Protein AF-A0A9W7T283-F1 (afdb_monomer_lite)

Sequence (489 aa):
MYLCPSLVILLTAASEFMNLYVITVALFNNHPFLTTTETTTTEMPTTTETTPRMCFAEIVSISTAVSSDPCTDYNTIDDYWRDIRQNPYQDYGHDDRLVEWNGWYRLYLNGESAQMSEWCVSYMGCGGYTGLYLNGSHPGLEDGVVTRDVVGSHIWYYDQCGSYRSNPVQVKACPGDYYVYELITPDVSLEGPSYCAVSFSSTSDDPCYNYESLDRPWRATNESGLWICDEFFSWSGWYRLYYYGMNIQMPETCVNGYSCNADSGLWLNGPHPQIEDGVVTREVCGGYYWGGGCCDFKSKPIRVKACPGNYFVYELVNPQYWCLGYCTDVSTISQTDFITTPAFITGSSIILIDPCSIYNILDDYWRSTLNYMYLYGYITGHDDTRVKWDGWYRLFINGSSAQMPDWCVSYISCGGFSSLWLGGSHPGVEDGVVTREVYGSHYDQCSHYTSNPIQVKACPGHYYVYKLTSPNVAIPLPSYCAGTFILLQ

Secondary structure (DSSP, 8-state):
--PPP------PPPPSS----------------------------------PPPPPPP-----------TTTS-EEEE-GGGBTTS-TTTS----GGGS---S-EEEEETTEEEEE-SSPPPTTTTSSSEEEEESSPPPPGGG-EEEE-EEE--TT-TT-TT-EE---EEEEEETTTEEEEE--PPPTTSSSEEE-EEE----SS-TTTS-EEEE-GGGBTT-BSS---GGGS---S-EEEEETTEE----SSPPPTTBTTSSEEEEESSPPPPGGG-EEEEEEEE--TT---S-SEEEEEEEEEEETTTEEEEE----SSTTEEE-B-GGG--TT------------------TTTS-EEE--GGGBTT-B--TTSTTTT--GGGS---S-EEEEETTEE-B--SS---SSBTTSSEEEEESSPPPPGGG-EEEE-EEEEETTEEEEEE---EEEEEETTTEEEEE--PPPTTSSSEEE-BB------

Structure (mmCIF, N/CA/C/O backbone):
data_AF-A0A9W7T283-F1
#
_entry.id   AF-A0A9W7T283-F1
#
loop_
_atom_site.group_PDB
_atom_site.id
_atom_site.type_symbol
_atom_site.label_atom_id
_atom_site.label_alt_id
_atom_site.label_comp_id
_atom_site.label_asym_id
_atom_site.label_entity_id
_atom_site.label_seq_id
_atom_site.pdbx_PDB_ins_code
_atom_site.Cartn_x
_atom_site.Cartn_y
_atom_site.Cartn_z
_atom_site.occupancy
_atom_site.B_iso_or_equiv
_atom_site.auth_seq_id
_atom_site.auth_comp_id
_atom_site.auth_asym_id
_atom_site.auth_atom_id
_atom_site.pdbx_PDB_model_num
ATOM 1 N N . MET A 1 1 ? 15.965 4.622 -83.522 1.00 33.62 1 MET A N 1
ATOM 2 C CA . MET A 1 1 ? 15.864 3.525 -82.537 1.00 33.62 1 MET A CA 1
ATOM 3 C C . MET A 1 1 ? 15.058 4.086 -81.373 1.00 33.62 1 MET A C 1
ATOM 5 O O . MET A 1 1 ? 15.630 4.675 -80.474 1.00 33.62 1 MET A O 1
ATOM 9 N N . TYR A 1 2 ? 13.727 4.085 -81.485 1.00 25.22 2 TYR A N 1
ATOM 10 C CA . TYR A 1 2 ? 12.860 4.660 -80.453 1.00 25.22 2 TYR A CA 1
ATOM 11 C C . TYR A 1 2 ? 12.607 3.589 -79.390 1.00 25.22 2 TYR A C 1
ATOM 13 O O . TYR A 1 2 ? 12.020 2.552 -79.688 1.00 25.22 2 TYR A O 1
ATOM 21 N N . LEU A 1 3 ? 13.121 3.823 -78.182 1.00 33.59 3 LEU A N 1
ATOM 22 C CA . LEU A 1 3 ? 12.802 3.058 -76.979 1.00 33.59 3 LEU A CA 1
ATOM 23 C C . LEU A 1 3 ? 11.374 3.420 -76.542 1.00 33.59 3 LEU A C 1
ATOM 25 O O . LEU A 1 3 ? 11.059 4.600 -76.393 1.00 33.59 3 LEU A O 1
ATOM 29 N N . CYS A 1 4 ? 10.510 2.422 -76.348 1.00 27.95 4 CYS A N 1
ATOM 30 C CA . CYS A 1 4 ? 9.250 2.611 -75.628 1.00 27.95 4 CYS A CA 1
ATOM 31 C C . CYS A 1 4 ? 9.558 3.083 -74.197 1.00 27.95 4 CYS A C 1
ATOM 33 O O . CYS A 1 4 ? 10.366 2.432 -73.533 1.00 27.95 4 CYS A O 1
ATOM 35 N N . PRO A 1 5 ? 8.922 4.145 -73.675 1.00 36.09 5 PRO A N 1
ATOM 36 C CA . PRO A 1 5 ? 8.915 4.367 -72.239 1.00 36.09 5 PRO A CA 1
ATOM 37 C C . PRO A 1 5 ? 8.035 3.286 -71.600 1.00 36.09 5 PRO A C 1
ATOM 39 O O . PRO A 1 5 ? 6.874 3.117 -71.975 1.00 36.09 5 PRO A O 1
ATOM 42 N N . SER A 1 6 ? 8.591 2.520 -70.665 1.00 33.50 6 SER A N 1
ATOM 43 C CA . SER A 1 6 ? 7.817 1.595 -69.839 1.00 33.50 6 SER A CA 1
ATOM 44 C C . SER A 1 6 ? 6.841 2.401 -68.982 1.00 33.50 6 SER A C 1
ATOM 46 O O . SER A 1 6 ? 7.255 3.137 -68.089 1.00 33.50 6 SER A O 1
ATOM 48 N N . LEU A 1 7 ? 5.544 2.290 -69.267 1.00 33.78 7 LEU A N 1
ATOM 49 C CA . LEU A 1 7 ? 4.491 2.856 -68.431 1.00 33.78 7 LEU A CA 1
ATOM 50 C C . LEU A 1 7 ? 4.292 1.930 -67.223 1.00 33.78 7 LEU A C 1
ATOM 52 O O . LEU A 1 7 ? 3.720 0.851 -67.362 1.00 33.78 7 LEU A O 1
ATOM 56 N N . VAL A 1 8 ? 4.772 2.333 -66.047 1.00 36.66 8 VAL A N 1
ATOM 57 C CA . VAL A 1 8 ? 4.457 1.651 -64.783 1.00 36.66 8 VAL A CA 1
ATOM 58 C C . VAL A 1 8 ? 3.223 2.324 -64.189 1.00 36.66 8 VAL A C 1
ATOM 60 O O . VAL A 1 8 ? 3.279 3.482 -63.783 1.00 36.66 8 VAL A O 1
ATOM 63 N N . ILE A 1 9 ? 2.096 1.613 -64.168 1.00 33.28 9 ILE A N 1
ATOM 64 C CA . ILE A 1 9 ? 0.872 2.055 -63.491 1.00 33.28 9 ILE A CA 1
ATOM 65 C C . ILE A 1 9 ? 0.913 1.492 -62.067 1.00 33.28 9 ILE A C 1
ATOM 67 O O . ILE A 1 9 ? 0.797 0.284 -61.881 1.00 33.28 9 ILE A O 1
ATOM 71 N N . LEU A 1 10 ? 1.079 2.357 -61.064 1.00 33.75 10 LEU A N 1
ATOM 72 C CA . LEU A 1 10 ? 0.881 2.002 -59.656 1.00 33.75 10 LEU A CA 1
ATOM 73 C C . LEU A 1 10 ? -0.597 2.198 -59.296 1.00 33.75 10 LEU A C 1
ATOM 75 O O . LEU A 1 10 ? -1.101 3.318 -59.306 1.00 33.75 10 LEU A O 1
ATOM 79 N N . LEU A 1 11 ? -1.288 1.102 -58.981 1.00 32.12 11 LEU A N 1
ATOM 80 C CA . LEU A 1 11 ? -2.606 1.114 -58.347 1.00 32.12 11 LEU A CA 1
ATOM 81 C C . LEU A 1 11 ? -2.406 0.835 -56.856 1.00 32.12 11 LEU A C 1
ATOM 83 O O . LEU A 1 11 ? -2.076 -0.285 -56.477 1.00 32.12 11 LEU A O 1
ATOM 87 N N . THR A 1 12 ? -2.597 1.840 -56.008 1.00 35.81 12 THR A N 1
ATOM 88 C CA . THR A 1 12 ? -2.661 1.635 -54.556 1.00 35.81 12 THR A CA 1
ATOM 89 C C . THR A 1 12 ? -4.106 1.361 -54.159 1.00 35.81 12 THR A C 1
ATOM 91 O O . THR A 1 12 ? -4.968 2.222 -54.340 1.00 35.81 12 THR A O 1
ATOM 94 N N . ALA A 1 13 ? -4.375 0.170 -53.627 1.00 33.00 13 ALA A N 1
ATOM 95 C CA . ALA A 1 13 ? -5.630 -0.126 -52.948 1.00 33.00 13 ALA A CA 1
ATOM 96 C C . ALA A 1 13 ? -5.559 0.434 -51.520 1.00 33.00 13 ALA A C 1
ATOM 98 O O . ALA A 1 13 ? -4.674 0.055 -50.757 1.00 33.00 13 ALA A O 1
ATOM 99 N N . ALA A 1 14 ? -6.471 1.344 -51.175 1.00 32.75 14 ALA A N 1
ATOM 100 C CA . ALA A 1 14 ? -6.751 1.702 -49.789 1.00 32.75 14 ALA A CA 1
ATOM 101 C C . ALA A 1 14 ? -7.934 0.858 -49.289 1.00 32.75 14 ALA A C 1
ATOM 103 O O . ALA A 1 14 ? -8.787 0.452 -50.079 1.00 32.75 14 ALA A O 1
ATOM 104 N N . SER A 1 15 ? -7.910 0.557 -47.995 1.00 38.34 15 SER A N 1
ATOM 105 C CA . SER A 1 15 ? -8.733 -0.412 -47.268 1.00 38.34 15 SER A CA 1
ATOM 106 C C . SER A 1 15 ? -10.249 -0.294 -47.459 1.00 38.34 15 SER A C 1
ATOM 108 O O . SER A 1 15 ? -10.777 0.734 -47.873 1.00 38.34 15 SER A O 1
ATOM 110 N N . GLU A 1 16 ? -10.936 -1.377 -47.084 1.00 44.31 16 GLU A N 1
ATOM 111 C CA . GLU A 1 16 ? -12.391 -1.506 -47.001 1.00 44.31 16 GLU A CA 1
ATOM 112 C C . GLU A 1 16 ? -13.047 -0.259 -46.376 1.00 44.31 16 GLU A C 1
ATOM 114 O O . GLU A 1 16 ? -12.572 0.261 -45.371 1.00 44.31 16 GLU A O 1
ATOM 119 N N . PHE A 1 17 ? -14.159 0.173 -46.984 1.00 40.06 17 PHE A N 1
ATOM 120 C CA . PHE A 1 17 ? -14.979 1.370 -46.726 1.00 40.06 17 PHE A CA 1
ATOM 121 C C . PHE A 1 17 ? -14.642 2.631 -47.563 1.00 40.06 17 PHE A C 1
ATOM 123 O O . PHE A 1 17 ? -13.854 3.488 -47.192 1.00 40.06 17 PHE A O 1
ATOM 130 N N . MET A 1 18 ? -15.422 2.768 -48.649 1.00 30.66 18 MET A N 1
ATOM 131 C CA . MET A 1 18 ? -15.563 3.860 -49.636 1.00 30.66 18 MET A CA 1
ATOM 132 C C . MET A 1 18 ? -14.693 3.804 -50.909 1.00 30.66 18 MET A C 1
ATOM 134 O O . MET A 1 18 ? -13.515 4.132 -50.931 1.00 30.66 18 MET A O 1
ATOM 138 N N . ASN A 1 19 ? -15.362 3.478 -52.025 1.00 35.62 19 ASN A N 1
ATOM 139 C CA . ASN A 1 19 ? -14.852 3.558 -53.396 1.00 35.62 19 ASN A CA 1
ATOM 140 C C . ASN A 1 19 ? -14.546 5.013 -53.807 1.00 35.62 19 ASN A C 1
ATOM 142 O O . ASN A 1 19 ? -15.441 5.723 -54.271 1.00 35.62 19 ASN A O 1
ATOM 146 N N . LEU A 1 20 ? -13.281 5.429 -53.723 1.00 30.89 20 LEU A N 1
ATOM 147 C CA . LEU A 1 20 ? -12.751 6.581 -54.458 1.00 30.89 20 LEU A CA 1
ATOM 148 C C . LEU A 1 20 ? -11.320 6.271 -54.930 1.00 30.89 20 LEU A C 1
ATOM 150 O O . LEU A 1 20 ? -10.452 5.967 -54.118 1.00 30.89 20 LEU A O 1
ATOM 154 N N . TYR A 1 21 ? -11.061 6.347 -56.238 1.00 35.53 21 TYR A N 1
ATOM 155 C CA . TYR A 1 21 ? -9.722 6.148 -56.808 1.00 35.53 21 TYR A CA 1
ATOM 156 C C . TYR A 1 21 ? -9.037 7.502 -57.028 1.00 35.53 21 TYR A C 1
ATOM 158 O O . TYR A 1 21 ? -9.578 8.358 -57.728 1.00 35.53 21 TYR A O 1
ATOM 166 N N . VAL A 1 22 ? -7.830 7.682 -56.487 1.00 31.31 22 VAL A N 1
ATOM 167 C CA . VAL A 1 22 ? -6.943 8.809 -56.822 1.00 31.31 22 VAL A CA 1
ATOM 168 C C . VAL A 1 22 ? -5.823 8.279 -57.716 1.00 31.31 22 VAL A C 1
ATOM 170 O O . VAL A 1 22 ? -5.097 7.369 -57.328 1.00 31.31 22 VAL A O 1
ATOM 173 N N . ILE A 1 23 ? -5.700 8.823 -58.929 1.00 34.03 23 ILE A N 1
ATOM 174 C CA . ILE A 1 23 ? -4.635 8.469 -59.876 1.00 34.03 23 ILE A CA 1
ATOM 175 C C . ILE A 1 23 ? -3.525 9.513 -59.749 1.00 34.03 23 ILE A C 1
ATOM 177 O O . ILE A 1 23 ? -3.713 10.660 -60.155 1.00 34.03 23 ILE A O 1
ATOM 181 N N . THR A 1 24 ? -2.360 9.114 -59.242 1.00 32.25 24 THR A N 1
ATOM 182 C CA . THR A 1 24 ? -1.152 9.952 -59.249 1.00 32.25 24 THR A CA 1
ATOM 183 C C . THR A 1 24 ? -0.160 9.378 -60.257 1.00 32.25 24 THR A C 1
ATOM 185 O O . THR A 1 24 ? 0.310 8.255 -60.100 1.00 32.25 24 THR A O 1
ATOM 188 N N . VAL A 1 25 ? 0.159 10.135 -61.309 1.00 32.19 25 VAL A N 1
ATOM 189 C CA . VAL A 1 25 ? 1.156 9.741 -62.317 1.00 32.19 25 VAL A CA 1
ATOM 190 C C . VAL A 1 25 ? 2.504 10.354 -61.937 1.00 32.19 25 VAL A C 1
ATOM 192 O O . VAL A 1 25 ? 2.663 11.570 -62.011 1.00 32.19 25 VAL A O 1
ATOM 195 N N . ALA A 1 26 ? 3.477 9.527 -61.549 1.00 33.16 26 ALA A N 1
ATOM 196 C CA . ALA A 1 26 ? 4.868 9.946 -61.368 1.00 33.16 26 ALA A CA 1
ATOM 197 C C . ALA A 1 26 ? 5.733 9.378 -62.505 1.00 33.16 26 ALA A C 1
ATOM 199 O O . ALA A 1 26 ? 5.777 8.168 -62.716 1.00 33.16 26 ALA A O 1
ATOM 200 N N . LEU A 1 27 ? 6.420 10.253 -63.244 1.00 30.19 27 LEU A N 1
ATOM 201 C CA . LEU A 1 27 ? 7.407 9.874 -64.259 1.00 30.19 27 LEU A CA 1
ATOM 202 C C . LEU A 1 27 ? 8.803 9.892 -63.621 1.00 30.19 27 LEU A C 1
ATOM 204 O O . LEU A 1 27 ? 9.284 10.958 -63.241 1.00 30.19 27 LEU A O 1
ATOM 208 N N . PHE A 1 28 ? 9.467 8.739 -63.523 1.00 32.16 28 PHE A N 1
ATOM 209 C CA . PHE A 1 28 ? 10.876 8.658 -63.123 1.00 32.16 28 PHE A CA 1
ATOM 210 C C . PHE A 1 28 ? 11.770 8.559 -64.365 1.00 32.16 28 PHE A C 1
ATOM 212 O O . PHE A 1 28 ? 11.709 7.573 -65.096 1.00 32.16 28 PHE A O 1
ATOM 219 N N . ASN A 1 29 ? 12.630 9.557 -64.585 1.00 30.00 29 ASN A N 1
ATOM 220 C CA . ASN A 1 29 ? 13.759 9.451 -65.512 1.00 30.00 29 ASN A CA 1
ATOM 221 C C . ASN A 1 29 ? 15.031 9.141 -64.711 1.00 30.00 29 ASN A C 1
ATOM 223 O O . ASN A 1 29 ? 15.509 9.981 -63.953 1.00 30.00 29 ASN A O 1
ATOM 227 N N . ASN A 1 30 ? 15.591 7.946 -64.900 1.00 32.72 30 ASN A N 1
ATOM 228 C CA . ASN A 1 30 ? 16.910 7.573 -64.388 1.00 32.72 30 ASN A CA 1
ATOM 229 C C . ASN A 1 30 ? 18.005 8.081 -65.339 1.00 32.72 30 ASN A C 1
ATOM 231 O O . ASN A 1 30 ? 18.113 7.561 -66.444 1.00 32.72 30 ASN A O 1
ATOM 235 N N . HIS A 1 31 ? 18.819 9.056 -64.913 1.00 31.38 31 HIS A N 1
ATOM 236 C CA . HIS A 1 31 ? 20.285 9.093 -65.101 1.00 31.38 31 HIS A CA 1
ATOM 237 C C . HIS A 1 31 ? 20.918 10.322 -64.399 1.00 31.38 31 HIS A C 1
ATOM 239 O O . HIS A 1 31 ? 20.247 11.343 -64.244 1.00 31.38 31 HIS A O 1
ATOM 245 N N . PRO A 1 32 ? 22.193 10.244 -63.954 1.00 32.88 32 PRO A N 1
ATOM 246 C CA . PRO A 1 32 ? 22.833 11.261 -63.118 1.00 32.88 32 PRO A CA 1
ATOM 247 C C . PRO A 1 32 ? 23.433 12.390 -63.969 1.00 32.88 32 PRO A C 1
ATOM 249 O O . PRO A 1 32 ? 24.091 12.118 -64.972 1.00 32.88 32 PRO A O 1
ATOM 252 N N . PHE A 1 33 ? 23.264 13.650 -63.554 1.00 26.31 33 PHE A N 1
ATOM 253 C CA . PHE A 1 33 ? 23.919 14.795 -64.194 1.00 26.31 33 PHE A CA 1
ATOM 254 C C . PHE A 1 33 ? 24.875 15.517 -63.241 1.00 26.31 33 PHE A C 1
ATOM 256 O O . PHE A 1 33 ? 24.473 16.109 -62.241 1.00 26.31 33 PHE A O 1
ATOM 263 N N . LEU A 1 34 ? 26.153 15.472 -63.625 1.00 25.72 34 LEU A N 1
ATOM 264 C CA . LEU A 1 34 ? 27.178 16.463 -63.323 1.00 25.72 34 LEU A CA 1
ATOM 265 C C . LEU A 1 34 ? 26.732 17.821 -63.896 1.00 25.72 34 LEU A C 1
ATOM 267 O O . LEU A 1 34 ? 26.318 17.910 -65.052 1.00 25.72 34 LEU A O 1
ATOM 271 N N . THR A 1 35 ? 26.857 18.886 -63.113 1.00 24.42 35 THR A N 1
ATOM 272 C CA . THR A 1 35 ? 26.624 20.270 -63.542 1.00 24.42 35 THR A CA 1
ATOM 273 C C . THR A 1 35 ? 27.693 20.742 -64.528 1.00 24.42 35 THR A C 1
ATOM 275 O O . THR A 1 35 ? 28.849 20.890 -64.143 1.00 24.42 35 THR A O 1
ATOM 278 N N . THR A 1 36 ? 27.303 21.071 -65.760 1.00 24.70 36 THR A N 1
ATOM 279 C CA . THR A 1 36 ? 27.959 22.111 -66.575 1.00 24.70 36 THR A CA 1
ATOM 280 C C . THR A 1 36 ? 26.903 22.869 -67.380 1.00 24.70 36 THR A C 1
ATOM 282 O O . THR A 1 36 ? 25.950 22.296 -67.900 1.00 24.70 36 THR A O 1
ATOM 285 N N . THR A 1 37 ? 27.050 24.187 -67.385 1.00 24.98 37 THR A N 1
ATOM 286 C CA . THR A 1 37 ? 26.226 25.190 -68.063 1.00 24.98 37 THR A CA 1
ATOM 287 C C . THR A 1 37 ? 26.528 25.239 -69.556 1.00 24.98 37 THR A C 1
ATOM 289 O O . THR A 1 37 ? 27.695 25.400 -69.892 1.00 24.98 37 THR A O 1
ATOM 292 N N . GLU A 1 38 ? 25.508 25.237 -70.420 1.00 27.05 38 GLU A N 1
ATOM 293 C CA . GLU A 1 38 ? 25.542 25.965 -71.699 1.00 27.05 38 GLU A CA 1
ATOM 294 C C . GLU A 1 38 ? 24.139 26.157 -72.311 1.00 27.05 38 GLU A C 1
ATOM 296 O O . GLU A 1 38 ? 23.198 25.404 -72.064 1.00 27.05 38 GLU A O 1
ATOM 301 N N . THR A 1 39 ? 24.010 27.257 -73.045 1.00 24.16 39 THR A N 1
ATOM 302 C CA . THR A 1 39 ? 22.798 27.945 -73.517 1.00 24.16 39 THR A CA 1
ATOM 303 C C . THR A 1 39 ? 22.400 27.582 -74.956 1.00 24.16 39 THR A C 1
ATOM 305 O O . THR A 1 39 ? 23.275 27.407 -75.795 1.00 24.16 39 THR A O 1
ATOM 308 N N . THR A 1 40 ? 21.088 27.697 -75.257 1.00 24.69 40 THR A N 1
ATOM 309 C CA . THR A 1 40 ? 20.442 27.973 -76.580 1.00 24.69 40 THR A CA 1
ATOM 310 C C . THR A 1 40 ? 20.550 26.879 -77.669 1.00 24.69 40 THR A C 1
ATOM 312 O O . THR A 1 40 ? 21.599 26.299 -77.860 1.00 24.69 40 THR A O 1
ATOM 315 N N . THR A 1 41 ? 19.548 26.501 -78.474 1.00 24.80 41 THR A N 1
ATOM 316 C CA . THR A 1 41 ? 18.498 27.238 -79.213 1.00 24.80 41 THR A CA 1
ATOM 317 C C . THR A 1 41 ? 17.469 26.238 -79.793 1.00 24.80 41 THR A C 1
ATOM 319 O O . THR A 1 41 ? 17.730 25.046 -79.900 1.00 24.80 41 THR A O 1
ATOM 322 N N . THR A 1 42 ? 16.297 26.759 -80.154 1.00 27.39 42 THR A N 1
ATOM 323 C CA . THR A 1 42 ? 15.108 26.146 -80.782 1.00 27.39 42 THR A CA 1
ATOM 324 C C . THR A 1 42 ? 15.309 25.557 -82.184 1.00 27.39 42 THR A C 1
ATOM 326 O O . THR A 1 42 ? 15.933 26.224 -82.997 1.00 27.39 42 THR A O 1
ATOM 329 N N . GLU A 1 43 ? 14.621 24.447 -82.508 1.00 27.41 43 GLU A N 1
ATOM 330 C CA . GLU A 1 43 ? 13.983 24.188 -83.821 1.00 27.41 43 GLU A CA 1
ATOM 331 C C . GLU A 1 43 ? 13.012 22.973 -83.767 1.00 27.41 43 GLU A C 1
ATOM 333 O O . GLU A 1 43 ? 13.341 21.923 -83.222 1.00 27.41 43 GLU A O 1
ATOM 338 N N . MET A 1 44 ? 11.797 23.125 -84.319 1.00 27.73 44 MET A N 1
ATOM 339 C CA . MET A 1 44 ? 10.861 22.040 -84.696 1.00 27.73 44 MET A CA 1
ATOM 340 C C . MET A 1 44 ? 11.058 21.735 -86.191 1.00 27.73 44 MET A C 1
ATOM 342 O O . MET A 1 44 ? 11.335 22.685 -86.927 1.00 27.73 44 MET A O 1
ATOM 346 N N . PRO A 1 45 ? 10.833 20.495 -86.691 1.00 36.72 45 PRO A N 1
ATOM 347 C CA . PRO A 1 45 ? 9.536 20.250 -87.350 1.00 36.72 45 PRO A CA 1
ATOM 348 C C . PRO A 1 45 ? 9.018 18.786 -87.442 1.00 36.72 45 PRO A C 1
ATOM 350 O O . PRO A 1 45 ? 9.755 17.806 -87.448 1.00 36.72 45 PRO A O 1
ATOM 353 N N . THR A 1 46 ? 7.707 18.718 -87.716 1.00 25.22 46 THR A N 1
ATOM 354 C CA . THR A 1 46 ? 6.974 17.802 -88.627 1.00 25.22 46 THR A CA 1
ATOM 355 C C . THR A 1 46 ? 6.589 16.362 -88.248 1.00 25.22 46 THR A C 1
ATOM 357 O O . THR A 1 46 ? 7.373 15.512 -87.849 1.00 25.22 46 THR A O 1
ATOM 360 N N . THR A 1 47 ? 5.300 16.132 -88.505 1.00 32.31 47 THR A N 1
ATOM 361 C CA . THR A 1 47 ? 4.427 14.962 -88.383 1.00 32.31 47 THR A CA 1
ATOM 362 C C . THR A 1 47 ? 4.716 13.842 -89.385 1.00 32.31 47 THR A C 1
ATOM 364 O O . THR A 1 47 ? 4.859 14.128 -90.570 1.00 32.31 47 THR A O 1
ATOM 367 N N . THR A 1 48 ? 4.629 12.577 -88.958 1.00 27.97 48 THR A N 1
ATOM 368 C CA . THR A 1 48 ? 4.160 11.450 -89.797 1.00 27.97 48 THR A CA 1
ATOM 369 C C . THR A 1 48 ? 3.541 10.343 -88.930 1.00 27.97 48 THR A C 1
ATOM 371 O O . THR A 1 48 ? 4.113 9.928 -87.926 1.00 27.97 48 THR A O 1
ATOM 374 N N . GLU A 1 49 ? 2.342 9.895 -89.315 1.00 31.09 49 GLU A N 1
ATOM 375 C CA . GLU A 1 49 ? 1.608 8.756 -88.749 1.00 31.09 49 GLU A CA 1
ATOM 376 C C . GLU A 1 49 ? 2.305 7.423 -89.061 1.00 31.09 49 GLU A C 1
ATOM 378 O O . GLU A 1 49 ? 2.716 7.204 -90.197 1.00 31.09 49 GLU A O 1
ATOM 383 N N . THR A 1 50 ? 2.360 6.488 -88.104 1.00 30.23 50 THR A N 1
ATOM 384 C CA . THR A 1 50 ? 2.407 5.039 -88.392 1.00 30.23 50 THR A CA 1
ATOM 385 C C . THR A 1 50 ? 1.852 4.199 -87.222 1.00 30.23 50 THR A C 1
ATOM 387 O O . THR A 1 50 ? 2.207 4.386 -86.064 1.00 30.23 50 THR A O 1
ATOM 390 N N . THR A 1 51 ? 0.944 3.289 -87.590 1.00 28.61 51 THR A N 1
ATOM 391 C CA . THR A 1 51 ? 0.253 2.162 -86.908 1.00 28.61 51 THR A CA 1
ATOM 392 C C . THR A 1 51 ? 0.802 1.596 -85.575 1.00 28.61 51 THR A C 1
ATOM 394 O O . THR A 1 51 ? 2.014 1.413 -85.454 1.00 28.61 51 THR A O 1
ATOM 397 N N . PRO A 1 52 ? -0.061 1.155 -84.624 1.00 30.31 52 PRO A N 1
ATOM 398 C CA . PRO A 1 52 ? 0.381 0.634 -83.328 1.00 30.31 52 PRO A CA 1
ATOM 399 C C . PRO A 1 52 ? 0.851 -0.832 -83.409 1.00 30.31 52 PRO A C 1
ATOM 401 O O . PRO A 1 52 ? 0.158 -1.698 -83.943 1.00 30.31 52 PRO A O 1
ATOM 404 N N . ARG A 1 53 ? 2.018 -1.129 -82.822 1.00 29.22 53 ARG A N 1
ATOM 405 C CA . ARG A 1 53 ? 2.448 -2.493 -82.465 1.00 29.22 53 ARG A CA 1
ATOM 406 C C . ARG A 1 53 ? 1.943 -2.822 -81.057 1.00 29.22 53 ARG A C 1
ATOM 408 O O . ARG A 1 53 ? 2.156 -2.041 -80.137 1.00 29.22 53 ARG A O 1
ATOM 415 N N . MET A 1 54 ? 1.308 -3.984 -80.895 1.00 28.80 54 MET A N 1
ATOM 416 C CA . MET A 1 54 ? 0.981 -4.561 -79.585 1.00 28.80 54 MET A CA 1
ATOM 417 C C . MET A 1 54 ? 2.266 -4.888 -78.811 1.00 28.80 54 MET A C 1
ATOM 419 O O . MET A 1 54 ? 3.100 -5.649 -79.303 1.00 28.80 54 MET A O 1
ATOM 423 N N . CYS A 1 55 ? 2.388 -4.352 -77.597 1.00 30.75 55 CYS A N 1
ATOM 424 C CA . CYS A 1 55 ? 3.372 -4.773 -76.602 1.00 30.75 55 CYS A CA 1
ATOM 425 C C . CYS A 1 55 ? 2.655 -5.621 -75.542 1.00 30.75 55 CYS A C 1
ATOM 427 O O . CYS A 1 55 ? 1.654 -5.181 -74.980 1.00 30.75 55 CYS A O 1
ATOM 429 N N . PHE A 1 56 ? 3.150 -6.832 -75.283 1.00 34.50 56 PHE A N 1
ATOM 430 C CA . PHE A 1 56 ? 2.697 -7.660 -74.164 1.00 34.50 56 PHE A CA 1
ATOM 431 C C . PHE A 1 56 ? 3.341 -7.145 -72.870 1.00 34.50 56 PHE A C 1
ATOM 433 O O . PHE A 1 56 ? 4.554 -6.951 -72.830 1.00 34.50 56 PHE A O 1
ATOM 440 N N . ALA A 1 57 ? 2.538 -6.913 -71.830 1.00 33.44 57 ALA A N 1
ATOM 441 C CA . ALA A 1 57 ? 3.026 -6.633 -70.483 1.00 33.44 57 ALA A CA 1
ATOM 442 C C . ALA A 1 57 ? 3.173 -7.960 -69.720 1.00 33.44 57 ALA A C 1
ATOM 444 O O . ALA A 1 57 ? 2.193 -8.688 -69.563 1.00 33.44 57 ALA A O 1
ATOM 445 N N . GLU A 1 58 ? 4.382 -8.284 -69.259 1.00 33.28 58 GLU A N 1
ATOM 446 C CA . GLU A 1 58 ? 4.586 -9.350 -68.275 1.00 33.28 58 GLU A CA 1
ATOM 447 C C . GLU A 1 58 ? 4.130 -8.853 -66.901 1.00 33.28 58 GLU A C 1
ATOM 449 O O . GLU A 1 58 ? 4.622 -7.847 -66.387 1.00 33.28 58 GLU A O 1
ATOM 454 N N . ILE A 1 59 ? 3.169 -9.558 -66.304 1.00 35.22 59 ILE A N 1
ATOM 455 C CA . ILE A 1 59 ? 2.742 -9.322 -64.926 1.00 35.22 59 ILE A CA 1
ATOM 456 C C . ILE A 1 59 ? 3.740 -10.047 -64.023 1.00 35.22 59 ILE A C 1
ATOM 458 O O . ILE A 1 59 ? 3.661 -11.261 -63.846 1.00 35.22 59 ILE A O 1
ATOM 462 N N . VAL A 1 60 ? 4.686 -9.305 -63.449 1.00 33.75 60 VAL A N 1
ATOM 463 C CA . VAL A 1 60 ? 5.498 -9.798 -62.333 1.00 33.75 60 VAL A CA 1
ATOM 464 C C . VAL A 1 60 ? 4.660 -9.652 -61.066 1.00 33.75 60 VAL A C 1
ATOM 466 O O . VAL A 1 60 ? 4.418 -8.543 -60.591 1.00 33.75 60 VAL A O 1
ATOM 469 N N . SER A 1 61 ? 4.181 -10.772 -60.528 1.00 35.44 61 SER A N 1
ATOM 470 C CA . SER A 1 61 ? 3.521 -10.816 -59.225 1.00 35.44 61 SER A CA 1
ATOM 471 C C . SER A 1 61 ? 4.552 -10.549 -58.128 1.00 35.44 61 SER A C 1
ATOM 473 O O . SER A 1 61 ? 5.290 -11.449 -57.723 1.00 35.44 61 SER A O 1
ATOM 475 N N . ILE A 1 62 ? 4.620 -9.309 -57.651 1.00 41.22 62 ILE A N 1
ATOM 476 C CA . ILE A 1 62 ? 5.367 -8.978 -56.439 1.00 41.22 62 ILE A CA 1
ATOM 477 C C . ILE A 1 62 ? 4.518 -9.454 -55.259 1.00 41.22 62 ILE A C 1
ATOM 479 O O . ILE A 1 62 ? 3.496 -8.858 -54.929 1.00 41.22 62 ILE A O 1
ATOM 483 N N . SER A 1 63 ? 4.934 -10.562 -54.650 1.00 41.53 63 SER A N 1
ATOM 484 C CA . SER A 1 63 ? 4.468 -10.988 -53.332 1.00 41.53 63 SER A CA 1
ATOM 485 C C . SER A 1 63 ? 4.905 -9.935 -52.313 1.00 41.53 63 SER A C 1
ATOM 487 O O . SER A 1 63 ? 6.056 -9.936 -51.876 1.00 41.53 63 SER A O 1
ATOM 489 N N . THR A 1 64 ? 4.009 -9.030 -51.928 1.00 43.97 64 THR A N 1
ATOM 490 C CA . THR A 1 64 ? 4.175 -8.261 -50.693 1.00 43.97 64 THR A CA 1
ATOM 491 C C . THR A 1 64 ? 4.057 -9.247 -49.536 1.00 43.97 64 THR A C 1
ATOM 493 O O . THR A 1 64 ? 2.957 -9.711 -49.236 1.00 43.97 64 THR A O 1
ATOM 496 N N . ALA A 1 65 ? 5.183 -9.615 -48.923 1.00 46.66 65 ALA A N 1
ATOM 497 C CA . ALA A 1 65 ? 5.159 -10.286 -47.633 1.00 46.66 65 ALA A CA 1
ATOM 498 C C . ALA A 1 65 ? 4.415 -9.361 -46.663 1.00 46.66 65 ALA A C 1
ATOM 500 O O . ALA A 1 65 ? 4.862 -8.246 -46.395 1.00 46.66 65 ALA A O 1
ATOM 501 N N . VAL A 1 66 ? 3.238 -9.785 -46.209 1.00 52.16 66 VAL A N 1
ATOM 502 C CA . VAL A 1 66 ? 2.560 -9.139 -45.090 1.00 52.16 66 VAL A CA 1
ATOM 503 C C . VAL A 1 66 ? 3.473 -9.384 -43.895 1.00 52.16 66 VAL A C 1
ATOM 505 O O . VAL A 1 66 ? 3.601 -10.525 -43.463 1.00 52.16 66 VAL A O 1
ATOM 508 N N . SER A 1 67 ? 4.181 -8.350 -43.429 1.00 63.84 67 SER A N 1
ATOM 509 C CA . SER A 1 67 ? 4.864 -8.402 -42.135 1.00 63.84 67 SER A CA 1
ATOM 510 C C . SER A 1 67 ? 3.801 -8.775 -41.109 1.00 63.84 67 SER A C 1
ATOM 512 O O . SER A 1 67 ? 2.851 -8.012 -40.926 1.00 63.84 67 SER A O 1
ATOM 514 N N . SER A 1 68 ? 3.898 -9.967 -40.522 1.00 82.75 68 SER A N 1
ATOM 515 C CA . SER A 1 68 ? 2.977 -10.395 -39.477 1.00 82.75 68 SER A CA 1
ATOM 516 C C . SER A 1 68 ? 3.059 -9.407 -38.313 1.00 82.75 68 SER A C 1
ATOM 518 O O . SER A 1 68 ? 4.133 -8.892 -37.996 1.00 82.75 68 SER A O 1
ATOM 520 N N . ASP A 1 69 ? 1.909 -9.048 -37.734 1.00 90.50 69 ASP A N 1
ATOM 521 C CA . ASP A 1 69 ? 1.898 -8.159 -36.576 1.00 90.50 69 ASP A CA 1
ATOM 522 C C . ASP A 1 69 ? 2.506 -8.925 -35.391 1.00 90.50 69 ASP A C 1
ATOM 524 O O . ASP A 1 69 ? 1.941 -9.958 -35.008 1.00 90.50 69 ASP A O 1
ATOM 528 N N . PRO A 1 70 ? 3.603 -8.440 -34.781 1.00 94.44 70 PRO A N 1
ATOM 529 C CA . PRO A 1 70 ? 4.244 -9.124 -33.663 1.00 94.44 70 PRO A CA 1
ATOM 530 C C . PRO A 1 70 ? 3.360 -9.217 -32.416 1.00 94.44 70 PRO A C 1
ATOM 532 O O . PRO A 1 70 ? 3.676 -9.985 -31.521 1.00 94.44 70 PRO A O 1
ATOM 535 N N . CYS A 1 71 ? 2.232 -8.500 -32.348 1.00 94.56 71 CYS A N 1
ATOM 536 C CA . CYS A 1 71 ? 1.207 -8.703 -31.319 1.00 94.56 71 CYS A CA 1
ATOM 537 C C . CYS A 1 71 ? 0.339 -9.953 -31.556 1.00 94.56 71 CYS A C 1
ATOM 539 O O . CYS A 1 71 ? -0.473 -10.320 -30.711 1.00 94.56 71 CYS A O 1
ATOM 541 N N . THR A 1 72 ? 0.470 -10.609 -32.708 1.00 92.12 72 THR A N 1
ATOM 542 C CA . THR A 1 72 ? -0.289 -11.820 -33.068 1.00 92.12 72 THR A CA 1
ATOM 543 C C . THR A 1 72 ? 0.597 -12.992 -33.473 1.00 92.12 72 THR A C 1
ATOM 545 O O . THR A 1 72 ? 0.158 -14.135 -33.376 1.00 92.12 72 THR A O 1
ATOM 548 N N . ASP A 1 73 ? 1.830 -12.716 -33.894 1.00 93.88 73 ASP A N 1
ATOM 549 C CA . ASP A 1 73 ? 2.813 -13.704 -34.328 1.00 93.88 73 ASP A CA 1
ATOM 550 C C . ASP A 1 73 ? 4.092 -13.553 -33.497 1.00 93.88 73 ASP A C 1
ATOM 552 O O . ASP A 1 73 ? 4.939 -12.700 -33.767 1.00 93.88 73 ASP A O 1
ATOM 556 N N . TYR A 1 74 ? 4.182 -14.339 -32.424 1.00 95.38 74 TYR A N 1
ATOM 557 C CA . TYR A 1 74 ? 5.288 -14.325 -31.472 1.00 95.38 74 TYR A CA 1
ATOM 558 C C . TYR A 1 74 ? 5.518 -15.711 -30.862 1.00 95.38 74 TYR A C 1
ATOM 560 O O . TYR A 1 74 ? 4.614 -16.544 -30.775 1.00 95.38 74 TYR A O 1
ATOM 568 N N . ASN A 1 75 ? 6.733 -15.928 -30.373 1.00 96.06 75 ASN A N 1
ATOM 569 C CA . ASN A 1 75 ? 7.108 -17.057 -29.534 1.00 96.06 75 ASN A CA 1
ATOM 570 C C . ASN A 1 75 ? 6.824 -16.750 -28.056 1.00 96.06 75 ASN A C 1
ATOM 572 O O . ASN A 1 75 ? 6.846 -15.598 -27.628 1.00 96.06 75 ASN A O 1
ATOM 576 N N . THR A 1 76 ? 6.598 -17.785 -27.253 1.00 95.81 76 THR A N 1
ATOM 577 C CA . THR A 1 76 ? 6.366 -17.647 -25.808 1.00 95.81 76 THR A CA 1
ATOM 578 C C . THR A 1 76 ? 7.608 -18.057 -25.026 1.00 95.81 76 THR A C 1
ATOM 580 O O . THR A 1 76 ? 8.182 -19.109 -25.302 1.00 95.81 76 THR A O 1
ATOM 583 N N . ILE A 1 77 ? 7.979 -17.260 -24.024 1.00 95.62 77 ILE A N 1
ATOM 584 C CA . ILE A 1 77 ? 8.972 -17.610 -23.000 1.00 95.62 77 ILE A CA 1
ATOM 585 C C . ILE A 1 77 ? 8.272 -17.591 -21.647 1.00 95.62 77 ILE A C 1
ATOM 587 O O . ILE A 1 77 ? 7.658 -16.586 -21.305 1.00 95.62 77 ILE A O 1
ATOM 591 N N . ASP A 1 78 ? 8.371 -18.685 -20.895 1.00 94.31 78 ASP A N 1
ATOM 592 C CA . ASP A 1 78 ? 7.790 -18.834 -19.553 1.00 94.31 78 ASP A CA 1
ATOM 593 C C . ASP A 1 78 ? 8.819 -19.443 -18.591 1.00 94.31 78 ASP A C 1
ATOM 595 O O . ASP A 1 78 ? 8.658 -20.530 -18.035 1.00 94.31 78 ASP A O 1
ATOM 599 N N . ASP A 1 79 ? 9.952 -18.756 -18.478 1.00 92.69 79 ASP A N 1
ATOM 600 C CA . ASP A 1 79 ? 11.106 -19.189 -17.697 1.00 92.69 79 ASP A CA 1
ATOM 601 C C . ASP A 1 79 ? 11.057 -18.552 -16.303 1.00 92.69 79 ASP A C 1
ATOM 603 O O . ASP A 1 79 ? 11.430 -17.391 -16.132 1.00 92.69 79 ASP A O 1
ATOM 607 N N . TYR A 1 80 ? 10.635 -19.308 -15.285 1.00 89.62 80 TYR A N 1
ATOM 608 C CA . TYR A 1 80 ? 10.456 -18.786 -13.918 1.00 89.62 80 TYR A CA 1
ATOM 609 C C . TYR A 1 80 ? 11.718 -18.135 -13.323 1.00 89.62 80 TYR A C 1
ATOM 611 O O . TYR A 1 80 ? 11.615 -17.239 -12.487 1.00 89.62 80 TYR A O 1
ATOM 619 N N . TRP A 1 81 ? 12.908 -18.576 -13.745 1.00 89.81 81 TRP A N 1
ATOM 620 C CA . TRP A 1 81 ? 14.197 -18.084 -13.255 1.00 89.81 81 TRP A CA 1
ATOM 621 C C . TRP A 1 81 ? 14.507 -16.654 -13.715 1.00 89.81 81 TRP A C 1
ATOM 623 O O . TRP A 1 81 ? 15.377 -16.006 -13.138 1.00 89.81 81 TRP A O 1
ATOM 633 N N . ARG A 1 82 ? 13.775 -16.128 -14.708 1.00 91.81 82 ARG A N 1
ATOM 634 C CA . ARG A 1 82 ? 13.890 -14.734 -15.163 1.00 91.81 82 ARG A CA 1
ATOM 635 C C . ARG A 1 82 ? 13.213 -13.740 -14.216 1.00 91.81 82 ARG A C 1
ATOM 637 O O . ARG A 1 82 ? 13.388 -12.538 -14.400 1.00 91.81 82 ARG A O 1
ATOM 644 N N . ASP A 1 83 ? 12.433 -14.205 -13.239 1.00 88.31 83 ASP A N 1
ATOM 645 C CA . ASP A 1 83 ? 11.693 -13.344 -12.313 1.00 88.31 83 ASP A CA 1
ATOM 646 C C . ASP A 1 83 ? 12.623 -12.652 -11.308 1.00 88.31 83 ASP A C 1
ATOM 648 O O . ASP A 1 83 ? 13.207 -13.294 -10.434 1.00 88.31 83 ASP A O 1
ATOM 652 N N . ILE A 1 84 ? 12.680 -11.321 -11.372 1.00 83.62 84 ILE A N 1
ATOM 653 C CA . ILE A 1 84 ? 13.496 -10.486 -10.472 1.00 83.62 84 ILE A CA 1
ATOM 654 C C . ILE A 1 84 ? 13.092 -10.561 -8.993 1.00 83.62 84 ILE A C 1
ATOM 656 O O . ILE A 1 84 ? 13.786 -10.025 -8.130 1.00 83.62 84 ILE A O 1
ATOM 660 N N . ARG A 1 85 ? 11.938 -11.159 -8.681 1.00 77.25 85 ARG A N 1
ATOM 661 C CA . ARG A 1 85 ? 11.437 -11.317 -7.307 1.00 77.25 85 ARG A CA 1
ATOM 662 C C . ARG A 1 85 ? 11.886 -12.629 -6.665 1.00 77.25 85 ARG A C 1
ATOM 664 O O . ARG A 1 85 ? 11.618 -12.832 -5.479 1.00 77.25 85 ARG A O 1
ATOM 671 N N . GLN A 1 86 ? 12.524 -13.517 -7.425 1.00 72.38 86 GLN A N 1
ATOM 672 C CA . GLN A 1 86 ? 13.052 -14.781 -6.918 1.00 72.38 86 GLN A CA 1
ATOM 673 C C . GLN A 1 86 ? 14.306 -14.554 -6.071 1.00 72.38 86 GLN A C 1
ATOM 675 O O . GLN A 1 86 ? 14.968 -13.518 -6.138 1.00 72.38 86 GLN A O 1
ATOM 680 N N . ASN A 1 87 ? 14.642 -15.542 -5.243 1.00 68.88 87 ASN A N 1
ATOM 681 C CA . ASN A 1 87 ? 15.882 -15.498 -4.482 1.00 68.88 87 ASN A CA 1
ATOM 682 C C . ASN A 1 87 ? 17.077 -15.746 -5.430 1.00 68.88 87 ASN A C 1
ATOM 684 O O . ASN A 1 87 ? 17.159 -16.836 -6.002 1.00 68.88 87 ASN A O 1
ATOM 688 N N . PRO A 1 88 ? 18.037 -14.807 -5.540 1.00 66.38 88 PRO A N 1
ATOM 689 C CA . PRO A 1 88 ? 19.147 -14.891 -6.496 1.00 66.38 88 PRO A CA 1
ATOM 690 C C . PRO A 1 88 ? 20.081 -16.093 -6.273 1.00 66.38 88 PRO A C 1
ATOM 692 O O . PRO A 1 88 ? 20.851 -16.459 -7.153 1.00 66.38 88 PRO A O 1
ATOM 695 N N . TYR A 1 89 ? 20.031 -16.729 -5.098 1.00 67.25 89 TYR A N 1
ATOM 696 C CA . TYR A 1 89 ? 20.880 -17.877 -4.762 1.00 67.25 89 TYR A CA 1
ATOM 697 C C . TYR A 1 89 ? 20.223 -19.238 -5.016 1.00 67.25 89 TYR A C 1
ATOM 699 O O . TYR A 1 89 ? 20.866 -20.267 -4.798 1.00 67.25 89 TYR A O 1
ATOM 707 N N . GLN A 1 90 ? 18.948 -19.267 -5.414 1.00 68.12 90 GLN A N 1
ATOM 708 C CA . GLN A 1 90 ? 18.212 -20.518 -5.612 1.00 68.12 90 GLN A CA 1
ATOM 709 C C . GLN A 1 90 ? 18.345 -21.079 -7.028 1.00 68.12 90 GLN A C 1
ATOM 711 O O . GLN A 1 90 ? 18.349 -22.299 -7.180 1.00 68.12 90 GLN A O 1
ATOM 716 N N . ASP A 1 91 ? 18.491 -20.218 -8.033 1.00 71.00 91 ASP A N 1
ATOM 717 C CA . ASP A 1 91 ? 18.591 -20.619 -9.433 1.00 71.00 91 ASP A CA 1
ATOM 718 C C . ASP A 1 91 ? 19.537 -19.664 -10.170 1.00 71.00 91 ASP A C 1
ATOM 720 O O . ASP A 1 91 ? 19.232 -18.484 -10.325 1.00 71.00 91 ASP A O 1
ATOM 724 N N . TYR A 1 92 ? 20.726 -20.149 -10.538 1.00 76.81 92 TYR A N 1
ATOM 725 C CA . TYR A 1 92 ? 21.774 -19.352 -11.177 1.00 76.81 92 TYR A CA 1
ATOM 726 C C . TYR A 1 92 ? 22.559 -20.177 -12.204 1.00 76.81 92 TYR A C 1
ATOM 728 O O . TYR A 1 92 ? 22.645 -21.402 -12.110 1.00 76.81 92 TYR A O 1
ATOM 736 N N . GLY A 1 93 ? 23.191 -19.492 -13.158 1.00 82.31 93 GLY A N 1
ATOM 737 C CA . GLY A 1 93 ? 24.002 -20.103 -14.217 1.00 82.31 93 GLY A CA 1
ATOM 738 C C . GLY A 1 93 ? 23.333 -20.119 -15.592 1.00 82.31 93 GLY A C 1
ATOM 739 O O . GLY A 1 93 ? 23.847 -20.768 -16.503 1.00 82.31 93 GLY A O 1
ATOM 740 N N . HIS A 1 94 ? 22.218 -19.404 -15.749 1.00 90.44 94 HIS A N 1
ATOM 741 C CA . HIS A 1 94 ? 21.579 -19.186 -17.043 1.00 90.44 94 HIS A CA 1
ATOM 742 C C . HIS A 1 94 ? 22.356 -18.153 -17.860 1.00 90.44 94 HIS A C 1
ATOM 744 O O . HIS A 1 94 ? 22.977 -17.237 -17.319 1.00 90.44 94 HIS A O 1
ATOM 750 N N . ASP A 1 95 ? 22.347 -18.327 -19.177 1.00 92.94 95 ASP A N 1
ATOM 751 C CA . ASP A 1 95 ? 23.114 -17.493 -20.094 1.00 92.94 95 ASP A CA 1
ATOM 752 C C . ASP A 1 95 ? 22.382 -17.377 -21.432 1.00 92.94 95 ASP A C 1
ATOM 754 O O . ASP A 1 95 ? 22.393 -18.296 -22.257 1.00 92.94 95 ASP A O 1
ATOM 758 N N . ASP A 1 96 ? 21.762 -16.224 -21.660 1.00 94.38 96 ASP A N 1
ATOM 759 C CA . ASP A 1 96 ? 20.986 -15.949 -22.869 1.00 94.38 96 ASP A CA 1
ATOM 760 C C . ASP A 1 96 ? 21.857 -15.803 -24.124 1.00 94.38 96 ASP A C 1
ATOM 762 O O . ASP A 1 96 ? 21.325 -15.733 -25.235 1.00 94.38 96 ASP A O 1
ATOM 766 N N . ARG A 1 97 ? 23.193 -15.815 -23.997 1.00 93.44 97 ARG A N 1
ATOM 767 C CA . ARG A 1 97 ? 24.094 -15.956 -25.157 1.00 93.44 97 ARG A CA 1
ATOM 768 C C . ARG A 1 97 ? 24.011 -17.346 -25.784 1.00 93.44 97 ARG A C 1
ATOM 770 O O . ARG A 1 97 ? 24.408 -17.512 -26.934 1.00 93.44 97 ARG A O 1
ATOM 777 N N . LEU A 1 98 ? 23.544 -18.340 -25.027 1.00 92.69 98 LEU A N 1
ATOM 778 C CA . LEU A 1 98 ? 23.402 -19.727 -25.477 1.00 92.69 98 LEU A CA 1
ATOM 779 C C . LEU A 1 98 ? 22.045 -19.998 -26.144 1.00 92.69 98 LEU A C 1
ATOM 781 O O . LEU A 1 98 ? 21.836 -21.088 -26.675 1.00 92.69 98 LEU A O 1
ATOM 785 N N . VAL A 1 99 ? 21.133 -19.024 -26.116 1.00 92.19 99 VAL A N 1
ATOM 786 C CA . VAL A 1 99 ? 19.803 -19.113 -26.724 1.00 92.19 99 VAL A CA 1
ATOM 787 C C . VAL A 1 99 ? 19.865 -18.645 -28.181 1.00 92.19 99 VAL A C 1
ATOM 789 O O . VAL A 1 99 ? 20.477 -17.624 -28.501 1.00 92.19 99 VAL A O 1
ATOM 792 N N . GLU A 1 100 ? 19.219 -19.393 -29.078 1.00 92.94 100 GLU A N 1
ATOM 793 C CA . GLU A 1 100 ? 19.047 -19.000 -30.478 1.00 92.94 100 GLU A CA 1
ATOM 794 C C . GLU A 1 100 ? 17.814 -18.097 -30.613 1.00 92.94 100 GLU A C 1
ATOM 796 O O . GLU A 1 100 ? 16.673 -18.559 -30.631 1.00 92.94 100 GLU A O 1
ATOM 801 N N . TRP A 1 101 ? 18.061 -16.790 -30.672 1.00 94.50 101 TRP A N 1
ATOM 802 C CA . TRP A 1 101 ? 17.024 -15.770 -30.781 1.00 94.50 101 TRP A CA 1
ATOM 803 C C . TRP A 1 101 ? 16.584 -15.568 -32.235 1.00 94.50 101 TRP A C 1
ATOM 805 O O . TRP A 1 101 ? 17.409 -15.284 -33.105 1.00 94.50 101 TRP A O 1
ATOM 815 N N . ASN A 1 102 ? 15.284 -15.699 -32.503 1.00 92.69 102 ASN A N 1
ATOM 816 C CA . ASN A 1 102 ? 14.692 -15.477 -33.819 1.00 92.69 102 ASN A CA 1
ATOM 817 C C . ASN A 1 102 ? 13.215 -15.060 -33.707 1.00 92.69 102 ASN A C 1
ATOM 819 O O . ASN A 1 102 ? 12.355 -15.854 -33.318 1.00 92.69 102 ASN A O 1
ATOM 823 N N . GLY A 1 103 ? 12.926 -13.823 -34.109 1.00 94.25 103 GLY A N 1
ATOM 824 C CA . GLY A 1 103 ? 11.579 -13.259 -34.130 1.00 94.25 103 GLY A CA 1
ATOM 825 C C . GLY A 1 103 ? 11.178 -12.573 -32.824 1.00 94.25 103 GLY A C 1
ATOM 826 O O . GLY A 1 103 ? 12.015 -12.161 -32.025 1.00 94.25 103 GLY A O 1
ATOM 827 N N . TRP A 1 104 ? 9.868 -12.424 -32.637 1.00 97.69 104 TRP A N 1
ATOM 828 C CA . TRP A 1 104 ? 9.275 -11.719 -31.504 1.00 97.69 104 TRP A CA 1
ATOM 829 C C . TRP A 1 104 ? 8.915 -12.673 -30.374 1.00 97.69 104 TRP A C 1
ATOM 831 O O . TRP A 1 104 ? 8.514 -13.810 -30.619 1.00 97.69 104 TRP A O 1
ATOM 841 N N . TYR A 1 105 ? 9.022 -12.198 -29.139 1.00 97.56 105 TYR A N 1
ATOM 842 C CA . TYR A 1 105 ? 8.788 -12.977 -27.932 1.00 97.56 105 TYR A CA 1
ATOM 843 C C . TYR A 1 105 ? 7.810 -12.274 -26.998 1.00 97.56 105 TYR A C 1
ATOM 845 O O . TYR A 1 105 ? 7.924 -11.072 -26.752 1.00 97.56 105 TYR A O 1
ATOM 853 N N . ARG A 1 106 ? 6.885 -13.046 -26.430 1.00 95.88 106 ARG A N 1
ATOM 854 C CA . ARG A 1 106 ? 6.036 -12.648 -25.307 1.00 95.88 106 ARG A CA 1
ATOM 855 C C . ARG A 1 106 ? 6.516 -13.344 -24.040 1.00 95.88 106 ARG A C 1
ATOM 857 O O . ARG A 1 106 ? 6.686 -14.565 -24.024 1.00 95.88 106 ARG A O 1
ATOM 864 N N . LEU A 1 107 ? 6.717 -12.555 -22.991 1.00 95.25 107 LEU A N 1
ATOM 865 C CA . LEU A 1 107 ? 7.228 -13.028 -21.711 1.00 95.25 107 LEU A CA 1
ATOM 866 C C . LEU A 1 107 ? 6.085 -13.415 -20.770 1.00 95.25 107 LEU A C 1
ATOM 868 O O . LEU A 1 107 ? 5.083 -12.707 -20.646 1.00 95.25 107 LEU A O 1
ATOM 872 N N . TYR A 1 108 ? 6.282 -14.523 -20.073 1.00 93.31 108 TYR A N 1
ATOM 873 C CA . TYR A 1 108 ? 5.479 -14.993 -18.957 1.00 93.31 108 TYR A CA 1
ATOM 874 C C . TYR A 1 108 ? 6.404 -15.449 -17.829 1.00 93.31 108 TYR A C 1
ATOM 876 O O . TYR A 1 108 ? 7.579 -15.745 -18.061 1.00 93.31 108 TYR A O 1
ATOM 884 N N . LEU A 1 109 ? 5.880 -15.481 -16.607 1.00 90.75 109 LEU A N 1
ATOM 885 C CA . LEU A 1 109 ? 6.534 -16.140 -15.478 1.00 90.75 109 LEU A CA 1
ATOM 886 C C . LEU A 1 109 ? 5.500 -16.974 -14.729 1.00 90.75 109 LEU A C 1
ATOM 888 O O . LEU A 1 109 ? 4.539 -16.431 -14.183 1.00 90.75 109 LEU A O 1
ATOM 892 N N . ASN A 1 110 ? 5.705 -18.289 -14.695 1.00 88.75 110 ASN A N 1
ATOM 893 C CA . ASN A 1 110 ? 4.769 -19.253 -14.113 1.00 88.75 110 ASN A CA 1
ATOM 894 C C . ASN A 1 110 ? 3.343 -19.110 -14.680 1.00 88.75 110 ASN A C 1
ATOM 896 O O . ASN A 1 110 ? 2.358 -19.214 -13.946 1.00 88.75 110 ASN A O 1
ATOM 900 N N . GLY A 1 111 ? 3.229 -18.847 -15.984 1.00 88.12 111 GLY A N 1
ATOM 901 C CA . GLY A 1 111 ? 1.956 -18.648 -16.680 1.00 88.12 111 GLY A CA 1
ATOM 902 C C . GLY A 1 111 ? 1.299 -17.277 -16.477 1.00 88.12 111 GLY A C 1
ATOM 903 O O . GLY A 1 111 ? 0.262 -17.011 -17.088 1.00 88.12 111 GLY A O 1
ATOM 904 N N . GLU A 1 112 ? 1.878 -16.385 -15.671 1.00 87.50 112 GLU A N 1
ATOM 905 C CA . GLU A 1 112 ? 1.413 -15.002 -15.533 1.00 87.50 112 GLU A CA 1
ATOM 906 C C . GLU A 1 112 ? 2.043 -14.097 -16.591 1.00 87.50 112 GLU A C 1
ATOM 908 O O . GLU A 1 112 ? 3.217 -14.249 -16.924 1.00 87.50 112 GLU A O 1
ATOM 913 N N . SER A 1 113 ? 1.279 -13.124 -17.099 1.00 88.25 113 SER A N 1
ATOM 914 C CA . SER A 1 113 ? 1.797 -12.146 -18.061 1.00 88.25 113 SER A CA 1
ATOM 915 C C . SER A 1 113 ? 2.967 -11.373 -17.450 1.00 88.25 113 SER A C 1
ATOM 917 O O . SER A 1 113 ? 2.863 -10.846 -16.337 1.00 88.25 113 SER A O 1
ATOM 919 N N . ALA A 1 114 ? 4.073 -11.290 -18.183 1.00 90.94 114 ALA A N 1
ATOM 920 C CA . ALA A 1 114 ? 5.288 -10.636 -17.728 1.00 90.94 114 ALA A CA 1
ATOM 921 C C . ALA A 1 114 ? 5.821 -9.644 -18.760 1.00 90.94 114 ALA A C 1
ATOM 923 O O . ALA A 1 114 ? 5.449 -9.645 -19.934 1.00 90.94 114 ALA A O 1
ATOM 924 N N . GLN A 1 115 ? 6.707 -8.782 -18.288 1.00 92.06 115 GLN A N 1
ATOM 925 C CA . GLN A 1 115 ? 7.433 -7.820 -19.104 1.00 92.06 115 GLN A CA 1
ATOM 926 C C . GLN A 1 115 ? 8.891 -7.785 -18.666 1.00 92.06 115 GLN A C 1
ATOM 928 O O . GLN A 1 115 ? 9.205 -8.130 -17.523 1.00 92.06 115 GLN A O 1
ATOM 933 N N . MET A 1 116 ? 9.780 -7.382 -19.570 1.00 93.44 116 MET A N 1
ATOM 934 C CA . MET A 1 116 ? 11.189 -7.211 -19.241 1.00 93.44 116 MET A CA 1
ATOM 935 C C . MET A 1 116 ? 11.321 -6.126 -18.166 1.00 93.44 116 MET A C 1
ATOM 937 O O . MET A 1 116 ? 10.551 -5.171 -18.154 1.00 93.44 116 MET A O 1
ATOM 941 N N . SER A 1 117 ? 12.251 -6.266 -17.226 1.00 88.88 117 SER A N 1
ATOM 942 C CA . SER A 1 117 ? 12.429 -5.245 -16.188 1.00 88.88 117 SER A CA 1
ATOM 943 C C . SER A 1 117 ? 12.813 -3.908 -16.838 1.00 88.88 117 SER A C 1
ATOM 945 O O . SER A 1 117 ? 13.679 -3.888 -17.707 1.00 88.88 117 SER A O 1
ATOM 947 N N . GLU A 1 118 ? 12.207 -2.794 -16.422 1.00 86.19 118 GLU A N 1
ATOM 948 C CA . GLU A 1 118 ? 12.694 -1.429 -16.724 1.00 86.19 118 GLU A CA 1
ATOM 949 C C . GLU A 1 118 ? 13.737 -0.953 -15.702 1.00 86.19 118 GLU A C 1
ATOM 951 O O . GLU A 1 118 ? 14.276 0.151 -15.781 1.00 86.19 118 GLU A O 1
ATOM 956 N N . TRP A 1 119 ? 13.995 -1.787 -14.697 1.00 76.81 119 TRP A N 1
ATOM 957 C CA . TRP A 1 119 ? 14.645 -1.398 -13.460 1.00 76.81 119 TRP A CA 1
ATOM 958 C C . TRP A 1 119 ? 15.898 -2.207 -13.233 1.00 76.81 119 TRP A C 1
ATOM 960 O O . TRP A 1 119 ? 16.010 -3.360 -13.656 1.00 76.81 119 TRP A O 1
ATOM 970 N N . CYS A 1 120 ? 16.790 -1.595 -12.467 1.00 78.69 120 CYS A N 1
ATOM 971 C CA . CYS A 1 120 ? 18.030 -2.200 -12.042 1.00 78.69 120 CYS A CA 1
ATOM 972 C C . CYS A 1 120 ? 17.803 -3.553 -11.384 1.00 78.69 120 CYS A C 1
ATOM 974 O O . CYS A 1 120 ? 17.091 -3.663 -10.388 1.00 78.69 120 CYS A O 1
ATOM 976 N N . VAL A 1 121 ? 18.438 -4.574 -11.948 1.00 79.44 121 VAL A N 1
ATOM 977 C CA . VAL A 1 121 ? 18.418 -5.918 -11.387 1.00 79.44 121 VAL A CA 1
ATOM 978 C C . VAL A 1 121 ? 19.729 -6.146 -10.662 1.00 79.44 121 VAL A C 1
ATOM 980 O O . VAL A 1 121 ? 20.802 -5.844 -11.190 1.00 79.44 121 VAL A O 1
ATOM 983 N N . SER A 1 122 ? 19.650 -6.641 -9.431 1.00 72.25 122 SER A N 1
ATOM 984 C CA . SER A 1 122 ? 20.837 -6.965 -8.649 1.00 72.25 122 SER A CA 1
ATOM 985 C C . SER A 1 122 ? 21.637 -8.093 -9.304 1.00 72.25 122 SER A C 1
ATOM 987 O O . SER A 1 122 ? 21.122 -8.858 -10.120 1.00 72.25 122 SER A O 1
ATOM 989 N N . TYR A 1 123 ? 22.896 -8.240 -8.898 1.00 72.81 123 TYR A N 1
ATOM 990 C CA . TYR A 1 123 ? 23.710 -9.399 -9.260 1.00 72.81 123 TYR A CA 1
ATOM 991 C C . TYR A 1 123 ? 22.956 -10.715 -8.993 1.00 72.81 123 TYR A C 1
ATOM 993 O O . TYR A 1 123 ? 22.361 -10.872 -7.924 1.00 72.81 123 TYR A O 1
ATOM 1001 N N . MET A 1 124 ? 22.956 -11.628 -9.972 1.00 75.81 124 MET A N 1
ATOM 1002 C CA . MET A 1 124 ? 22.198 -12.894 -9.943 1.00 75.81 124 MET A CA 1
ATOM 1003 C C . MET A 1 124 ? 20.675 -12.759 -9.782 1.00 75.81 124 MET A C 1
ATOM 1005 O O . MET A 1 124 ? 19.993 -13.741 -9.510 1.00 75.81 124 MET A O 1
ATOM 1009 N N . GLY A 1 125 ? 20.111 -11.563 -9.969 1.00 77.38 125 GLY A N 1
ATOM 1010 C CA . GLY A 1 125 ? 18.701 -11.297 -9.683 1.00 77.38 125 GLY A CA 1
ATOM 1011 C C . GLY A 1 125 ? 17.699 -11.999 -10.602 1.00 77.38 125 GLY A C 1
ATOM 1012 O O . GLY A 1 125 ? 16.522 -11.993 -10.278 1.00 77.38 125 GLY A O 1
ATOM 1013 N N . CYS A 1 126 ? 18.126 -12.586 -11.727 1.00 87.25 126 CYS A N 1
ATOM 1014 C CA . CYS A 1 126 ? 17.226 -13.245 -12.682 1.00 87.25 126 CYS A CA 1
ATOM 1015 C C . CYS A 1 126 ? 17.880 -14.438 -13.416 1.00 87.25 126 CYS A C 1
ATOM 1017 O O . CYS A 1 126 ? 17.812 -14.562 -14.640 1.00 87.25 126 CYS A O 1
ATOM 1019 N N . GLY A 1 127 ? 18.577 -15.303 -12.675 1.00 84.69 127 GLY A N 1
ATOM 1020 C CA . GLY A 1 127 ? 19.132 -16.561 -13.192 1.00 84.69 127 GLY A CA 1
ATOM 1021 C C . GLY A 1 127 ? 20.515 -16.468 -13.848 1.00 84.69 127 GLY A C 1
ATOM 1022 O O . GLY A 1 127 ? 21.298 -17.415 -13.753 1.00 84.69 127 GLY A O 1
ATOM 1023 N N . GLY A 1 128 ? 20.868 -15.347 -14.475 1.00 87.44 128 GLY A N 1
ATOM 1024 C CA . GLY A 1 128 ? 22.215 -15.086 -14.996 1.00 87.44 128 GLY A CA 1
ATOM 1025 C C . GLY A 1 128 ? 23.094 -14.276 -14.043 1.00 87.44 128 GLY A C 1
ATOM 1026 O O . GLY A 1 128 ? 22.605 -13.590 -13.148 1.00 87.44 128 GLY A O 1
ATOM 1027 N N . TYR A 1 129 ? 24.413 -14.326 -14.247 1.00 86.31 129 TYR A N 1
ATOM 1028 C CA . TYR A 1 129 ? 25.388 -13.512 -13.507 1.00 86.31 129 TYR A CA 1
ATOM 1029 C C . TYR A 1 129 ? 25.168 -12.010 -13.740 1.00 86.31 129 TYR A C 1
ATOM 1031 O O . TYR A 1 129 ? 25.257 -11.221 -12.797 1.00 86.31 129 TYR A O 1
ATOM 1039 N N . THR A 1 130 ? 24.826 -11.622 -14.973 1.00 88.81 130 THR A N 1
ATOM 1040 C CA . THR A 1 130 ? 24.509 -10.234 -15.335 1.00 88.81 130 THR A CA 1
ATOM 1041 C C . THR A 1 130 ? 23.028 -10.105 -15.687 1.00 88.81 130 THR A C 1
ATOM 1043 O O . THR A 1 130 ? 22.620 -10.393 -16.810 1.00 88.81 130 THR A O 1
ATOM 1046 N N . GLY A 1 131 ? 22.213 -9.638 -14.740 1.00 90.06 131 GLY A N 1
ATOM 1047 C CA . GLY A 1 131 ? 20.799 -9.364 -14.996 1.00 90.06 131 GLY A CA 1
ATOM 1048 C C . GLY A 1 131 ? 20.607 -8.157 -15.920 1.00 90.06 131 GLY A C 1
ATOM 1049 O O . GLY A 1 131 ? 21.061 -7.056 -15.601 1.00 90.06 131 GLY A O 1
ATOM 1050 N N . LEU A 1 132 ? 19.945 -8.367 -17.057 1.00 92.81 132 LEU A N 1
ATOM 1051 C CA . LEU A 1 132 ? 19.671 -7.362 -18.080 1.00 92.81 132 LEU A CA 1
ATOM 1052 C C . LEU A 1 132 ? 18.255 -6.801 -17.974 1.00 92.81 132 LEU A C 1
ATOM 1054 O O . LEU A 1 132 ? 17.284 -7.539 -17.805 1.00 92.81 132 LEU A O 1
ATOM 1058 N N . TYR A 1 133 ? 18.147 -5.489 -18.147 1.00 92.56 133 TYR A N 1
ATOM 1059 C CA . TYR A 1 133 ? 16.901 -4.736 -18.065 1.00 92.56 133 TYR A CA 1
ATOM 1060 C C . TYR A 1 133 ? 16.899 -3.567 -19.063 1.00 92.56 133 TYR A C 1
ATOM 1062 O O . TYR A 1 133 ? 17.949 -3.152 -19.568 1.00 92.56 133 TYR A O 1
ATOM 1070 N N . LEU A 1 134 ? 15.714 -3.051 -19.388 1.00 92.94 134 LEU A N 1
ATOM 1071 C CA . LEU A 1 134 ? 15.539 -1.898 -20.267 1.00 92.94 134 LEU A CA 1
ATOM 1072 C C . LEU A 1 134 ? 16.068 -0.629 -19.604 1.00 92.94 134 LEU A C 1
ATOM 1074 O O . LEU A 1 134 ? 15.770 -0.331 -18.452 1.00 92.94 134 LEU A O 1
ATOM 1078 N N . ASN A 1 135 ? 16.807 0.170 -20.363 1.00 88.56 135 ASN A N 1
ATOM 1079 C CA . ASN A 1 135 ? 17.215 1.505 -19.955 1.00 88.56 135 ASN A CA 1
ATOM 1080 C C . ASN A 1 135 ? 16.147 2.530 -20.371 1.00 88.56 135 ASN A C 1
ATOM 1082 O O . ASN A 1 135 ? 16.305 3.257 -21.357 1.00 88.56 135 ASN A O 1
ATOM 1086 N N . GLY A 1 136 ? 15.040 2.547 -19.631 1.00 81.06 136 GLY A N 1
ATOM 1087 C CA . GLY A 1 136 ? 13.895 3.434 -19.840 1.00 81.06 136 GLY A CA 1
ATOM 1088 C C . GLY A 1 136 ? 12.573 2.677 -19.947 1.00 81.06 136 GLY A C 1
ATOM 1089 O O . GLY A 1 136 ? 12.555 1.452 -20.010 1.00 81.06 136 GLY A O 1
ATOM 1090 N N . SER A 1 137 ? 11.473 3.430 -19.987 1.00 82.56 137 SER A N 1
ATOM 1091 C CA . SER A 1 137 ? 10.118 2.867 -19.933 1.00 82.56 137 SER A CA 1
ATOM 1092 C C . SER A 1 137 ? 9.731 2.041 -21.159 1.00 82.56 137 SER A C 1
ATOM 1094 O O . SER A 1 137 ? 10.307 2.219 -22.225 1.00 82.56 137 SER A O 1
ATOM 1096 N N . HIS A 1 138 ? 8.738 1.167 -21.072 1.00 89.50 138 HIS A N 1
ATOM 1097 C CA . HIS A 1 138 ? 8.134 0.551 -22.253 1.00 89.50 138 HIS A CA 1
ATOM 1098 C C . HIS A 1 138 ? 7.426 1.607 -23.134 1.00 89.50 138 HIS A C 1
ATOM 1100 O O . HIS A 1 138 ? 7.097 2.695 -22.653 1.00 89.50 138 HIS A O 1
ATOM 1106 N N . PRO A 1 139 ? 7.243 1.347 -24.445 1.00 90.44 139 PRO A N 1
ATOM 1107 C CA . PRO A 1 139 ? 6.412 2.190 -25.315 1.00 90.44 139 PRO A CA 1
ATOM 1108 C C . PRO A 1 139 ? 4.935 2.191 -24.899 1.00 90.44 139 PRO A C 1
ATOM 1110 O O . PRO A 1 139 ? 4.451 1.209 -24.347 1.00 90.44 139 PRO A O 1
ATOM 1113 N N . GLY A 1 140 ? 4.201 3.242 -25.253 1.00 85.12 140 GLY A N 1
ATOM 1114 C CA . GLY A 1 140 ? 2.738 3.220 -25.306 1.00 85.12 140 GLY A CA 1
ATOM 1115 C C . GLY A 1 140 ? 2.212 2.551 -26.584 1.00 85.12 140 GLY A C 1
ATOM 1116 O O . GLY A 1 140 ? 2.965 2.257 -27.515 1.00 85.12 140 GLY A O 1
ATOM 1117 N N . LEU A 1 141 ? 0.893 2.331 -26.664 1.00 86.56 141 LEU A N 1
ATOM 1118 C CA . LEU A 1 141 ? 0.249 1.714 -27.840 1.00 86.56 141 LEU A CA 1
ATOM 1119 C C . LEU A 1 141 ? 0.456 2.517 -29.136 1.00 86.56 141 LEU A C 1
ATOM 1121 O O . LEU A 1 141 ? 0.528 1.933 -30.217 1.00 86.56 141 LEU A O 1
ATOM 1125 N N . GLU A 1 142 ? 0.558 3.843 -29.036 1.00 87.19 142 GLU A N 1
ATOM 1126 C CA . GLU A 1 142 ? 0.709 4.741 -30.189 1.00 87.19 142 GLU A CA 1
ATOM 1127 C C . GLU A 1 142 ? 2.151 4.833 -30.708 1.00 87.19 142 GLU A C 1
ATOM 1129 O O . GLU A 1 142 ? 2.364 5.196 -31.865 1.00 87.19 142 GLU A O 1
ATOM 1134 N N . ASP A 1 143 ? 3.139 4.454 -29.891 1.00 89.62 143 ASP A N 1
ATOM 1135 C CA . ASP A 1 143 ? 4.561 4.556 -30.242 1.00 89.62 143 ASP A CA 1
ATOM 1136 C C . ASP A 1 143 ? 4.988 3.518 -31.294 1.00 89.62 143 ASP A C 1
ATOM 1138 O O . ASP A 1 143 ? 6.032 3.653 -31.936 1.00 89.62 143 ASP A O 1
ATOM 1142 N N . GLY A 1 144 ? 4.186 2.466 -31.489 1.00 91.88 144 GLY A N 1
ATOM 1143 C CA . GLY A 1 144 ? 4.504 1.367 -32.391 1.00 91.88 144 GLY A CA 1
ATOM 1144 C C . GLY A 1 144 ? 5.710 0.554 -31.912 1.00 91.88 144 GLY A C 1
ATOM 1145 O O . GLY A 1 144 ? 5.816 0.205 -30.738 1.00 91.88 144 GLY A O 1
ATOM 1146 N N . VAL A 1 145 ? 6.594 0.188 -32.844 1.00 95.75 145 VAL A N 1
ATOM 1147 C CA . VAL A 1 145 ? 7.833 -0.531 -32.520 1.00 95.75 145 VAL A CA 1
ATOM 1148 C C . VAL A 1 145 ? 8.925 0.478 -32.169 1.00 95.75 145 VAL A C 1
ATOM 1150 O O . VAL A 1 145 ? 9.294 1.305 -33.005 1.00 95.75 145 VAL A O 1
ATOM 1153 N N . VAL A 1 146 ? 9.480 0.375 -30.962 1.00 95.81 146 VAL A N 1
ATOM 1154 C CA . VAL A 1 146 ? 10.562 1.245 -30.482 1.00 95.81 146 VAL A CA 1
ATOM 1155 C C . VAL A 1 146 ? 11.824 0.452 -30.168 1.00 95.81 146 VAL A C 1
ATOM 1157 O O . VAL A 1 146 ? 11.768 -0.658 -29.647 1.00 95.81 146 VAL A O 1
ATOM 1160 N N . THR A 1 147 ? 12.986 1.048 -30.427 1.00 96.62 147 THR A N 1
ATOM 1161 C CA . THR A 1 147 ? 14.268 0.520 -29.947 1.00 96.62 147 THR A CA 1
ATOM 1162 C C . THR A 1 147 ? 14.499 0.964 -28.509 1.00 96.62 147 THR A C 1
ATOM 1164 O O . THR A 1 147 ? 14.387 2.155 -28.208 1.00 96.62 147 THR A O 1
ATOM 1167 N N . ARG A 1 148 ? 14.891 0.040 -27.634 1.00 94.62 148 ARG A N 1
ATOM 1168 C CA . ARG A 1 148 ? 15.313 0.350 -26.268 1.00 94.62 148 ARG A CA 1
ATOM 1169 C C . ARG A 1 148 ? 16.707 -0.182 -25.988 1.00 94.62 148 ARG A C 1
ATOM 1171 O O . ARG A 1 148 ? 17.031 -1.327 -26.296 1.00 94.62 148 ARG A O 1
ATOM 1178 N N . ASP A 1 149 ? 17.517 0.673 -25.376 1.00 95.00 149 ASP A N 1
ATOM 1179 C CA . ASP A 1 149 ? 18.805 0.286 -24.816 1.00 95.00 149 ASP A CA 1
ATOM 1180 C C . ASP A 1 149 ? 18.594 -0.766 -23.721 1.00 95.00 149 ASP A C 1
ATOM 1182 O O . ASP A 1 149 ? 17.672 -0.651 -22.913 1.00 95.00 149 ASP A O 1
ATOM 1186 N N . VAL A 1 150 ? 19.482 -1.757 -23.665 1.00 95.12 150 VAL A N 1
ATOM 1187 C CA . VAL A 1 150 ? 19.510 -2.766 -22.602 1.00 95.12 150 VAL A CA 1
ATOM 1188 C C . VAL A 1 150 ? 20.800 -2.618 -21.819 1.00 95.12 150 VAL A C 1
ATOM 1190 O O . VAL A 1 150 ? 21.889 -2.510 -22.390 1.00 95.12 150 VAL A O 1
ATOM 1193 N N . VAL A 1 151 ? 20.679 -2.618 -20.500 1.00 92.38 151 VAL A N 1
ATOM 1194 C CA . VAL A 1 151 ? 21.802 -2.442 -19.583 1.00 92.38 151 VAL A CA 1
ATOM 1195 C C . VAL A 1 151 ? 21.797 -3.512 -18.499 1.00 92.38 151 VAL A C 1
ATOM 1197 O O . VAL A 1 151 ? 20.792 -4.181 -18.275 1.00 92.38 151 VAL A O 1
ATOM 1200 N N . GLY A 1 152 ? 22.941 -3.679 -17.844 1.00 88.69 152 GLY A N 1
ATOM 1201 C CA . GLY A 1 152 ? 23.118 -4.575 -16.707 1.00 88.69 152 GLY A CA 1
ATOM 1202 C C . GLY A 1 152 ? 23.872 -3.899 -15.567 1.00 88.69 152 GLY A C 1
ATOM 1203 O O . GLY A 1 152 ? 24.540 -2.874 -15.752 1.00 88.69 152 GLY A O 1
ATOM 1204 N N . SER A 1 153 ? 23.754 -4.482 -14.380 1.00 79.75 153 SER A N 1
ATOM 1205 C CA . SER A 1 153 ? 24.387 -3.985 -13.153 1.00 79.75 153 SER A CA 1
ATOM 1206 C C . SER A 1 153 ? 25.778 -4.574 -12.947 1.00 79.75 153 SER A C 1
ATOM 1208 O O . SER A 1 153 ? 26.080 -5.664 -13.436 1.00 79.75 153 SER A O 1
ATOM 1210 N N . HIS A 1 154 ? 26.630 -3.866 -12.205 1.00 72.56 154 HIS A N 1
ATOM 1211 C CA . HIS A 1 154 ? 27.974 -4.344 -11.889 1.00 72.56 154 HIS A CA 1
ATOM 1212 C C . HIS A 1 154 ? 27.955 -5.649 -11.071 1.00 72.56 154 HIS A C 1
ATOM 1214 O O . HIS A 1 154 ? 27.233 -5.771 -10.085 1.00 72.56 154 HIS A O 1
ATOM 1220 N N . ILE A 1 155 ? 28.832 -6.597 -11.417 1.00 67.44 155 ILE A N 1
ATOM 1221 C CA . ILE A 1 155 ? 28.901 -7.937 -10.797 1.00 67.44 155 ILE A CA 1
ATOM 1222 C C . ILE A 1 155 ? 29.232 -7.883 -9.291 1.00 67.44 155 ILE A C 1
ATOM 1224 O O . ILE A 1 155 ? 28.806 -8.738 -8.521 1.00 67.44 155 ILE A O 1
ATOM 1228 N N . TRP A 1 156 ? 29.971 -6.860 -8.849 1.00 61.88 156 TRP A N 1
ATOM 1229 C CA . TRP A 1 156 ? 30.487 -6.757 -7.473 1.00 61.88 156 TRP A CA 1
ATOM 1230 C C . TRP A 1 156 ? 29.828 -5.671 -6.608 1.00 61.88 156 TRP A C 1
ATOM 1232 O O . TRP A 1 156 ? 30.146 -5.574 -5.424 1.00 61.88 156 TRP A O 1
ATOM 1242 N N . TYR A 1 157 ? 28.941 -4.850 -7.181 1.00 60.19 157 TYR A N 1
ATOM 1243 C CA . TYR A 1 157 ? 28.292 -3.731 -6.486 1.00 60.19 157 TYR A CA 1
ATOM 1244 C C . TYR A 1 157 ? 26.808 -3.687 -6.864 1.00 60.19 157 TYR A C 1
ATOM 1246 O O . TYR A 1 157 ? 26.465 -3.427 -8.013 1.00 60.19 157 TYR A O 1
ATOM 1254 N N . TYR A 1 158 ? 25.938 -3.978 -5.893 1.00 54.28 158 TYR A N 1
ATOM 1255 C CA . TYR A 1 158 ? 24.490 -4.171 -6.068 1.00 54.28 158 TYR A CA 1
ATOM 1256 C C . TYR A 1 158 ? 23.714 -2.884 -6.396 1.00 54.28 158 TYR A C 1
ATOM 1258 O O . TYR A 1 158 ? 22.561 -2.951 -6.807 1.00 54.28 158 TYR A O 1
ATOM 1266 N N . ASP A 1 159 ? 24.345 -1.730 -6.215 1.00 55.69 159 ASP A N 1
ATOM 1267 C CA . ASP A 1 159 ? 23.821 -0.375 -6.378 1.00 55.69 159 ASP A CA 1
ATOM 1268 C C . ASP A 1 159 ? 24.318 0.320 -7.662 1.00 55.69 159 ASP A C 1
ATOM 1270 O O . ASP A 1 159 ? 23.825 1.386 -8.034 1.00 55.69 159 ASP A O 1
ATOM 1274 N N . GLN A 1 160 ? 25.267 -0.286 -8.386 1.00 69.56 160 GLN A N 1
ATOM 1275 C CA . GLN A 1 160 ? 25.809 0.265 -9.632 1.00 69.56 160 GLN A CA 1
ATOM 1276 C C . GLN A 1 160 ? 25.021 -0.231 -10.846 1.00 69.56 160 GLN A C 1
ATOM 1278 O O . GLN A 1 160 ? 25.417 -1.139 -11.581 1.00 69.56 160 GLN A O 1
ATOM 1283 N N . CYS A 1 161 ? 23.869 0.400 -11.030 1.00 76.19 161 CYS A N 1
ATOM 1284 C CA . CYS A 1 161 ? 22.967 0.193 -12.151 1.00 76.19 161 CYS A CA 1
ATOM 1285 C C . CYS A 1 161 ? 23.543 0.791 -13.443 1.00 76.19 161 CYS A C 1
ATOM 1287 O O . CYS A 1 161 ? 24.099 1.890 -13.443 1.00 76.19 161 CYS A O 1
ATOM 1289 N N . GLY A 1 162 ? 23.376 0.095 -14.566 1.00 79.88 162 GLY A N 1
ATOM 1290 C CA . GLY A 1 162 ? 23.765 0.601 -15.884 1.00 79.88 162 GLY A CA 1
ATOM 1291 C C . GLY A 1 162 ? 25.269 0.574 -16.163 1.00 79.88 162 GLY A C 1
ATOM 1292 O O . GLY A 1 162 ? 25.727 1.236 -17.096 1.00 79.88 162 GLY A O 1
ATOM 1293 N N . SER A 1 163 ? 26.046 -0.165 -15.366 1.00 82.69 163 SER A N 1
ATOM 1294 C CA . SER A 1 163 ? 27.496 -0.310 -15.546 1.00 82.69 163 SER A CA 1
ATOM 1295 C C . SER A 1 163 ? 27.869 -1.048 -16.826 1.00 82.69 163 SER A C 1
ATOM 1297 O O . SER A 1 163 ? 28.936 -0.794 -17.388 1.00 82.69 163 SER A O 1
ATOM 1299 N N . TYR A 1 164 ? 26.998 -1.940 -17.293 1.00 87.38 164 TYR A N 1
ATOM 1300 C CA . TYR A 1 164 ? 27.189 -2.689 -18.526 1.00 87.38 164 TYR A CA 1
ATOM 1301 C C . TYR A 1 164 ? 26.099 -2.361 -19.537 1.00 87.38 164 TYR A C 1
ATOM 1303 O O . TYR A 1 164 ? 24.952 -2.105 -19.175 1.00 87.38 164 TYR A O 1
ATOM 1311 N N . ARG A 1 165 ? 26.459 -2.392 -20.819 1.00 91.62 165 ARG A N 1
ATOM 1312 C CA . ARG A 1 165 ? 25.533 -2.235 -21.943 1.00 91.62 165 ARG A CA 1
ATOM 1313 C C . ARG A 1 165 ? 25.490 -3.540 -22.721 1.00 91.62 165 ARG A C 1
ATOM 1315 O O . ARG A 1 165 ? 26.529 -4.149 -22.944 1.00 91.62 165 ARG A O 1
ATOM 1322 N N . SER A 1 166 ? 24.289 -3.948 -23.103 1.00 93.94 166 SER A N 1
ATOM 1323 C CA . SER A 1 166 ? 24.052 -5.057 -24.021 1.00 93.94 166 SER A CA 1
ATOM 1324 C C . SER A 1 166 ? 23.562 -4.513 -25.366 1.00 93.94 166 SER A C 1
ATOM 1326 O O . SER A 1 166 ? 23.425 -3.299 -25.551 1.00 93.94 166 SER A O 1
ATOM 1328 N N . ASN A 1 167 ? 23.282 -5.409 -26.307 1.00 94.19 167 ASN A N 1
ATOM 1329 C CA . ASN A 1 167 ? 22.645 -5.038 -27.562 1.00 94.19 167 ASN A CA 1
ATOM 1330 C C . ASN A 1 167 ? 21.211 -4.527 -27.297 1.00 94.19 167 ASN A C 1
ATOM 1332 O O . ASN A 1 167 ? 20.500 -5.119 -26.477 1.00 94.19 167 ASN A O 1
ATOM 1336 N N . PRO A 1 168 ? 20.780 -3.434 -27.956 1.00 95.81 168 PRO A N 1
ATOM 1337 C CA . PRO A 1 168 ? 19.430 -2.907 -27.798 1.00 95.81 168 PRO A CA 1
ATOM 1338 C C . PRO A 1 168 ? 18.396 -3.871 -28.385 1.00 95.81 168 PRO A C 1
ATOM 1340 O O . PRO A 1 168 ? 18.690 -4.613 -29.319 1.00 95.81 168 PRO A O 1
ATOM 1343 N N . VAL A 1 169 ? 17.172 -3.815 -27.872 1.00 97.25 169 VAL A N 1
ATOM 1344 C CA . VAL A 1 169 ? 16.058 -4.667 -28.318 1.00 97.25 169 VAL A CA 1
ATOM 1345 C C . VAL A 1 169 ? 14.947 -3.821 -28.927 1.00 97.25 169 VAL A C 1
ATOM 1347 O O . VAL A 1 169 ? 14.817 -2.633 -28.613 1.00 97.25 169 VAL A O 1
ATOM 1350 N N . GLN A 1 170 ? 14.137 -4.416 -29.801 1.00 97.19 170 GLN A N 1
ATOM 1351 C CA . GLN A 1 170 ? 12.890 -3.792 -30.245 1.00 97.19 170 GLN A CA 1
ATOM 1352 C C . GLN A 1 170 ? 11.766 -4.188 -29.287 1.00 97.19 170 GLN A C 1
ATOM 1354 O O . GLN A 1 170 ? 11.686 -5.338 -28.857 1.00 97.19 170 GLN A O 1
ATOM 1359 N N . VAL A 1 171 ? 10.895 -3.242 -28.958 1.00 97.38 171 VAL A N 1
ATOM 1360 C CA . VAL A 1 171 ? 9.768 -3.429 -28.043 1.00 97.38 171 VAL A CA 1
ATOM 1361 C C . VAL A 1 171 ? 8.521 -2.836 -28.680 1.00 97.38 171 VAL A C 1
ATOM 1363 O O . VAL A 1 171 ? 8.579 -1.744 -29.246 1.00 97.38 171 VAL A O 1
ATOM 1366 N N . LYS A 1 172 ? 7.389 -3.531 -28.579 1.00 94.88 172 LYS A N 1
ATOM 1367 C CA . LYS A 1 172 ? 6.083 -3.028 -29.019 1.00 94.88 172 LYS A CA 1
ATOM 1368 C C . LYS A 1 172 ? 5.040 -3.267 -27.934 1.00 94.88 172 LYS A C 1
ATOM 1370 O O . LYS A 1 172 ? 4.967 -4.365 -27.383 1.00 94.88 172 LYS A O 1
ATOM 1375 N N . ALA A 1 173 ? 4.233 -2.249 -27.650 1.00 92.69 173 ALA A N 1
ATOM 1376 C CA . ALA A 1 173 ? 3.040 -2.384 -26.822 1.00 92.69 173 ALA A CA 1
ATOM 1377 C C . ALA A 1 173 ? 1.885 -2.972 -27.637 1.00 92.69 173 ALA A C 1
ATOM 1379 O O . ALA A 1 173 ? 1.664 -2.585 -28.788 1.00 92.69 173 ALA A O 1
ATOM 1380 N N . CYS A 1 174 ? 1.140 -3.897 -27.039 1.00 91.19 174 CYS A N 1
ATOM 1381 C CA . CYS A 1 174 ? 0.053 -4.607 -27.697 1.00 91.19 174 CYS A CA 1
ATOM 1382 C C . CYS A 1 174 ? -1.285 -4.397 -26.976 1.00 91.19 174 CYS A C 1
ATOM 1384 O O . CYS A 1 174 ? -1.313 -4.282 -25.747 1.00 91.19 174 CYS A O 1
ATOM 1386 N N . PRO A 1 175 ? -2.416 -4.383 -27.711 1.00 86.50 175 PRO A N 1
ATOM 1387 C CA . PRO A 1 175 ? -3.738 -4.318 -27.097 1.00 86.50 175 PRO A CA 1
ATOM 1388 C C . PRO A 1 175 ? -3.948 -5.459 -26.094 1.00 86.50 175 PRO A C 1
ATOM 1390 O O . PRO A 1 175 ? -3.741 -6.622 -26.439 1.00 86.50 175 PRO A O 1
ATOM 1393 N N . GLY A 1 176 ? -4.400 -5.130 -24.880 1.00 79.38 176 GLY A N 1
ATOM 1394 C CA . GLY A 1 176 ? -4.535 -6.088 -23.775 1.00 79.38 176 GLY A CA 1
ATOM 1395 C C . GLY A 1 176 ? -3.409 -6.022 -22.736 1.00 79.38 176 GLY A C 1
ATOM 1396 O O . GLY A 1 176 ? -3.177 -7.018 -22.056 1.00 79.38 176 GLY A O 1
ATOM 1397 N N . ASP A 1 177 ? -2.730 -4.875 -22.630 1.00 79.69 177 ASP A N 1
ATOM 1398 C CA . ASP A 1 177 ? -1.761 -4.536 -21.578 1.00 79.69 177 ASP A CA 1
ATOM 1399 C C . ASP A 1 177 ? -0.568 -5.506 -21.479 1.00 79.69 177 ASP A C 1
ATOM 1401 O O . ASP A 1 177 ? -0.179 -5.950 -20.396 1.00 79.69 177 ASP A O 1
ATOM 1405 N N . TYR A 1 178 ? 0.028 -5.847 -22.626 1.00 88.38 178 TYR A N 1
ATOM 1406 C CA . TYR A 1 178 ? 1.266 -6.626 -22.684 1.00 88.38 178 TYR A CA 1
ATOM 1407 C C . TYR A 1 178 ? 2.223 -6.109 -23.758 1.00 88.38 178 TYR A C 1
ATOM 1409 O O . TYR A 1 178 ? 1.844 -5.361 -24.661 1.00 88.38 178 TYR A O 1
ATOM 1417 N N . TYR A 1 179 ? 3.470 -6.561 -23.666 1.00 93.56 179 TYR A N 1
ATOM 1418 C CA . TYR A 1 179 ? 4.544 -6.191 -24.577 1.00 93.56 179 TYR A CA 1
ATOM 1419 C C . TYR A 1 179 ? 5.096 -7.415 -25.295 1.00 93.56 179 TYR A C 1
ATOM 1421 O O . TYR A 1 179 ? 5.087 -8.533 -24.767 1.00 93.56 179 TYR A O 1
ATOM 1429 N N . VAL A 1 180 ? 5.603 -7.178 -26.498 1.00 96.81 180 VAL A N 1
ATOM 1430 C CA . VAL A 1 180 ? 6.390 -8.145 -27.261 1.00 96.81 180 VAL A CA 1
ATOM 1431 C C . VAL A 1 180 ? 7.764 -7.564 -27.553 1.00 96.81 180 VAL A C 1
ATOM 1433 O O . VAL A 1 180 ? 7.913 -6.351 -27.735 1.00 96.81 180 VAL A O 1
ATOM 1436 N N . TYR A 1 181 ? 8.763 -8.440 -27.582 1.00 97.88 181 TYR A N 1
ATOM 1437 C CA . TYR A 1 181 ? 10.171 -8.076 -27.666 1.00 97.88 181 TYR A CA 1
ATOM 1438 C C . TYR A 1 181 ? 10.846 -8.829 -28.803 1.00 97.88 181 TYR A C 1
ATOM 1440 O O . TYR A 1 181 ? 10.771 -10.055 -28.861 1.00 97.88 181 TYR A O 1
ATOM 1448 N N . GLU A 1 182 ? 11.563 -8.124 -29.665 1.00 97.38 182 GLU A N 1
ATOM 1449 C CA . GLU A 1 182 ? 12.557 -8.752 -30.533 1.00 97.38 182 GLU A CA 1
ATOM 1450 C C . GLU A 1 182 ? 13.855 -8.859 -29.729 1.00 97.38 182 GLU A C 1
ATOM 1452 O O . GLU A 1 182 ? 14.722 -7.980 -29.762 1.00 97.38 182 GLU A O 1
ATOM 1457 N N . LEU A 1 183 ? 13.922 -9.901 -28.897 1.00 96.12 183 LEU A N 1
ATOM 1458 C CA . LEU A 1 183 ? 15.111 -10.223 -28.115 1.00 96.12 183 LEU A CA 1
ATOM 1459 C C . LEU A 1 183 ? 16.188 -10.766 -29.051 1.00 96.12 183 LEU A C 1
ATOM 1461 O O . LEU A 1 183 ? 15.896 -11.512 -29.983 1.00 96.12 183 LEU A O 1
ATOM 1465 N N . ILE A 1 184 ? 17.434 -10.387 -28.794 1.00 95.25 184 ILE A N 1
ATOM 1466 C CA . ILE A 1 184 ? 18.590 -10.785 -29.596 1.00 95.25 184 ILE A CA 1
ATOM 1467 C C . ILE A 1 184 ? 19.709 -11.260 -28.679 1.00 95.25 184 ILE A C 1
ATOM 1469 O O . ILE A 1 184 ? 19.673 -11.037 -27.474 1.00 95.25 184 ILE A O 1
ATOM 1473 N N . THR A 1 185 ? 20.725 -11.914 -29.234 1.00 95.44 185 THR A N 1
ATOM 1474 C CA . THR A 1 185 ? 21.861 -12.387 -28.438 1.00 95.44 185 THR A CA 1
ATOM 1475 C C . THR A 1 185 ? 22.502 -11.219 -27.669 1.00 95.44 185 THR A C 1
ATOM 1477 O O . THR A 1 185 ? 22.906 -10.235 -28.302 1.00 95.44 185 THR A O 1
ATOM 1480 N N . PRO A 1 186 ? 22.620 -11.303 -26.327 1.00 93.31 186 PRO A N 1
ATOM 1481 C CA . PRO A 1 186 ? 23.295 -10.286 -25.527 1.00 93.31 186 PRO A CA 1
ATOM 1482 C C . PRO A 1 186 ? 24.763 -10.077 -25.915 1.00 93.31 186 PRO A C 1
ATOM 1484 O O . PRO A 1 186 ? 25.375 -10.935 -26.556 1.00 93.31 186 PRO A O 1
ATOM 1487 N N . ASP A 1 187 ? 25.352 -8.957 -25.486 1.00 90.44 187 ASP A N 1
ATOM 1488 C CA . ASP A 1 187 ? 26.777 -8.697 -25.723 1.00 90.44 187 ASP A CA 1
ATOM 1489 C C . ASP A 1 187 ? 27.642 -9.826 -25.127 1.00 90.44 187 ASP A C 1
ATOM 1491 O O . ASP A 1 187 ? 27.551 -10.177 -23.948 1.00 90.44 187 ASP A O 1
ATOM 1495 N N . VAL A 1 188 ? 28.492 -10.412 -25.973 1.00 86.81 188 VAL A N 1
ATOM 1496 C CA . VAL A 1 188 ? 29.326 -11.573 -25.639 1.00 86.81 188 VAL A CA 1
ATOM 1497 C C . VAL A 1 188 ? 30.367 -11.286 -24.558 1.00 86.81 188 VAL A C 1
ATOM 1499 O O . VAL A 1 188 ? 30.856 -12.229 -23.935 1.00 86.81 188 VAL A O 1
ATOM 1502 N N . SER A 1 189 ? 30.701 -10.015 -24.330 1.00 87.38 189 SER A N 1
ATOM 1503 C CA . SER A 1 189 ? 31.637 -9.580 -23.289 1.00 87.38 189 SER A CA 1
ATOM 1504 C C . SER A 1 189 ? 31.063 -9.666 -21.874 1.00 87.38 189 SER A C 1
ATOM 1506 O O . SER A 1 189 ? 31.834 -9.653 -20.913 1.00 87.38 189 SER A O 1
ATOM 1508 N N . LEU A 1 190 ? 29.740 -9.787 -21.734 1.00 87.88 190 LEU A N 1
ATOM 1509 C CA . LEU A 1 190 ? 29.076 -9.908 -20.440 1.00 87.88 190 LEU A CA 1
ATOM 1510 C C . LEU A 1 190 ? 29.228 -11.323 -19.880 1.00 87.88 190 LEU A C 1
ATOM 1512 O O . LEU A 1 190 ? 29.147 -12.314 -20.606 1.00 87.88 190 LEU A O 1
ATOM 1516 N N . GLU A 1 191 ? 29.435 -11.432 -18.572 1.00 88.88 191 GLU A N 1
ATOM 1517 C CA . GLU A 1 191 ? 29.483 -12.722 -17.888 1.00 88.88 191 GLU A CA 1
ATOM 1518 C C . GLU A 1 191 ? 28.054 -13.201 -17.615 1.00 88.88 191 GLU A C 1
ATOM 1520 O O . GLU A 1 191 ? 27.312 -12.531 -16.897 1.00 88.88 191 GLU A O 1
ATOM 1525 N N . GLY A 1 192 ? 27.667 -14.327 -18.228 1.00 90.06 192 GLY A N 1
ATOM 1526 C CA . GLY A 1 192 ? 26.357 -14.971 -18.069 1.00 90.06 192 GLY A CA 1
ATOM 1527 C C . GLY A 1 192 ? 25.165 -14.005 -18.072 1.00 90.06 192 GLY A C 1
ATOM 1528 O O . GLY A 1 192 ? 24.486 -13.919 -17.049 1.00 90.06 192 GLY A O 1
ATOM 1529 N N . PRO A 1 193 ? 24.942 -13.213 -19.138 1.00 92.69 193 PRO A N 1
ATOM 1530 C CA . PRO A 1 193 ? 23.839 -12.267 -19.181 1.00 92.69 193 PRO A CA 1
ATOM 1531 C C . PRO A 1 193 ? 22.486 -12.969 -19.314 1.00 92.69 193 PRO A C 1
ATOM 1533 O O . PRO A 1 193 ? 22.358 -13.947 -20.051 1.00 92.69 193 PRO A O 1
ATOM 1536 N N . SER A 1 194 ? 21.465 -12.422 -18.662 1.00 93.69 194 SER A N 1
ATOM 1537 C CA . SER A 1 194 ? 20.086 -12.903 -18.767 1.00 93.69 194 SER A CA 1
ATOM 1538 C C . SER A 1 194 ? 19.087 -11.750 -18.807 1.00 93.69 194 SER A C 1
ATOM 1540 O O . SER A 1 194 ? 19.136 -10.860 -17.961 1.00 93.69 194 SER A O 1
ATOM 1542 N N . TYR A 1 195 ? 18.158 -11.764 -19.760 1.00 94.56 195 TYR A N 1
ATOM 1543 C CA . TYR A 1 195 ? 17.018 -10.854 -19.809 1.00 94.56 195 TYR A CA 1
ATOM 1544 C C . TYR A 1 195 ? 16.076 -11.137 -18.645 1.00 94.56 195 TYR A C 1
ATOM 1546 O O . TYR A 1 195 ? 15.465 -12.208 -18.562 1.00 94.56 195 TYR A O 1
ATOM 1554 N N . CYS A 1 196 ? 15.974 -10.163 -17.749 1.00 92.56 196 CYS A N 1
ATOM 1555 C CA . CYS A 1 196 ? 15.159 -10.256 -16.556 1.00 92.56 196 CYS A CA 1
ATOM 1556 C C . CYS A 1 196 ? 13.734 -9.792 -16.823 1.00 92.56 196 CYS A C 1
ATOM 1558 O O . CYS A 1 196 ? 13.517 -8.803 -17.524 1.00 92.56 196 CYS A O 1
ATOM 1560 N N . ALA A 1 197 ? 12.772 -10.440 -16.184 1.00 92.19 197 ALA A N 1
ATOM 1561 C CA . ALA A 1 197 ? 11.363 -10.121 -16.297 1.00 92.19 197 ALA A CA 1
ATOM 1562 C C . ALA A 1 197 ? 10.703 -9.973 -14.923 1.00 92.19 197 ALA A C 1
ATOM 1564 O O . ALA A 1 197 ? 11.230 -10.382 -13.889 1.00 92.19 197 ALA A O 1
ATOM 1565 N N . VAL A 1 198 ? 9.517 -9.385 -14.923 1.00 87.44 198 VAL A N 1
ATOM 1566 C CA . VAL A 1 198 ? 8.637 -9.293 -13.760 1.00 87.44 198 VAL A CA 1
ATOM 1567 C C . VAL A 1 198 ? 7.208 -9.577 -14.213 1.00 87.44 198 VAL A C 1
ATOM 1569 O O . VAL A 1 198 ? 6.767 -9.042 -15.235 1.00 87.44 198 VAL A O 1
ATOM 1572 N N . SER A 1 199 ? 6.493 -10.451 -13.494 1.00 85.75 199 SER A N 1
ATOM 1573 C CA . SER A 1 199 ? 5.085 -10.734 -13.793 1.00 85.75 199 SER A CA 1
ATOM 1574 C C . SER A 1 199 ? 4.173 -9.859 -12.971 1.00 85.75 199 SER A C 1
ATOM 1576 O O . SER A 1 199 ? 4.495 -9.455 -11.850 1.00 85.75 199 SER A O 1
ATOM 1578 N N . PHE A 1 200 ? 3.002 -9.608 -13.531 1.00 72.88 200 PHE A N 1
ATOM 1579 C CA . PHE A 1 200 ? 1.929 -8.941 -12.829 1.00 72.88 200 PHE A CA 1
ATOM 1580 C C . PHE A 1 200 ? 0.641 -9.726 -13.032 1.00 72.88 200 PHE A C 1
ATOM 1582 O O . PHE A 1 200 ? 0.359 -10.201 -14.133 1.00 72.88 200 PHE A O 1
ATOM 1589 N N . SER A 1 201 ? -0.163 -9.837 -11.977 1.00 66.75 201 SER A N 1
ATOM 1590 C CA . SER A 1 201 ? -1.454 -10.513 -12.063 1.00 66.75 201 SER A CA 1
ATOM 1591 C C . SER A 1 201 ? -2.378 -9.722 -12.993 1.00 66.75 201 SER A C 1
ATOM 1593 O O . SER A 1 201 ? -2.773 -8.593 -12.696 1.00 66.75 201 SER A O 1
ATOM 1595 N N . SER A 1 202 ? -2.693 -10.260 -14.169 1.00 61.47 202 SER A N 1
ATOM 1596 C CA . SER A 1 202 ? -3.655 -9.642 -15.083 1.00 61.47 202 SER A CA 1
ATOM 1597 C C . SER A 1 202 ? -5.071 -10.017 -14.640 1.00 61.47 202 SER A C 1
ATOM 1599 O O . SER A 1 202 ? -5.593 -11.063 -15.027 1.00 61.47 202 SER A O 1
ATOM 1601 N N . THR A 1 203 ? -5.697 -9.192 -13.802 1.00 62.22 203 THR A N 1
ATOM 1602 C CA . THR A 1 203 ? -7.129 -9.317 -13.499 1.00 62.22 203 THR A CA 1
ATOM 1603 C C . THR A 1 203 ? -7.946 -8.729 -14.649 1.00 62.22 203 THR A C 1
ATOM 1605 O O . THR A 1 203 ? -7.628 -7.649 -15.135 1.00 62.22 203 THR A O 1
ATOM 1608 N N . SER A 1 204 ? -9.011 -9.411 -15.083 1.00 64.69 204 SER A N 1
ATOM 1609 C CA . SER A 1 204 ? -9.897 -8.932 -16.161 1.00 64.69 204 SER A CA 1
ATOM 1610 C C . SER A 1 204 ? -10.746 -7.715 -15.779 1.00 64.69 204 SER A C 1
ATOM 1612 O O . SER A 1 204 ? -11.374 -7.109 -16.645 1.00 64.69 204 SER A O 1
ATOM 1614 N N . ASP A 1 205 ? -10.805 -7.393 -14.488 1.00 78.50 205 ASP A N 1
ATOM 1615 C CA . ASP A 1 205 ? -11.597 -6.289 -13.966 1.00 78.50 205 ASP A CA 1
ATOM 1616 C C . ASP A 1 205 ? -10.774 -5.001 -13.977 1.00 78.50 205 ASP A C 1
ATOM 1618 O O . ASP A 1 205 ? -9.633 -4.979 -13.511 1.00 78.50 205 ASP A O 1
ATOM 1622 N N . ASP A 1 206 ? -11.367 -3.919 -14.487 1.00 86.88 206 ASP A N 1
ATOM 1623 C CA . ASP A 1 206 ? -10.731 -2.605 -14.481 1.00 86.88 206 ASP A CA 1
ATOM 1624 C C . ASP A 1 206 ? -10.490 -2.153 -13.024 1.00 86.88 206 ASP A C 1
ATOM 1626 O O . ASP A 1 206 ? -11.457 -1.962 -12.270 1.00 86.88 206 ASP A O 1
ATOM 1630 N N . PRO A 1 207 ? -9.226 -1.935 -12.613 1.00 91.56 207 PRO A N 1
ATOM 1631 C CA . PRO A 1 207 ? -8.901 -1.592 -11.236 1.00 91.56 207 PRO A CA 1
ATOM 1632 C C . PRO A 1 207 ? -9.420 -0.217 -10.812 1.00 91.56 207 PRO A C 1
ATOM 1634 O O . PRO A 1 207 ? -9.438 0.068 -9.622 1.00 91.56 207 PRO A O 1
ATOM 1637 N N . CYS A 1 208 ? -9.911 0.616 -11.735 1.00 93.50 208 CYS A N 1
ATOM 1638 C CA . CYS A 1 208 ? -10.633 1.843 -11.400 1.00 93.50 208 CYS A CA 1
ATOM 1639 C C . CYS A 1 208 ? -12.006 1.588 -10.760 1.00 93.50 208 CYS A C 1
ATOM 1641 O O . CYS A 1 208 ? -12.577 2.487 -10.150 1.00 93.50 208 CYS A O 1
ATOM 1643 N N . TYR A 1 209 ? -12.558 0.380 -10.878 1.00 91.81 209 TYR A N 1
ATOM 1644 C CA . TYR A 1 209 ? -13.848 0.022 -10.277 1.00 91.81 209 TYR A CA 1
ATOM 1645 C C . TYR A 1 209 ? -13.749 -1.131 -9.277 1.00 91.81 209 TYR A C 1
ATOM 1647 O O . TYR A 1 209 ? -14.714 -1.395 -8.560 1.00 91.81 209 TYR A O 1
ATOM 1655 N N . ASN A 1 210 ? -12.594 -1.795 -9.207 1.00 91.31 210 ASN A N 1
ATOM 1656 C CA . ASN A 1 210 ? -12.322 -2.888 -8.285 1.00 91.31 210 ASN A CA 1
ATOM 1657 C C . ASN A 1 210 ? -11.001 -2.638 -7.544 1.00 91.31 210 ASN A C 1
ATOM 1659 O O . ASN A 1 210 ? -9.944 -3.129 -7.937 1.00 91.31 210 ASN A O 1
ATOM 1663 N N . TYR A 1 211 ? -11.075 -1.837 -6.484 1.00 92.62 211 TYR A N 1
ATOM 1664 C CA . TYR A 1 211 ? -9.949 -1.517 -5.614 1.00 92.62 211 TYR A CA 1
ATOM 1665 C C . TYR A 1 211 ? -10.377 -1.536 -4.146 1.00 92.62 211 TYR A C 1
ATOM 1667 O O . TYR A 1 211 ? -11.551 -1.360 -3.808 1.00 92.62 211 TYR A O 1
ATOM 1675 N N . GLU A 1 212 ? -9.403 -1.684 -3.259 1.00 93.06 212 GLU A N 1
ATOM 1676 C CA . GLU A 1 212 ? -9.566 -1.475 -1.831 1.00 93.06 212 GLU A CA 1
ATOM 1677 C C . GLU A 1 212 ? -9.231 -0.025 -1.448 1.00 93.06 212 GLU A C 1
ATOM 1679 O O . GLU A 1 212 ? -8.215 0.539 -1.859 1.00 93.06 212 GLU A O 1
ATOM 1684 N N . SER A 1 213 ? -10.095 0.602 -0.649 1.00 93.44 213 SER A N 1
ATOM 1685 C CA . SER A 1 213 ? -9.852 1.947 -0.124 1.00 93.44 213 SER A CA 1
ATOM 1686 C C . SER A 1 213 ? -8.871 1.904 1.047 1.00 93.44 213 SER A C 1
ATOM 1688 O O . SER A 1 213 ? -9.140 1.255 2.057 1.00 93.44 213 SER A O 1
ATOM 1690 N N . LEU A 1 214 ? -7.771 2.652 0.952 1.00 93.94 214 LEU A N 1
ATOM 1691 C CA . LEU A 1 214 ? -6.804 2.842 2.034 1.00 93.94 214 LEU A CA 1
ATOM 1692 C C . LEU A 1 214 ? -6.842 4.281 2.546 1.00 93.94 214 LEU A C 1
ATOM 1694 O O . LEU A 1 214 ? -6.063 5.126 2.109 1.00 93.94 214 LEU A O 1
ATOM 1698 N N . ASP A 1 215 ? -7.732 4.548 3.499 1.00 94.81 215 ASP A N 1
ATOM 1699 C CA . ASP A 1 215 ? -7.772 5.818 4.231 1.00 94.81 215 ASP A CA 1
ATOM 1700 C C . ASP A 1 215 ? -6.898 5.740 5.477 1.00 94.81 215 ASP A C 1
ATOM 1702 O O . ASP A 1 215 ? -7.334 5.364 6.564 1.00 94.81 215 ASP A O 1
ATOM 1706 N N . ARG A 1 216 ? -5.611 6.027 5.281 1.00 93.44 216 ARG A N 1
ATOM 1707 C CA . ARG A 1 216 ? -4.573 5.881 6.305 1.00 93.44 216 ARG A CA 1
ATOM 1708 C C . ARG A 1 216 ? -3.767 7.179 6.417 1.00 93.44 216 ARG A C 1
ATOM 1710 O O . ARG A 1 216 ? -2.622 7.217 5.964 1.00 93.44 216 ARG A O 1
ATOM 1717 N N . PRO A 1 217 ? -4.335 8.238 7.032 1.00 94.94 217 PRO A N 1
ATOM 1718 C CA . PRO A 1 217 ? -3.684 9.539 7.186 1.00 94.94 217 PRO A CA 1
ATOM 1719 C C . PRO A 1 217 ? -2.284 9.486 7.800 1.00 94.94 217 PRO A C 1
ATOM 1721 O O . PRO A 1 217 ? -1.428 10.281 7.440 1.00 94.94 217 PRO A O 1
ATOM 1724 N N . TRP A 1 218 ? -2.012 8.503 8.661 1.00 93.25 218 TRP A N 1
ATOM 1725 C CA . TRP A 1 218 ? -0.702 8.277 9.279 1.00 93.25 218 TRP A CA 1
ATOM 1726 C C . TRP A 1 218 ? 0.422 7.915 8.282 1.00 93.25 218 TRP A C 1
ATOM 1728 O O . TRP A 1 218 ? 1.579 7.845 8.684 1.00 93.25 218 TRP A O 1
ATOM 1738 N N . ARG A 1 219 ? 0.118 7.692 6.996 1.00 93.50 219 ARG A N 1
ATOM 1739 C CA . ARG A 1 219 ? 1.101 7.486 5.907 1.00 93.50 219 ARG A CA 1
ATOM 1740 C C . ARG A 1 219 ? 1.541 8.777 5.226 1.00 93.50 219 ARG A C 1
ATOM 1742 O O . ARG A 1 219 ? 2.333 8.743 4.286 1.00 93.50 219 ARG A O 1
ATOM 1749 N N . ALA A 1 220 ? 0.988 9.902 5.651 1.00 95.06 220 ALA A N 1
ATOM 1750 C CA . ALA A 1 220 ? 1.241 11.175 5.020 1.00 95.06 220 ALA A CA 1
ATOM 1751 C C . ALA A 1 220 ? 2.701 11.624 5.184 1.00 95.06 220 ALA A C 1
ATOM 1753 O O . ALA A 1 220 ? 3.355 11.345 6.189 1.00 95.06 220 ALA A O 1
ATOM 1754 N N . THR A 1 221 ? 3.217 12.357 4.199 1.00 94.19 221 THR A N 1
ATOM 1755 C CA . THR A 1 221 ? 4.608 12.849 4.174 1.00 94.19 221 THR A CA 1
ATOM 1756 C C . THR A 1 221 ? 4.975 13.775 5.336 1.00 94.19 221 THR A C 1
ATOM 1758 O O . THR A 1 221 ? 6.156 13.996 5.585 1.00 94.19 221 THR A O 1
ATOM 1761 N N . ASN A 1 222 ? 3.994 14.309 6.064 1.00 92.75 222 ASN A N 1
ATOM 1762 C CA . ASN A 1 222 ? 4.186 15.128 7.262 1.00 92.75 222 ASN A CA 1
ATOM 1763 C C . ASN A 1 222 ? 4.065 14.343 8.585 1.00 92.75 222 ASN A C 1
ATOM 1765 O O . ASN A 1 222 ? 4.177 14.952 9.648 1.00 92.75 222 ASN A O 1
ATOM 1769 N N . GLU A 1 223 ? 3.838 13.031 8.537 1.00 93.38 223 GLU A N 1
ATOM 1770 C CA . GLU A 1 223 ? 3.710 12.159 9.708 1.00 93.38 223 GLU A CA 1
ATOM 1771 C C . GLU A 1 223 ? 5.019 11.404 9.980 1.00 93.38 223 GLU A C 1
ATOM 1773 O O . GLU A 1 223 ? 5.722 11.015 9.048 1.00 93.38 223 GLU A O 1
ATOM 1778 N N . SER A 1 224 ? 5.380 11.192 11.250 1.00 91.06 224 SER A N 1
ATOM 1779 C CA . SER A 1 224 ? 6.635 10.519 11.632 1.00 91.06 224 SER A CA 1
ATOM 1780 C C . SER A 1 224 ? 6.613 9.988 13.071 1.00 91.06 224 SER A C 1
ATOM 1782 O O . SER A 1 224 ? 5.825 10.438 13.904 1.00 91.06 224 SER A O 1
ATOM 1784 N N . GLY A 1 225 ? 7.529 9.062 13.382 1.00 85.00 225 GLY A N 1
ATOM 1785 C CA . GLY A 1 225 ? 7.819 8.633 14.757 1.00 85.00 225 GLY A CA 1
ATOM 1786 C C . GLY A 1 225 ? 7.112 7.367 15.256 1.00 85.00 225 GLY A C 1
ATOM 1787 O O . GLY A 1 225 ? 7.326 6.999 16.413 1.00 85.00 225 GLY A O 1
ATOM 1788 N N . LEU A 1 226 ? 6.307 6.685 14.431 1.00 86.06 226 LEU A N 1
ATOM 1789 C CA . LEU A 1 226 ? 5.589 5.464 14.840 1.00 86.06 226 LEU A CA 1
ATOM 1790 C C . LEU A 1 226 ? 6.225 4.138 14.387 1.00 86.06 226 LEU A C 1
ATOM 1792 O O . LEU A 1 226 ? 5.921 3.113 14.987 1.00 86.06 226 LEU A O 1
ATOM 1796 N N . TRP A 1 227 ? 7.115 4.140 13.388 1.00 86.75 227 TRP A N 1
ATOM 1797 C CA . TRP A 1 227 ? 7.784 2.931 12.865 1.00 86.75 227 TRP A CA 1
ATOM 1798 C C . TRP A 1 227 ? 6.809 1.844 12.373 1.00 86.75 227 TRP A C 1
ATOM 1800 O O . TRP A 1 227 ? 6.976 0.653 12.632 1.00 86.75 227 TRP A O 1
ATOM 1810 N N . ILE A 1 228 ? 5.763 2.270 11.669 1.00 88.62 228 ILE A N 1
ATOM 1811 C CA . ILE A 1 228 ? 4.783 1.410 11.017 1.00 88.62 228 ILE A CA 1
ATOM 1812 C C . ILE A 1 228 ? 5.306 1.038 9.627 1.00 88.62 228 ILE A C 1
ATOM 1814 O O . ILE A 1 228 ? 5.301 1.845 8.700 1.00 88.62 228 ILE A O 1
ATOM 1818 N N . CYS A 1 229 ? 5.748 -0.208 9.505 1.00 88.12 229 CYS A N 1
ATOM 1819 C CA . CYS A 1 229 ? 6.444 -0.735 8.338 1.00 88.12 229 CYS A CA 1
ATOM 1820 C C . CYS A 1 229 ? 5.498 -1.518 7.413 1.00 88.12 229 CYS A C 1
ATOM 1822 O O . CYS A 1 229 ? 4.703 -2.341 7.875 1.00 88.12 229 CYS A O 1
ATOM 1824 N N . ASP A 1 230 ? 5.616 -1.324 6.099 1.00 91.12 230 ASP A N 1
ATOM 1825 C CA . ASP A 1 230 ? 4.710 -1.929 5.124 1.00 91.12 230 ASP A CA 1
ATOM 1826 C C . ASP A 1 230 ? 4.928 -3.416 4.868 1.00 91.12 230 ASP A C 1
ATOM 1828 O O . ASP A 1 230 ? 4.051 -4.082 4.313 1.00 91.12 230 ASP A O 1
ATOM 1832 N N . GLU A 1 231 ? 6.054 -3.964 5.309 1.00 84.75 231 GLU A N 1
ATOM 1833 C CA . GLU A 1 231 ? 6.325 -5.395 5.207 1.00 84.75 231 GLU A CA 1
ATOM 1834 C C . GLU A 1 231 ? 5.384 -6.262 6.059 1.00 84.75 231 GLU A C 1
ATOM 1836 O O . GLU A 1 231 ? 5.222 -7.447 5.766 1.00 84.75 231 GLU A O 1
ATOM 1841 N N . PHE A 1 232 ? 4.737 -5.683 7.079 1.00 81.25 232 PHE A N 1
ATOM 1842 C CA . PHE A 1 232 ? 3.777 -6.386 7.938 1.00 81.25 232 PHE A CA 1
ATOM 1843 C C . PHE A 1 232 ? 2.370 -6.455 7.355 1.00 81.25 232 PHE A C 1
ATOM 1845 O O . PHE A 1 232 ? 1.514 -7.149 7.908 1.00 81.25 232 PHE A O 1
ATOM 1852 N N . PHE A 1 233 ? 2.104 -5.757 6.249 1.00 85.56 233 PHE A N 1
ATOM 1853 C CA . PHE A 1 233 ? 0.825 -5.876 5.564 1.00 85.56 233 PHE A CA 1
ATOM 1854 C C . PHE A 1 233 ? 0.886 -6.933 4.471 1.00 85.56 233 PHE A C 1
ATOM 1856 O O . PHE A 1 233 ? 1.868 -7.089 3.740 1.00 85.56 233 PHE A O 1
ATOM 1863 N N . SER A 1 234 ? -0.235 -7.632 4.330 1.00 83.56 234 SER A N 1
ATOM 1864 C CA . SER A 1 234 ? -0.515 -8.413 3.134 1.00 83.56 234 SER A CA 1
ATOM 1865 C C . SER A 1 234 ? -1.004 -7.468 2.041 1.00 83.56 234 SER A C 1
ATOM 1867 O O . SER A 1 234 ? -2.058 -6.845 2.185 1.00 83.56 234 SER A O 1
ATOM 1869 N N . TRP A 1 235 ? -0.219 -7.367 0.974 1.00 86.94 235 TRP A N 1
ATOM 1870 C CA . TRP A 1 235 ? -0.533 -6.580 -0.212 1.00 86.94 235 TRP A CA 1
ATOM 1871 C C . TRP A 1 235 ? -1.052 -7.504 -1.306 1.00 86.94 235 TRP A C 1
ATOM 1873 O O . TRP A 1 235 ? -0.378 -8.463 -1.681 1.00 86.94 235 TRP A O 1
ATOM 1883 N N . SER A 1 236 ? -2.268 -7.246 -1.773 1.00 86.19 236 SER A N 1
ATOM 1884 C CA . SER A 1 236 ? -2.926 -8.017 -2.820 1.00 86.19 236 SER A CA 1
ATOM 1885 C C . SER A 1 236 ? -3.999 -7.170 -3.487 1.00 86.19 236 SER A C 1
ATOM 1887 O O . SER A 1 236 ? -4.905 -6.671 -2.822 1.00 86.19 236 SER A O 1
ATOM 1889 N N . GLY A 1 237 ? -3.944 -7.092 -4.813 1.00 89.69 237 GLY A N 1
ATOM 1890 C CA . GLY A 1 237 ? -4.890 -6.319 -5.606 1.00 89.69 237 GLY A CA 1
ATOM 1891 C C . GLY A 1 237 ? -4.563 -4.828 -5.640 1.00 89.69 237 GLY A C 1
ATOM 1892 O O . GLY A 1 237 ? -3.440 -4.402 -5.376 1.00 89.69 237 GLY A O 1
ATOM 1893 N N . TRP A 1 238 ? -5.565 -4.045 -6.023 1.00 94.25 238 TRP A N 1
ATOM 1894 C CA . TRP A 1 238 ? -5.429 -2.621 -6.291 1.00 94.25 238 TRP A CA 1
ATOM 1895 C C . TRP A 1 238 ? -5.931 -1.784 -5.127 1.00 94.25 238 TRP A C 1
ATOM 1897 O O . TRP A 1 238 ? -6.949 -2.101 -4.518 1.00 94.25 238 TRP A O 1
ATOM 1907 N N . TYR A 1 239 ? -5.244 -0.681 -4.860 1.00 95.75 239 TYR A N 1
ATOM 1908 C CA . TYR A 1 239 ? -5.535 0.214 -3.752 1.00 95.75 239 TYR A CA 1
ATOM 1909 C C . TYR A 1 239 ? -5.755 1.638 -4.240 1.00 95.75 239 TYR A C 1
ATOM 1911 O O . TYR A 1 239 ? -4.979 2.148 -5.047 1.00 95.75 239 TYR A O 1
ATOM 1919 N N . ARG A 1 240 ? -6.769 2.309 -3.695 1.00 96.75 240 ARG A N 1
ATOM 1920 C CA . ARG A 1 240 ? -6.931 3.762 -3.813 1.00 96.75 240 ARG A CA 1
ATOM 1921 C C . ARG A 1 240 ? -6.574 4.408 -2.486 1.00 96.75 240 ARG A C 1
ATOM 1923 O O . ARG A 1 240 ? -7.101 4.018 -1.444 1.00 96.75 240 ARG A O 1
ATOM 1930 N N . LEU A 1 241 ? -5.681 5.386 -2.532 1.00 96.56 241 LEU A N 1
ATOM 1931 C CA . LEU A 1 241 ? -5.170 6.054 -1.341 1.00 96.56 241 LEU A CA 1
ATOM 1932 C C . LEU A 1 241 ? -6.086 7.217 -0.951 1.00 96.56 241 LEU A C 1
ATOM 1934 O O . LEU A 1 241 ? -6.553 7.972 -1.808 1.00 96.56 241 LEU A O 1
ATOM 1938 N N . TYR A 1 242 ? -6.324 7.361 0.351 1.00 95.38 242 TYR A N 1
ATOM 1939 C CA . TYR A 1 242 ? -7.138 8.426 0.921 1.00 95.38 242 TYR A CA 1
ATOM 1940 C C . TYR A 1 242 ? -6.471 9.080 2.137 1.00 95.38 242 TYR A C 1
ATOM 1942 O O . TYR A 1 242 ? -5.658 8.470 2.838 1.00 95.38 242 TYR A O 1
ATOM 1950 N N . TYR A 1 243 ? -6.848 10.335 2.376 1.00 94.56 243 TYR A N 1
ATOM 1951 C CA . TYR A 1 243 ? -6.495 11.118 3.555 1.00 94.56 243 TYR A CA 1
ATOM 1952 C C . TYR A 1 243 ? -7.760 11.784 4.109 1.00 94.56 243 TYR A C 1
ATOM 1954 O O . TYR A 1 243 ? -8.226 12.790 3.572 1.00 94.56 243 TYR A O 1
ATOM 1962 N N . TYR A 1 244 ? -8.352 11.198 5.152 1.00 93.69 244 TYR A N 1
ATOM 1963 C CA . TYR A 1 244 ? -9.656 11.593 5.705 1.00 93.69 244 TYR A CA 1
ATOM 1964 C C . TYR A 1 244 ? -10.764 11.597 4.641 1.00 93.69 244 TYR A C 1
ATOM 1966 O O . TYR A 1 244 ? -11.519 12.561 4.497 1.00 93.69 244 TYR A O 1
ATOM 1974 N N . GLY A 1 245 ? -10.828 10.529 3.848 1.00 92.25 245 GLY A N 1
ATOM 1975 C CA . GLY A 1 245 ? -11.774 10.362 2.743 1.00 92.25 245 GLY A CA 1
ATOM 1976 C C . GLY A 1 245 ? -11.476 11.201 1.495 1.00 92.25 245 GLY A C 1
ATOM 1977 O O . GLY A 1 245 ? -12.159 11.032 0.484 1.00 92.25 245 GLY A O 1
ATOM 1978 N N . MET A 1 246 ? -10.459 12.067 1.517 1.00 91.81 246 MET A N 1
ATOM 1979 C CA . MET A 1 246 ? -10.032 12.842 0.348 1.00 91.81 246 MET A CA 1
ATOM 1980 C C . MET A 1 246 ? -9.055 12.046 -0.509 1.00 91.81 246 MET A C 1
ATOM 1982 O O . MET A 1 246 ? -8.243 11.291 0.021 1.00 91.81 246 MET A O 1
ATOM 1986 N N . ASN A 1 247 ? -9.102 12.252 -1.827 1.00 92.69 247 ASN A N 1
ATOM 1987 C CA . ASN A 1 247 ? -8.094 11.703 -2.727 1.00 92.69 247 ASN A CA 1
ATOM 1988 C C . ASN A 1 247 ? -6.706 12.212 -2.351 1.00 92.69 247 ASN A C 1
ATOM 1990 O O . ASN A 1 247 ? -6.502 13.413 -2.164 1.00 92.69 247 ASN A O 1
ATOM 1994 N N . ILE A 1 248 ? -5.762 11.286 -2.300 1.00 95.69 248 ILE A N 1
ATOM 1995 C CA . ILE A 1 248 ? -4.343 11.571 -2.155 1.00 95.69 248 ILE A CA 1
ATOM 1996 C C . ILE A 1 248 ? -3.579 10.595 -3.045 1.00 95.69 248 ILE A C 1
ATOM 1998 O O . ILE A 1 248 ? -4.079 9.520 -3.377 1.00 95.69 248 ILE A O 1
ATOM 2002 N N . GLN A 1 249 ? -2.377 10.973 -3.449 1.00 96.69 249 GLN A N 1
ATOM 2003 C CA . GLN A 1 249 ? -1.519 10.145 -4.290 1.00 96.69 249 GLN A CA 1
ATOM 2004 C C . GLN A 1 249 ? -0.167 9.924 -3.618 1.00 96.69 249 GLN A C 1
ATOM 2006 O O . GLN A 1 249 ? 0.207 10.640 -2.682 1.00 96.69 249 GLN A O 1
ATOM 2011 N N . MET A 1 250 ? 0.566 8.916 -4.087 1.00 97.38 250 MET A N 1
ATOM 2012 C CA . MET A 1 250 ? 1.973 8.784 -3.722 1.00 97.38 250 MET A CA 1
ATOM 2013 C C . MET A 1 250 ? 2.748 10.033 -4.175 1.00 97.38 250 MET A C 1
ATOM 2015 O O . MET A 1 250 ? 2.397 10.631 -5.189 1.00 97.38 250 MET A O 1
ATOM 2019 N N . PRO A 1 251 ? 3.804 10.452 -3.466 1.00 96.44 251 PRO A N 1
ATOM 2020 C CA . PRO A 1 251 ? 4.673 11.516 -3.951 1.00 96.44 251 PRO A CA 1
ATOM 2021 C C . PRO A 1 251 ? 5.389 11.092 -5.241 1.00 96.44 251 PRO A C 1
ATOM 2023 O O . PRO A 1 251 ? 5.737 9.925 -5.410 1.00 96.44 251 PRO A O 1
ATOM 2026 N N . GLU A 1 252 ? 5.647 12.050 -6.128 1.00 94.81 252 GLU A N 1
ATOM 2027 C CA . GLU A 1 252 ? 6.564 11.894 -7.277 1.00 94.81 252 GLU A CA 1
ATOM 2028 C C . GLU A 1 252 ? 7.965 12.438 -6.960 1.00 94.81 252 GLU A C 1
ATOM 2030 O O . GLU A 1 252 ? 8.911 12.303 -7.736 1.00 94.81 252 GLU A O 1
ATOM 2035 N N . THR A 1 253 ? 8.094 13.101 -5.810 1.00 90.06 253 THR A N 1
ATOM 2036 C CA . THR A 1 253 ? 9.322 13.729 -5.338 1.00 90.06 253 THR A CA 1
ATOM 2037 C C . THR A 1 253 ? 9.834 13.051 -4.084 1.00 90.06 253 THR A C 1
ATOM 2039 O O . THR A 1 253 ? 9.079 12.458 -3.317 1.00 90.06 253 THR A O 1
ATOM 2042 N N . CYS A 1 254 ? 11.132 13.218 -3.865 1.00 89.94 254 CYS A N 1
ATOM 2043 C CA . CYS A 1 254 ? 11.864 12.682 -2.733 1.00 89.94 254 CYS A CA 1
ATOM 2044 C C . CYS A 1 254 ? 11.160 12.977 -1.410 1.00 89.94 254 CYS A C 1
ATOM 2046 O O . CYS A 1 254 ? 10.812 14.125 -1.121 1.00 89.94 254 CYS A O 1
ATOM 2048 N N . VAL A 1 255 ? 11.016 11.938 -0.597 1.00 89.94 255 VAL A N 1
ATOM 2049 C CA . VAL A 1 255 ? 10.501 12.053 0.760 1.00 89.94 255 VAL A CA 1
ATOM 2050 C C . VAL A 1 255 ? 11.671 11.960 1.730 1.00 89.94 255 VAL A C 1
ATOM 2052 O O . VAL A 1 255 ? 12.593 11.171 1.531 1.00 89.94 255 VAL A O 1
ATOM 2055 N N . ASN A 1 256 ? 11.646 12.775 2.783 1.00 83.44 256 ASN A N 1
ATOM 2056 C CA . ASN A 1 256 ? 12.658 12.703 3.832 1.00 83.44 256 ASN A CA 1
ATOM 2057 C C . ASN A 1 256 ? 12.569 11.361 4.574 1.00 83.44 256 ASN A C 1
ATOM 2059 O O . ASN A 1 256 ? 11.472 10.840 4.796 1.00 83.44 256 ASN A O 1
ATOM 2063 N N . GLY A 1 257 ? 13.704 10.838 5.036 1.00 80.50 257 GLY A N 1
ATOM 2064 C CA . GLY A 1 257 ? 13.701 9.693 5.9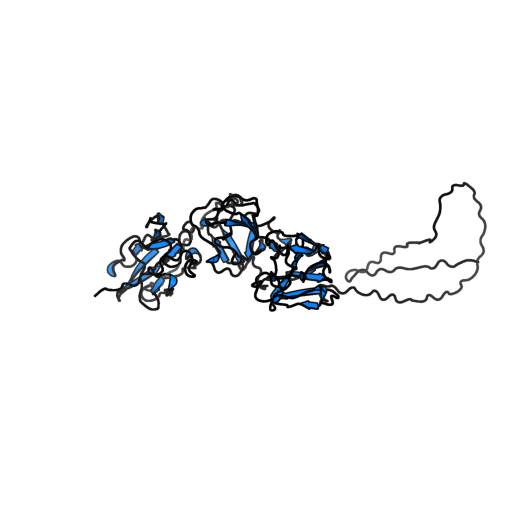46 1.00 80.50 257 GLY A CA 1
ATOM 2065 C C . GLY A 1 257 ? 12.878 9.959 7.212 1.00 80.50 257 GLY A C 1
ATOM 2066 O O . GLY A 1 257 ? 12.673 11.114 7.595 1.00 80.50 257 GLY A O 1
ATOM 2067 N N . TYR A 1 258 ? 12.375 8.893 7.834 1.00 85.81 258 TYR A N 1
ATOM 2068 C CA . TYR A 1 258 ? 11.412 8.917 8.948 1.00 85.81 258 TYR A CA 1
ATOM 2069 C C . TYR A 1 258 ? 10.012 9.476 8.670 1.00 85.81 258 TYR A C 1
ATOM 2071 O O . TYR A 1 258 ? 9.176 9.508 9.578 1.00 85.81 258 TYR A O 1
ATOM 2079 N N . SER A 1 259 ? 9.730 9.914 7.444 1.00 89.75 259 SER A N 1
ATOM 2080 C CA . SER A 1 259 ? 8.385 10.360 7.072 1.00 89.75 259 SER A CA 1
ATOM 2081 C C . SER A 1 259 ? 7.440 9.174 6.871 1.00 89.75 259 SER A C 1
ATOM 2083 O O . SER A 1 259 ? 7.867 8.027 6.721 1.00 89.75 259 SER A O 1
ATOM 2085 N N . CYS A 1 260 ? 6.137 9.457 6.819 1.00 92.44 260 CYS A N 1
ATOM 2086 C CA . CYS A 1 260 ? 5.084 8.471 6.561 1.00 92.44 260 CYS A CA 1
ATOM 2087 C C . CYS A 1 260 ? 5.042 7.361 7.616 1.00 92.44 260 CYS A C 1
ATOM 2089 O O . CYS A 1 260 ? 4.561 6.260 7.352 1.00 92.44 260 CYS A O 1
ATOM 2091 N N . ASN A 1 261 ? 5.573 7.662 8.807 1.00 91.69 261 ASN A N 1
ATOM 2092 C CA . ASN A 1 261 ? 5.726 6.742 9.925 1.00 91.69 261 ASN A CA 1
ATOM 2093 C C . ASN A 1 261 ? 6.577 5.490 9.668 1.00 91.69 261 ASN A C 1
ATOM 2095 O O . ASN A 1 261 ? 6.553 4.598 10.507 1.00 91.69 261 ASN A O 1
ATOM 2099 N N . ALA A 1 262 ? 7.373 5.436 8.602 1.00 90.44 262 ALA A N 1
ATOM 2100 C CA . ALA A 1 262 ? 8.318 4.348 8.340 1.00 90.44 262 ALA A CA 1
ATOM 2101 C C . ALA A 1 262 ? 9.766 4.793 8.604 1.00 90.44 262 ALA A C 1
ATOM 2103 O O . ALA A 1 262 ? 10.025 5.983 8.762 1.00 90.44 262 ALA A O 1
ATOM 2104 N N . ASP A 1 263 ? 10.720 3.857 8.642 1.00 88.25 263 ASP A N 1
ATOM 2105 C CA . ASP A 1 263 ? 12.149 4.210 8.692 1.00 88.25 263 ASP A CA 1
ATOM 2106 C C . ASP A 1 263 ? 12.561 4.933 7.401 1.00 88.25 263 ASP A C 1
ATOM 2108 O O . ASP A 1 263 ? 13.150 6.017 7.429 1.00 88.25 263 ASP A O 1
ATOM 2112 N N . SER A 1 264 ? 12.150 4.366 6.265 1.00 90.12 264 SER A N 1
ATOM 2113 C CA . SER A 1 264 ? 12.373 4.932 4.938 1.00 90.12 264 SER A CA 1
ATOM 2114 C C . SER A 1 264 ? 11.050 5.047 4.172 1.00 90.12 264 SER A C 1
ATOM 2116 O O . SER A 1 264 ? 10.376 4.053 3.889 1.00 90.12 264 SER A O 1
ATOM 2118 N N . GLY A 1 265 ? 10.670 6.280 3.829 1.00 92.19 265 GLY A N 1
ATOM 2119 C CA . GLY A 1 265 ? 9.486 6.564 3.019 1.00 92.19 265 GLY A CA 1
ATOM 2120 C C . GLY A 1 265 ? 9.705 6.208 1.548 1.00 92.19 265 GLY A C 1
ATOM 2121 O O . GLY A 1 265 ? 10.789 6.428 1.011 1.00 92.19 265 GLY A O 1
ATOM 2122 N N . LEU A 1 266 ? 8.674 5.671 0.900 1.00 94.31 266 LEU A N 1
ATOM 2123 C CA . LEU A 1 266 ? 8.676 5.274 -0.505 1.00 94.31 266 LEU A CA 1
ATOM 2124 C C . LEU A 1 266 ? 7.833 6.225 -1.357 1.00 94.31 266 LEU A C 1
ATOM 2126 O O . LEU A 1 266 ? 6.707 6.565 -0.987 1.00 94.31 266 LEU A O 1
ATOM 2130 N N . TRP A 1 267 ? 8.346 6.588 -2.530 1.00 95.44 267 TRP A N 1
ATOM 2131 C CA . TRP A 1 267 ? 7.683 7.464 -3.504 1.00 95.44 267 TRP A CA 1
ATOM 2132 C C . TRP A 1 267 ? 7.893 6.968 -4.939 1.00 95.44 267 TRP A C 1
ATOM 2134 O O . TRP A 1 267 ? 8.766 6.137 -5.194 1.00 95.44 267 TRP A O 1
ATOM 2144 N N . LEU A 1 268 ? 7.089 7.459 -5.884 1.00 94.94 268 LEU A N 1
ATOM 2145 C CA . LEU A 1 268 ? 7.233 7.114 -7.298 1.00 94.94 268 LEU A CA 1
ATOM 2146 C C . LEU A 1 268 ? 8.466 7.780 -7.908 1.00 94.94 268 LEU A C 1
ATOM 2148 O O . LEU A 1 268 ? 8.680 8.980 -7.751 1.00 94.94 268 LEU A O 1
ATOM 2152 N N . ASN A 1 269 ? 9.245 7.022 -8.675 1.00 87.81 269 ASN A N 1
ATOM 2153 C CA . ASN A 1 269 ? 10.326 7.571 -9.485 1.00 87.81 269 ASN A CA 1
ATOM 2154 C C . ASN A 1 269 ? 9.794 8.034 -10.850 1.00 87.81 269 ASN A C 1
ATOM 2156 O O . ASN A 1 269 ? 9.884 7.320 -11.851 1.00 87.81 269 ASN A O 1
ATOM 2160 N N . GLY A 1 270 ? 9.208 9.226 -10.885 1.00 86.56 270 GLY A N 1
ATOM 2161 C CA . GLY A 1 270 ? 8.647 9.820 -12.097 1.00 86.56 270 GLY A CA 1
ATOM 2162 C C . GLY A 1 270 ? 7.163 10.165 -11.963 1.00 86.56 270 GLY A C 1
ATOM 2163 O O . GLY A 1 270 ? 6.571 9.943 -10.906 1.00 86.56 270 GLY A O 1
ATOM 2164 N N . PRO A 1 271 ? 6.567 10.729 -13.029 1.00 92.44 271 PRO A N 1
ATOM 2165 C CA . PRO A 1 271 ? 5.203 11.242 -12.978 1.00 92.44 271 PRO A CA 1
ATOM 2166 C C . PRO A 1 271 ? 4.171 10.118 -12.853 1.00 92.44 271 PRO A C 1
ATOM 2168 O O . PRO A 1 271 ? 4.432 8.990 -13.262 1.00 92.44 271 PRO A O 1
ATOM 2171 N N . HIS A 1 272 ? 2.972 10.406 -12.361 1.00 95.06 272 HIS A N 1
ATOM 2172 C CA . HIS A 1 272 ? 1.834 9.497 -12.502 1.00 95.06 272 HIS A CA 1
ATOM 2173 C C . HIS A 1 272 ? 1.420 9.358 -13.985 1.00 95.06 272 HIS A C 1
ATOM 2175 O O . HIS A 1 272 ? 1.668 10.268 -14.784 1.00 95.06 272 HIS A O 1
ATOM 2181 N N . PRO A 1 273 ? 0.811 8.224 -14.391 1.00 93.38 273 PRO A N 1
ATOM 2182 C CA . PRO A 1 273 ? 0.258 8.061 -15.742 1.00 93.38 273 PRO A CA 1
ATOM 2183 C C . PRO A 1 273 ? -0.867 9.055 -16.061 1.00 93.38 273 PRO A C 1
ATOM 2185 O O . PRO A 1 273 ? -1.502 9.602 -15.160 1.00 93.38 273 PRO A O 1
ATOM 2188 N N . GLN A 1 274 ? -1.152 9.233 -17.346 1.00 91.38 274 GLN A N 1
ATOM 2189 C CA . GLN A 1 274 ? -2.411 9.787 -17.844 1.00 91.38 274 GLN A CA 1
ATOM 2190 C C . GLN A 1 274 ? -3.460 8.679 -18.042 1.00 91.38 274 GLN A C 1
ATOM 2192 O O . GLN A 1 274 ? -3.160 7.491 -17.923 1.00 91.38 274 GLN A O 1
ATOM 2197 N N . ILE A 1 275 ? -4.716 9.052 -18.314 1.00 89.31 275 ILE A N 1
ATOM 2198 C CA . ILE A 1 275 ? -5.818 8.082 -18.480 1.00 89.31 275 ILE A CA 1
ATOM 2199 C C . ILE A 1 275 ? -5.548 7.151 -19.671 1.00 89.31 275 ILE A C 1
ATOM 2201 O O . ILE A 1 275 ? -5.806 5.950 -19.595 1.00 89.31 275 ILE A O 1
ATOM 2205 N N . GLU A 1 276 ? -5.016 7.707 -20.755 1.00 84.50 276 GLU A N 1
ATOM 2206 C CA . GLU A 1 276 ? -4.655 7.015 -21.991 1.00 84.50 276 GLU A CA 1
ATOM 2207 C C . GLU A 1 276 ? -3.498 6.020 -21.836 1.00 84.50 276 GLU A C 1
ATOM 2209 O O . GLU A 1 276 ? -3.433 5.058 -22.598 1.00 84.50 276 GLU A O 1
ATOM 2214 N N . ASP A 1 277 ? -2.641 6.195 -20.825 1.00 81.00 277 ASP A N 1
ATOM 2215 C CA . ASP A 1 277 ? -1.501 5.304 -20.578 1.00 81.00 277 ASP A CA 1
ATOM 2216 C C . ASP A 1 277 ? -1.939 3.932 -20.036 1.00 81.00 277 ASP A C 1
ATOM 2218 O O . ASP A 1 277 ? -1.159 2.980 -20.029 1.00 81.00 277 ASP A O 1
ATOM 2222 N N . GLY A 1 278 ? -3.182 3.814 -19.555 1.00 85.38 278 GLY A N 1
ATOM 2223 C CA . GLY A 1 278 ? -3.694 2.581 -18.973 1.00 85.38 278 GLY A CA 1
ATOM 2224 C C . GLY A 1 278 ? -2.932 2.168 -17.710 1.00 85.38 278 GLY A C 1
ATOM 2225 O O . GLY A 1 278 ? -2.644 2.986 -16.833 1.00 85.38 278 GLY A O 1
ATOM 2226 N N . VAL A 1 279 ? -2.673 0.867 -17.574 1.00 85.25 279 VAL A N 1
ATOM 2227 C CA . VAL A 1 279 ? -1.878 0.329 -16.465 1.00 85.25 279 VAL A CA 1
ATOM 2228 C C . VAL A 1 279 ? -0.395 0.446 -16.806 1.00 85.25 279 VAL A C 1
ATOM 2230 O O . VAL A 1 279 ? 0.095 -0.257 -17.685 1.00 85.25 279 VAL A O 1
ATOM 2233 N N . VAL A 1 280 ? 0.338 1.265 -16.051 1.00 81.75 280 VAL A N 1
ATOM 2234 C CA . VAL A 1 280 ? 1.793 1.407 -16.205 1.00 81.75 280 VAL A CA 1
ATOM 2235 C C . VAL A 1 280 ? 2.529 0.880 -14.987 1.00 81.75 280 VAL A C 1
ATOM 2237 O O . VAL A 1 280 ? 2.046 0.973 -13.859 1.00 81.75 280 VAL A O 1
ATOM 2240 N N . THR A 1 281 ? 3.733 0.363 -15.185 1.00 81.19 281 THR A N 1
ATOM 2241 C CA . THR A 1 281 ? 4.630 0.030 -14.077 1.00 81.19 281 THR A CA 1
ATOM 2242 C C . THR A 1 281 ? 5.461 1.259 -13.723 1.00 81.19 281 THR A C 1
ATOM 2244 O O . THR A 1 281 ? 5.984 1.941 -14.600 1.00 81.19 281 THR A O 1
ATOM 2247 N N . ARG A 1 282 ? 5.575 1.568 -12.430 1.00 83.88 282 ARG A N 1
ATOM 2248 C CA . ARG A 1 282 ? 6.383 2.673 -11.913 1.00 83.88 282 ARG A CA 1
ATOM 2249 C C . ARG A 1 282 ? 7.428 2.160 -10.940 1.00 83.88 282 ARG A C 1
ATOM 2251 O O . ARG A 1 282 ? 7.149 1.330 -10.071 1.00 83.88 282 ARG A O 1
ATOM 2258 N N . GLU A 1 283 ? 8.631 2.694 -11.089 1.00 81.69 283 GLU A N 1
ATOM 2259 C CA . GLU A 1 283 ? 9.703 2.512 -10.128 1.00 81.69 283 GLU A CA 1
ATOM 2260 C C . GLU A 1 283 ? 9.326 3.188 -8.817 1.00 81.69 283 GLU A C 1
ATOM 2262 O O . GLU A 1 283 ? 8.669 4.232 -8.798 1.00 81.69 283 GLU A O 1
ATOM 2267 N N . VAL A 1 284 ? 9.797 2.605 -7.722 1.00 88.94 284 VAL A N 1
ATOM 2268 C CA . VAL A 1 284 ? 9.593 3.147 -6.387 1.00 88.94 284 VAL A CA 1
ATOM 2269 C C . VAL A 1 284 ? 10.956 3.404 -5.773 1.00 88.94 284 VAL A C 1
ATOM 2271 O O . VAL A 1 284 ? 11.769 2.491 -5.647 1.00 88.94 284 VAL A O 1
ATOM 2274 N N . CYS A 1 285 ? 11.208 4.648 -5.398 1.00 89.06 285 CYS A N 1
ATOM 2275 C CA . CYS A 1 285 ? 12.425 5.064 -4.717 1.00 89.06 285 CYS A CA 1
ATOM 2276 C C . CYS A 1 285 ? 12.208 5.093 -3.206 1.00 89.06 285 CYS A C 1
ATOM 2278 O O . CYS A 1 285 ? 11.096 5.345 -2.740 1.00 89.06 285 CYS A O 1
ATOM 2280 N N . GLY A 1 286 ? 13.284 4.874 -2.459 1.00 88.50 286 GLY A N 1
ATOM 2281 C CA . GLY A 1 286 ? 13.360 5.135 -1.028 1.00 88.50 286 GLY A CA 1
ATOM 2282 C C . GLY A 1 286 ? 14.600 5.956 -0.682 1.00 88.50 286 GLY A C 1
ATOM 2283 O O . GLY A 1 286 ? 15.560 6.028 -1.455 1.00 88.50 286 GLY A O 1
ATOM 2284 N N . GLY A 1 287 ? 14.554 6.625 0.466 1.00 82.69 287 GLY A N 1
ATOM 2285 C CA . GLY A 1 287 ? 15.641 7.453 0.986 1.00 82.69 287 GLY A CA 1
ATOM 2286 C C . GLY A 1 287 ? 16.039 6.985 2.376 1.00 82.69 287 GLY A C 1
ATOM 2287 O O . GLY A 1 287 ? 15.161 6.709 3.196 1.00 82.69 287 GLY A O 1
ATOM 2288 N N . TYR A 1 288 ? 17.341 6.894 2.639 1.00 77.06 288 TYR A N 1
ATOM 2289 C CA . TYR A 1 288 ? 17.845 6.491 3.949 1.00 77.06 288 TYR A CA 1
ATOM 2290 C C . TYR A 1 288 ? 17.646 7.600 4.983 1.00 77.06 288 TYR A C 1
ATOM 2292 O O . TYR A 1 288 ? 17.810 8.792 4.706 1.00 77.06 288 TYR A O 1
ATOM 2300 N N . TYR A 1 289 ? 17.383 7.206 6.228 1.00 70.81 289 TYR A N 1
ATOM 2301 C CA . TYR A 1 289 ? 17.153 8.160 7.310 1.00 70.81 289 TYR A CA 1
ATOM 2302 C C . TYR A 1 289 ? 18.387 8.972 7.727 1.00 70.81 289 TYR A C 1
ATOM 2304 O O . TYR A 1 289 ? 18.253 10.084 8.236 1.00 70.81 289 TYR A O 1
ATOM 2312 N N . TRP A 1 290 ? 19.600 8.435 7.547 1.00 66.94 290 TRP A N 1
ATOM 2313 C CA . TRP A 1 290 ? 20.849 9.039 8.041 1.00 66.94 290 TRP A CA 1
ATOM 2314 C C . TRP A 1 290 ? 21.480 10.053 7.080 1.00 66.94 290 TRP A C 1
ATOM 2316 O O . TRP A 1 290 ? 22.608 10.497 7.303 1.00 66.94 290 TRP A O 1
ATOM 2326 N N . GLY A 1 291 ? 20.749 10.446 6.040 1.00 55.53 291 GLY A N 1
ATOM 2327 C CA . GLY A 1 291 ? 21.219 11.378 5.028 1.00 55.53 291 GLY A CA 1
ATOM 2328 C C . GLY A 1 291 ? 21.866 10.649 3.858 1.00 55.53 291 GLY A C 1
ATOM 2329 O O . GLY A 1 291 ? 22.954 10.083 3.967 1.00 55.53 291 GLY A O 1
ATOM 2330 N N . GLY A 1 292 ? 21.176 10.730 2.730 1.00 60.31 292 GLY A N 1
ATOM 2331 C CA . GLY A 1 292 ? 21.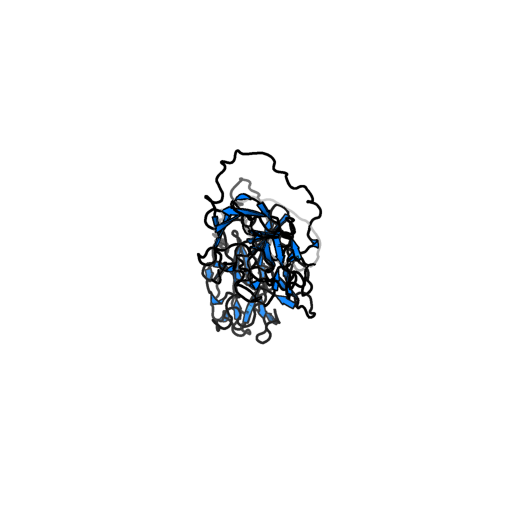611 10.344 1.401 1.00 60.31 292 GLY A CA 1
ATOM 2332 C C . GLY A 1 292 ? 21.027 11.322 0.376 1.00 60.31 292 GLY A C 1
ATOM 2333 O O . GLY A 1 292 ? 20.462 12.358 0.742 1.00 60.31 292 GLY A O 1
ATOM 2334 N N . GLY A 1 293 ? 21.238 11.050 -0.906 1.00 68.25 293 GLY A N 1
ATOM 2335 C CA . GLY A 1 293 ? 20.633 11.824 -1.984 1.00 68.25 293 GLY A CA 1
ATOM 2336 C C . GLY A 1 293 ? 19.135 11.536 -2.122 1.00 68.25 293 GLY A C 1
ATOM 2337 O O . GLY A 1 293 ? 18.497 10.920 -1.278 1.00 68.25 293 GLY A O 1
ATOM 2338 N N . CYS A 1 294 ? 18.547 11.987 -3.226 1.00 83.69 294 CYS A N 1
ATOM 2339 C CA . CYS A 1 294 ? 17.227 11.504 -3.608 1.00 83.69 294 CYS A CA 1
ATOM 2340 C C . CYS A 1 294 ? 17.355 10.128 -4.262 1.00 83.69 294 CYS A C 1
ATOM 2342 O O . CYS A 1 294 ? 18.170 9.971 -5.169 1.00 83.69 294 CYS A O 1
ATOM 2344 N N . CYS A 1 295 ? 16.494 9.190 -3.863 1.00 82.69 295 CYS A N 1
ATOM 2345 C CA . CYS A 1 295 ? 16.449 7.823 -4.381 1.00 82.69 295 CYS A CA 1
ATOM 2346 C C . CYS A 1 295 ? 17.742 7.063 -4.070 1.00 82.69 295 CYS A C 1
ATOM 2348 O O . CYS A 1 295 ? 18.459 6.620 -4.966 1.00 82.69 295 CYS A O 1
ATOM 2350 N N . ASP A 1 296 ? 18.045 6.941 -2.778 1.00 81.19 296 ASP A N 1
ATOM 2351 C CA . ASP A 1 296 ? 19.228 6.225 -2.300 1.00 81.19 296 ASP A CA 1
ATOM 2352 C C . ASP A 1 296 ? 19.179 4.730 -2.627 1.00 81.19 296 ASP A C 1
ATOM 2354 O O . ASP A 1 296 ? 20.213 4.081 -2.785 1.00 81.19 296 ASP A O 1
ATOM 2358 N N . PHE A 1 297 ? 17.971 4.180 -2.719 1.00 77.62 297 PHE A N 1
ATOM 2359 C CA . PHE A 1 297 ? 17.725 2.826 -3.185 1.00 77.62 297 PHE A CA 1
ATOM 2360 C C . PHE A 1 297 ? 16.384 2.750 -3.914 1.00 77.62 297 PHE A C 1
ATOM 2362 O O . PHE A 1 297 ? 15.521 3.625 -3.797 1.00 77.62 297 PHE A O 1
ATOM 2369 N N . LYS A 1 298 ? 16.201 1.661 -4.656 1.00 79.19 298 LYS A N 1
ATOM 2370 C CA . LYS A 1 298 ? 14.950 1.332 -5.338 1.00 79.19 298 LYS A CA 1
ATOM 2371 C C . LYS A 1 298 ? 14.274 0.170 -4.617 1.00 79.19 298 LYS A C 1
ATOM 2373 O O . LYS A 1 298 ? 14.935 -0.791 -4.235 1.00 79.19 298 LYS A O 1
ATOM 2378 N N . SER A 1 299 ? 12.970 0.281 -4.396 1.00 82.88 299 SER A N 1
ATOM 2379 C CA . SER A 1 299 ? 12.119 -0.806 -3.906 1.00 82.88 299 SER A CA 1
ATOM 2380 C C . SER A 1 299 ? 11.541 -1.591 -5.087 1.00 82.88 299 SER A C 1
ATOM 2382 O O . SER A 1 299 ? 11.771 -1.255 -6.252 1.00 82.88 299 SER A O 1
ATOM 2384 N N . LYS A 1 300 ? 10.755 -2.632 -4.795 1.00 79.31 300 LYS A N 1
ATOM 2385 C CA . LYS A 1 300 ? 10.002 -3.347 -5.828 1.00 79.31 300 LYS A CA 1
ATOM 2386 C C . LYS A 1 300 ? 9.076 -2.366 -6.561 1.00 79.31 300 LYS A C 1
ATOM 2388 O O . LYS A 1 300 ? 8.417 -1.556 -5.899 1.00 79.31 300 LYS A O 1
ATOM 2393 N N . PRO A 1 301 ? 9.007 -2.441 -7.899 1.00 80.19 301 PRO A N 1
ATOM 2394 C CA . PRO A 1 301 ? 8.114 -1.593 -8.667 1.00 80.19 301 PRO A CA 1
ATOM 2395 C C . PRO A 1 301 ? 6.656 -1.936 -8.372 1.00 80.19 301 PRO A C 1
ATOM 2397 O O . PRO A 1 301 ? 6.332 -3.045 -7.939 1.00 80.19 301 PRO A O 1
ATOM 2400 N N . ILE A 1 302 ? 5.779 -0.986 -8.665 1.00 89.00 302 ILE A N 1
ATOM 2401 C CA . ILE A 1 302 ? 4.331 -1.136 -8.513 1.00 89.00 302 ILE A CA 1
ATOM 2402 C C . ILE A 1 302 ? 3.644 -0.813 -9.831 1.00 89.00 302 ILE A C 1
ATOM 2404 O O . ILE A 1 302 ? 4.213 -0.119 -10.676 1.00 89.00 302 ILE A O 1
ATOM 2408 N N . ARG A 1 303 ? 2.416 -1.291 -10.025 1.00 89.50 303 ARG A N 1
ATOM 2409 C CA . ARG A 1 303 ? 1.584 -0.803 -11.130 1.00 89.50 303 ARG A CA 1
ATOM 2410 C C . ARG A 1 303 ? 0.721 0.354 -10.665 1.00 89.50 303 ARG A C 1
ATOM 2412 O O . ARG A 1 303 ? 0.247 0.367 -9.532 1.00 89.50 303 ARG A O 1
ATOM 2419 N N . VAL A 1 304 ? 0.522 1.319 -11.546 1.00 94.31 304 VAL A N 1
ATOM 2420 C CA . VAL A 1 304 ? -0.274 2.519 -11.309 1.00 94.31 304 VAL A CA 1
ATOM 2421 C C . VAL A 1 304 ? -1.178 2.727 -12.512 1.00 94.31 304 VAL A C 1
ATOM 2423 O O . VAL A 1 304 ? -0.740 2.574 -13.651 1.00 94.31 304 VAL A O 1
ATOM 2426 N N . LYS A 1 305 ? -2.436 3.085 -12.270 1.00 93.56 305 LYS A N 1
ATOM 2427 C CA . LYS A 1 305 ? -3.382 3.467 -13.321 1.00 93.56 305 LYS A CA 1
ATOM 2428 C C . LYS A 1 305 ? -4.069 4.771 -12.943 1.00 93.56 305 LYS A C 1
ATOM 2430 O O . LYS A 1 305 ? -4.491 4.941 -11.798 1.00 93.56 305 LYS A O 1
ATOM 2435 N N . ALA A 1 306 ? -4.180 5.677 -13.908 1.00 95.56 306 ALA A N 1
ATOM 2436 C CA . ALA A 1 306 ? -5.002 6.873 -13.783 1.00 95.56 306 ALA A CA 1
ATOM 2437 C C . ALA A 1 306 ? -6.465 6.531 -14.077 1.00 95.56 306 ALA A C 1
ATOM 2439 O O . ALA A 1 306 ? -6.769 5.857 -15.063 1.00 95.56 306 ALA A O 1
ATOM 2440 N N . CYS A 1 307 ? -7.374 7.003 -13.230 1.00 95.62 307 CYS A N 1
ATOM 2441 C CA . CYS A 1 307 ? -8.787 6.664 -13.319 1.00 95.62 307 CYS A CA 1
ATOM 2442 C C . CYS A 1 307 ? -9.671 7.878 -13.626 1.00 95.62 307 CYS A C 1
ATOM 2444 O O . CYS A 1 307 ? -9.365 9.006 -13.217 1.00 95.62 307 CYS A O 1
ATOM 2446 N N . PRO A 1 308 ? -10.826 7.665 -14.290 1.00 93.38 308 PRO A N 1
ATOM 2447 C CA . PRO A 1 308 ? -11.838 8.702 -14.432 1.00 93.38 308 PRO A CA 1
ATOM 2448 C C . PRO A 1 308 ? -12.254 9.238 -13.057 1.00 93.38 308 PRO A C 1
ATOM 2450 O O . PRO A 1 308 ? -12.596 8.461 -12.169 1.00 93.38 308 PRO A O 1
ATOM 2453 N N . GLY A 1 309 ? -12.254 10.561 -12.881 1.00 89.50 309 GLY A N 1
ATOM 2454 C CA . GLY A 1 309 ? -12.524 11.196 -11.583 1.00 89.50 309 GLY A CA 1
ATOM 2455 C C . GLY A 1 309 ? -11.281 11.693 -10.839 1.00 89.50 309 GLY A C 1
ATOM 2456 O O . GLY A 1 309 ? -11.386 11.994 -9.653 1.00 89.50 309 GLY A O 1
ATOM 2457 N N . ASN A 1 310 ? -10.140 11.806 -11.532 1.00 90.56 310 ASN A N 1
ATOM 2458 C CA . ASN A 1 310 ? -8.909 12.434 -11.039 1.00 90.56 310 ASN A CA 1
ATOM 2459 C C . ASN A 1 310 ? -8.355 11.769 -9.767 1.00 90.56 310 ASN A C 1
ATOM 2461 O O . ASN A 1 310 ? -8.137 12.416 -8.742 1.00 90.56 310 ASN A O 1
ATOM 2465 N N . TYR A 1 311 ? -8.181 10.451 -9.831 1.00 95.12 311 TYR A N 1
ATOM 2466 C CA . TYR A 1 311 ? -7.492 9.675 -8.806 1.00 95.12 311 TYR A CA 1
ATOM 2467 C C . TYR A 1 311 ? -6.683 8.552 -9.450 1.00 95.12 311 TYR A C 1
ATOM 2469 O O . TYR A 1 311 ? -6.888 8.201 -10.615 1.00 95.12 311 TYR A O 1
ATOM 2477 N N . PHE A 1 312 ? -5.792 7.974 -8.655 1.00 97.44 312 PHE A N 1
ATOM 2478 C CA . PHE A 1 312 ? -4.924 6.881 -9.059 1.00 97.44 312 PHE A CA 1
ATOM 2479 C C . PHE A 1 312 ? -5.222 5.638 -8.231 1.00 97.44 312 PHE A C 1
ATOM 2481 O O . PHE A 1 312 ? -5.600 5.727 -7.058 1.00 97.44 312 PHE A O 1
ATOM 2488 N N . VAL A 1 313 ? -5.040 4.482 -8.858 1.00 97.31 313 VAL A N 1
ATOM 2489 C CA . VAL A 1 313 ? -5.031 3.186 -8.182 1.00 97.31 313 VAL A CA 1
ATOM 2490 C C . VAL A 1 313 ? -3.656 2.555 -8.323 1.00 97.31 313 VAL A C 1
ATOM 2492 O O . VAL A 1 313 ? -3.004 2.696 -9.360 1.00 97.31 313 VAL A O 1
ATOM 2495 N N . TYR A 1 314 ? -3.226 1.873 -7.269 1.00 96.69 314 TYR A N 1
ATOM 2496 C CA . TYR A 1 314 ? -1.888 1.317 -7.130 1.00 96.69 314 TYR A CA 1
ATOM 2497 C C . TYR A 1 314 ? -1.984 -0.168 -6.815 1.00 96.69 314 TYR A C 1
ATOM 2499 O O . TYR A 1 314 ? -2.615 -0.553 -5.831 1.00 96.69 314 TYR A O 1
ATOM 2507 N N . GLU A 1 315 ? -1.327 -1.006 -7.602 1.00 93.75 315 GLU A N 1
ATOM 2508 C CA . GLU A 1 315 ? -1.043 -2.374 -7.188 1.00 93.75 315 GLU A CA 1
ATOM 2509 C C . GLU A 1 315 ? 0.255 -2.361 -6.381 1.00 93.75 315 GLU A C 1
ATOM 2511 O O . GLU A 1 315 ? 1.358 -2.512 -6.912 1.00 93.75 315 GLU A O 1
ATOM 2516 N N . LEU A 1 316 ? 0.105 -2.090 -5.086 1.00 93.50 316 LEU A N 1
ATOM 2517 C CA . LEU A 1 316 ? 1.204 -2.090 -4.131 1.00 93.50 316 LEU A CA 1
ATOM 2518 C C . LEU A 1 316 ? 1.648 -3.526 -3.849 1.00 93.50 316 LEU A C 1
ATOM 2520 O O . LEU A 1 316 ? 0.838 -4.453 -3.846 1.00 93.50 316 LEU A O 1
ATOM 2524 N N . VAL A 1 317 ? 2.939 -3.707 -3.584 1.00 88.81 317 VAL A N 1
ATOM 2525 C CA . VAL A 1 317 ? 3.532 -5.016 -3.291 1.00 88.81 317 VAL A CA 1
ATOM 2526 C C . VAL A 1 317 ? 4.315 -4.956 -1.990 1.00 88.81 317 VAL A C 1
ATOM 2528 O O . VAL A 1 317 ? 4.730 -3.891 -1.546 1.00 88.81 317 VAL A O 1
ATOM 2531 N N . ASN A 1 318 ? 4.550 -6.107 -1.364 1.00 87.44 318 ASN A N 1
ATOM 2532 C CA . ASN A 1 318 ? 5.356 -6.152 -0.149 1.00 87.44 318 ASN A CA 1
ATOM 2533 C C . ASN A 1 318 ? 6.801 -5.673 -0.442 1.00 87.44 318 ASN A C 1
ATOM 2535 O O . ASN A 1 318 ? 7.470 -6.291 -1.288 1.00 87.44 318 ASN A O 1
ATOM 2539 N N . PRO A 1 319 ? 7.270 -4.584 0.200 1.00 84.00 319 PRO A N 1
ATOM 2540 C CA . PRO A 1 319 ? 8.567 -3.976 -0.095 1.00 84.00 319 PRO A CA 1
ATOM 2541 C C . PRO A 1 319 ? 9.744 -4.905 0.253 1.00 84.00 319 PRO A C 1
ATOM 2543 O O . PRO A 1 319 ? 9.604 -5.850 1.018 1.00 84.00 319 PRO A O 1
ATOM 2546 N N . GLN A 1 320 ? 10.915 -4.682 -0.354 1.00 71.19 320 GLN A N 1
ATOM 2547 C CA . GLN A 1 320 ? 12.055 -5.614 -0.253 1.00 71.19 320 GLN A CA 1
ATOM 2548 C C . GLN A 1 320 ? 12.908 -5.454 1.018 1.00 71.19 320 GLN A C 1
ATOM 2550 O O . GLN A 1 320 ? 13.564 -6.410 1.428 1.00 71.19 320 GLN A O 1
ATOM 2555 N N . TYR A 1 321 ? 12.932 -4.262 1.615 1.00 77.69 321 TYR A N 1
ATOM 2556 C CA . TYR A 1 321 ? 13.818 -3.916 2.729 1.00 77.69 321 TYR A CA 1
ATOM 2557 C C . TYR A 1 321 ? 13.057 -3.709 4.039 1.00 77.69 321 TYR A C 1
ATOM 2559 O O . TYR A 1 321 ? 11.842 -3.520 4.045 1.00 77.69 321 TYR A O 1
ATOM 2567 N N . TRP A 1 322 ? 13.817 -3.730 5.136 1.00 82.25 322 TRP A N 1
ATOM 2568 C CA . TRP A 1 322 ? 13.315 -3.517 6.487 1.00 82.25 322 TRP A CA 1
ATOM 2569 C C . TRP A 1 322 ? 12.750 -2.095 6.649 1.00 82.25 322 TRP A C 1
ATOM 2571 O O . TRP A 1 322 ? 13.386 -1.112 6.275 1.00 82.25 322 TRP A O 1
ATOM 2581 N N . CYS A 1 323 ? 11.553 -2.011 7.213 1.00 86.94 323 CYS A N 1
ATOM 2582 C CA . CYS A 1 323 ? 10.809 -0.808 7.560 1.00 86.94 323 CYS A CA 1
ATOM 2583 C C . CYS A 1 323 ? 10.638 0.272 6.488 1.00 86.94 323 CYS A C 1
ATOM 2585 O O . CYS A 1 323 ? 10.835 1.468 6.724 1.00 86.94 323 CYS A O 1
ATOM 2587 N N . LEU A 1 324 ? 10.185 -0.153 5.312 1.00 91.06 324 LEU A N 1
ATOM 2588 C CA . LEU A 1 324 ? 9.745 0.755 4.255 1.00 91.06 324 LEU A CA 1
ATOM 2589 C C . LEU A 1 324 ? 8.262 1.111 4.390 1.00 91.06 324 LEU A C 1
ATOM 2591 O O . LEU A 1 324 ? 7.491 0.299 4.895 1.00 91.06 324 LEU A O 1
ATOM 2595 N N . GLY A 1 325 ? 7.842 2.277 3.895 1.00 93.44 325 GLY A N 1
ATOM 2596 C CA . GLY A 1 325 ? 6.425 2.658 3.862 1.00 93.44 325 GLY A CA 1
ATOM 2597 C C . GLY A 1 32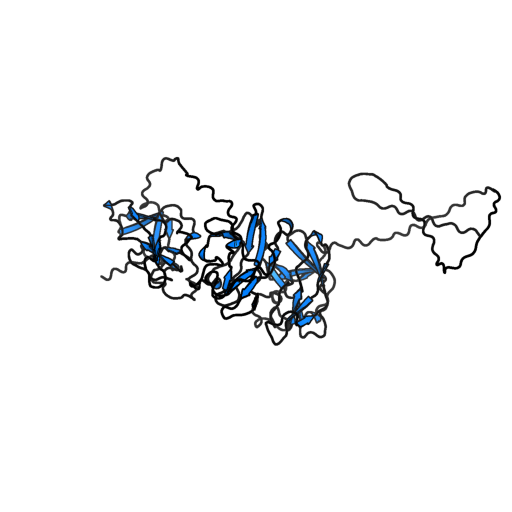5 ? 6.043 3.473 2.631 1.00 93.44 325 GLY A C 1
ATOM 2598 O O . GLY A 1 325 ? 6.652 4.505 2.366 1.00 93.44 325 GLY A O 1
ATOM 2599 N N . TYR A 1 326 ? 5.020 3.043 1.891 1.00 95.69 326 TYR A N 1
ATOM 2600 C CA . TYR A 1 326 ? 4.403 3.805 0.806 1.00 95.69 326 TYR A CA 1
ATOM 2601 C C . TYR A 1 326 ? 3.771 5.084 1.354 1.00 95.69 326 TYR A C 1
ATOM 2603 O O . TYR A 1 326 ? 2.774 5.045 2.084 1.00 95.69 326 TYR A O 1
ATOM 2611 N N . CYS A 1 327 ? 4.380 6.211 0.996 1.00 96.12 327 CYS A N 1
ATOM 2612 C CA . CYS A 1 327 ? 3.975 7.536 1.432 1.00 96.12 327 CYS A CA 1
ATOM 2613 C C . CYS A 1 327 ? 2.756 8.055 0.679 1.00 96.12 327 CYS A C 1
ATOM 2615 O O . CYS A 1 327 ? 2.528 7.704 -0.478 1.00 96.12 327 CYS A O 1
ATOM 2617 N N . THR A 1 328 ? 2.039 8.986 1.301 1.00 96.56 328 THR A N 1
ATOM 2618 C CA . THR A 1 328 ? 1.009 9.799 0.645 1.00 96.56 328 THR A CA 1
ATOM 2619 C C . THR A 1 328 ? 1.348 11.285 0.743 1.00 96.56 328 THR A C 1
ATOM 2621 O O . THR A 1 328 ? 1.723 11.787 1.802 1.00 96.56 328 THR A O 1
ATOM 2624 N N . ASP A 1 329 ? 1.270 12.007 -0.373 1.00 95.62 329 ASP A N 1
ATOM 2625 C CA . ASP A 1 329 ? 1.725 13.396 -0.446 1.00 95.62 329 ASP A CA 1
ATOM 2626 C C . ASP A 1 329 ? 0.626 14.387 -0.051 1.00 95.62 329 ASP A C 1
ATOM 2628 O O . ASP A 1 329 ? -0.310 14.638 -0.815 1.00 95.62 329 ASP A O 1
ATOM 2632 N N . VAL A 1 330 ? 0.763 15.020 1.115 1.00 93.81 330 VAL A N 1
ATOM 2633 C CA . VAL A 1 330 ? -0.210 16.021 1.586 1.00 93.81 330 VAL A CA 1
ATOM 2634 C C . VAL A 1 330 ? -0.337 17.241 0.679 1.00 93.81 330 VAL A C 1
ATOM 2636 O O . VAL A 1 330 ? -1.366 17.914 0.716 1.00 93.81 330 VAL A O 1
ATOM 2639 N N . SER A 1 331 ? 0.669 17.537 -0.149 1.00 91.81 331 SER A N 1
ATOM 2640 C CA . SER A 1 331 ? 0.616 18.668 -1.082 1.00 91.81 331 SER A CA 1
ATOM 2641 C C . SER A 1 331 ? -0.370 18.448 -2.235 1.00 91.81 331 SER A C 1
ATOM 2643 O O . SER A 1 331 ? -0.821 19.410 -2.856 1.00 91.81 331 SER A O 1
ATOM 2645 N N . THR A 1 332 ? -0.748 17.192 -2.485 1.00 90.19 332 THR A N 1
ATOM 2646 C CA . THR A 1 332 ? -1.641 16.789 -3.584 1.00 90.19 332 THR A CA 1
ATOM 2647 C C . THR A 1 332 ? -3.117 16.818 -3.202 1.00 90.19 332 THR A C 1
ATOM 2649 O O . THR A 1 332 ? -3.993 16.681 -4.060 1.00 90.19 332 THR A O 1
ATOM 2652 N N . ILE A 1 333 ? -3.410 17.039 -1.918 1.00 87.81 333 ILE A N 1
ATOM 2653 C CA . ILE A 1 333 ? -4.774 17.167 -1.420 1.00 87.81 333 ILE A CA 1
ATOM 2654 C C . ILE A 1 333 ? -5.387 18.416 -2.052 1.00 87.81 333 ILE A C 1
ATOM 2656 O O . ILE A 1 333 ? -5.073 19.557 -1.703 1.00 87.81 333 ILE A O 1
ATOM 2660 N N . SER A 1 334 ? -6.292 18.196 -2.999 1.00 68.88 334 SER A N 1
ATOM 2661 C CA . SER A 1 334 ? -7.054 19.273 -3.617 1.00 68.88 334 SER A CA 1
ATOM 2662 C C . SER A 1 334 ? -8.013 19.847 -2.573 1.00 68.88 334 SER A C 1
ATOM 2664 O O . SER A 1 334 ? -8.928 19.164 -2.123 1.00 68.88 334 SER A O 1
ATOM 2666 N N . GLN A 1 335 ? -7.830 21.114 -2.191 1.00 54.06 335 GLN A N 1
ATOM 2667 C CA . GLN A 1 335 ? -8.657 21.818 -1.193 1.00 54.06 335 GLN A CA 1
ATOM 2668 C C . GLN A 1 335 ? -10.139 22.003 -1.592 1.00 54.06 335 GLN A C 1
ATOM 2670 O O . GLN A 1 335 ? -10.891 22.675 -0.887 1.00 54.06 335 GLN A O 1
ATOM 2675 N N . THR A 1 336 ? -10.571 21.446 -2.723 1.00 48.41 336 THR A N 1
ATOM 2676 C CA . THR A 1 336 ? -11.852 21.761 -3.362 1.00 48.41 336 THR A CA 1
ATOM 2677 C C . THR A 1 336 ? -13.018 20.838 -3.036 1.00 48.41 336 THR A C 1
ATOM 2679 O O . THR A 1 336 ? -14.115 21.150 -3.481 1.00 48.41 336 THR A O 1
ATOM 2682 N N . ASP A 1 337 ? -12.854 19.813 -2.196 1.00 45.00 337 ASP A N 1
ATOM 2683 C CA . ASP A 1 337 ? -13.970 18.946 -1.785 1.00 45.00 337 ASP A CA 1
ATOM 2684 C C . ASP A 1 337 ? -14.213 18.967 -0.266 1.00 45.00 337 ASP A C 1
ATOM 2686 O O . ASP A 1 337 ? -14.372 17.941 0.389 1.00 45.00 337 ASP A O 1
ATOM 2690 N N . PHE A 1 338 ? -14.320 20.164 0.319 1.00 50.38 338 PHE A N 1
ATOM 2691 C CA . PHE A 1 338 ? -15.047 20.331 1.582 1.00 50.38 338 PHE A CA 1
ATOM 2692 C C . PHE A 1 338 ? -16.539 20.498 1.302 1.00 50.38 338 PHE A C 1
ATOM 2694 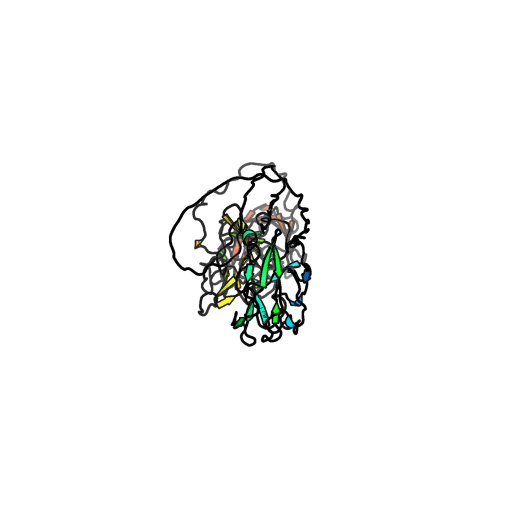O O . PHE A 1 338 ? -17.068 21.601 1.431 1.00 50.38 338 PHE A O 1
ATOM 2701 N N . ILE A 1 339 ? -17.243 19.427 0.931 1.00 39.22 339 ILE A N 1
ATOM 2702 C CA . ILE A 1 339 ? -18.712 19.436 0.918 1.00 39.22 339 ILE A CA 1
ATOM 2703 C C . ILE A 1 339 ? -19.257 18.144 1.531 1.00 39.22 339 ILE A C 1
ATOM 2705 O O . ILE A 1 339 ? -19.383 17.103 0.901 1.00 39.22 339 ILE A O 1
ATOM 2709 N N . THR A 1 340 ? -19.617 18.314 2.803 1.00 34.72 340 THR A N 1
ATOM 2710 C CA . THR A 1 340 ? -20.888 17.896 3.404 1.00 34.72 340 THR A CA 1
ATOM 2711 C C . THR A 1 340 ? -21.172 16.397 3.424 1.00 34.72 340 THR A C 1
ATOM 2713 O O . THR A 1 340 ? -21.730 15.814 2.500 1.00 34.72 340 THR A O 1
ATOM 2716 N N . THR A 1 341 ? -20.914 15.812 4.593 1.00 38.31 341 THR A N 1
ATOM 2717 C CA . THR A 1 341 ? -21.614 14.631 5.101 1.00 38.31 341 THR A CA 1
ATOM 2718 C C . THR A 1 341 ? -23.105 14.681 4.735 1.00 38.31 341 THR A C 1
ATOM 2720 O O . THR A 1 341 ? -23.815 15.583 5.193 1.00 38.31 341 THR A O 1
ATOM 2723 N N . PRO A 1 342 ? -23.635 13.723 3.953 1.00 35.81 342 PRO A N 1
ATOM 2724 C CA . PRO A 1 342 ? -25.071 13.584 3.805 1.00 35.81 342 PRO A CA 1
ATOM 2725 C C . PRO A 1 342 ? -25.628 13.118 5.150 1.00 35.81 342 PRO A C 1
ATOM 2727 O O . PRO A 1 342 ? -25.354 12.006 5.607 1.00 35.81 342 PRO A O 1
ATOM 2730 N N . ALA A 1 343 ? -26.411 13.973 5.803 1.00 38.62 343 ALA A N 1
ATOM 2731 C CA . ALA A 1 343 ? -27.273 13.545 6.889 1.00 38.62 343 ALA A CA 1
ATOM 2732 C C . ALA A 1 343 ? -28.337 12.604 6.306 1.00 38.62 343 ALA A C 1
ATOM 2734 O O . ALA A 1 343 ? -29.314 13.046 5.700 1.00 38.62 343 ALA A O 1
ATOM 2735 N N . PHE A 1 344 ? -28.145 11.299 6.478 1.00 34.34 344 PHE A N 1
ATOM 2736 C CA . PHE A 1 344 ? -29.197 10.318 6.246 1.00 34.34 344 PHE A CA 1
ATOM 2737 C C . PHE A 1 344 ? -30.235 10.438 7.370 1.00 34.34 344 PHE A C 1
ATOM 2739 O O . PHE A 1 344 ? -29.964 10.090 8.518 1.00 34.34 344 PHE A O 1
ATOM 2746 N N . ILE A 1 345 ? -31.434 10.923 7.039 1.00 37.81 345 ILE A N 1
ATOM 2747 C CA . ILE A 1 345 ? -32.631 10.771 7.875 1.00 37.81 345 ILE A CA 1
ATOM 2748 C C . ILE A 1 345 ? -33.687 9.996 7.088 1.00 37.81 345 ILE A C 1
ATOM 2750 O O . ILE A 1 345 ? -33.919 10.248 5.908 1.00 37.81 345 ILE A O 1
ATOM 2754 N N . THR A 1 346 ? -34.378 9.134 7.837 1.00 38.44 346 THR A N 1
ATOM 2755 C CA . THR A 1 346 ? -35.535 8.287 7.510 1.00 38.44 346 THR A CA 1
ATOM 2756 C C . THR A 1 346 ? -35.176 7.010 6.757 1.00 38.44 346 THR A C 1
ATOM 2758 O O . THR A 1 346 ? -34.469 7.027 5.766 1.00 38.44 346 THR A O 1
ATOM 2761 N N . GLY A 1 347 ? -35.614 5.828 7.163 1.00 42.00 347 GLY A N 1
ATOM 2762 C CA . GLY A 1 347 ? -36.554 5.432 8.200 1.00 42.00 347 GLY A CA 1
ATOM 2763 C C . GLY A 1 347 ? -36.985 4.018 7.832 1.00 42.00 347 GLY A C 1
ATOM 2764 O O . GLY A 1 347 ? -37.367 3.766 6.693 1.00 42.00 347 GLY A O 1
ATOM 2765 N N . SER A 1 348 ? -36.880 3.070 8.754 1.00 42.12 348 SER A N 1
ATOM 2766 C CA . SER A 1 348 ? -37.499 1.758 8.581 1.00 42.12 348 SER A CA 1
ATOM 2767 C C . SER A 1 348 ? -37.764 1.141 9.939 1.00 42.12 348 SER A C 1
ATOM 2769 O O . SER A 1 348 ? -36.932 1.176 10.840 1.00 42.12 348 SER A O 1
ATOM 2771 N N . SER A 1 349 ? -38.978 0.628 10.075 1.00 50.03 349 SER A N 1
ATOM 2772 C CA . SER A 1 349 ? -39.482 -0.143 11.201 1.00 50.03 349 SER A CA 1
ATOM 2773 C C . SER A 1 349 ? -38.576 -1.343 11.468 1.00 50.03 349 SER A C 1
ATOM 2775 O O . SER A 1 349 ? -38.592 -2.319 10.719 1.00 50.03 349 SER A O 1
ATOM 2777 N N . ILE A 1 350 ? -37.781 -1.259 12.533 1.00 50.38 350 ILE A N 1
ATOM 2778 C CA . ILE A 1 350 ? -36.905 -2.338 12.978 1.00 50.38 350 ILE A CA 1
ATOM 2779 C C . ILE A 1 350 ? -37.773 -3.330 13.756 1.00 50.38 350 ILE A C 1
ATOM 2781 O O . ILE A 1 350 ? -38.361 -2.982 14.781 1.00 50.38 350 ILE A O 1
ATOM 2785 N N . ILE A 1 351 ? -37.861 -4.570 13.273 1.00 52.00 351 ILE A N 1
ATOM 2786 C CA . ILE A 1 351 ? -38.218 -5.704 14.129 1.00 52.00 351 ILE A CA 1
ATOM 2787 C C . ILE A 1 351 ? -37.198 -5.684 15.269 1.00 52.00 351 ILE A C 1
ATOM 2789 O O . ILE A 1 351 ? -36.006 -5.809 15.005 1.00 52.00 351 ILE A O 1
ATOM 2793 N N . LEU A 1 352 ? -37.647 -5.466 16.509 1.00 61.22 352 LEU A N 1
ATOM 2794 C CA . LEU A 1 352 ? -36.796 -5.394 17.699 1.00 61.22 352 LEU A CA 1
ATOM 2795 C C . LEU A 1 352 ? -36.230 -6.788 18.015 1.00 61.22 352 LEU A C 1
ATOM 2797 O O . LEU A 1 352 ? -36.677 -7.469 18.935 1.00 61.22 352 LEU A O 1
ATOM 2801 N N . ILE A 1 353 ? -35.292 -7.246 17.194 1.00 78.06 353 ILE A N 1
ATOM 2802 C CA . ILE A 1 353 ? -34.550 -8.473 17.430 1.00 78.06 353 ILE A CA 1
ATOM 2803 C C . ILE A 1 353 ? -33.526 -8.156 18.510 1.00 78.06 353 ILE A C 1
ATOM 2805 O O . ILE A 1 353 ? -32.717 -7.238 18.369 1.00 78.06 353 ILE A O 1
ATOM 2809 N N . ASP A 1 354 ? -33.585 -8.909 19.603 1.00 88.56 354 ASP A N 1
ATOM 2810 C CA . ASP A 1 354 ? -32.612 -8.791 20.674 1.00 88.56 354 ASP A CA 1
ATOM 2811 C C . ASP A 1 354 ? -31.214 -9.158 20.134 1.00 88.56 354 ASP A C 1
ATOM 2813 O O . ASP A 1 354 ? -31.029 -10.284 19.658 1.00 88.56 354 ASP A O 1
ATOM 2817 N N . PRO A 1 355 ? -30.211 -8.263 20.212 1.00 92.06 355 PRO A N 1
ATOM 2818 C CA . PRO A 1 355 ? -28.857 -8.572 19.756 1.00 92.06 355 PRO A CA 1
ATOM 2819 C C . PRO A 1 355 ? -28.176 -9.682 20.565 1.00 92.06 355 PRO A C 1
ATOM 2821 O O . PRO A 1 355 ? -27.171 -10.227 20.129 1.00 92.06 355 PRO A O 1
ATOM 2824 N N . CYS A 1 356 ? -28.728 -10.073 21.715 1.00 94.06 356 CYS A N 1
ATOM 2825 C CA . CYS A 1 356 ? -28.311 -11.274 22.433 1.00 94.06 356 CYS A CA 1
ATOM 2826 C C . CYS A 1 356 ? -28.724 -12.569 21.719 1.00 94.06 356 CYS A C 1
ATOM 2828 O O . CYS A 1 356 ? -28.146 -13.617 22.001 1.00 94.06 356 CYS A O 1
ATOM 2830 N N . SER A 1 357 ? -29.707 -12.512 20.816 1.00 90.19 357 SER A N 1
ATOM 2831 C CA . SER A 1 357 ? -30.214 -13.657 20.052 1.00 90.19 357 SER A CA 1
ATOM 2832 C C . SER A 1 357 ? -29.678 -13.716 18.623 1.00 90.19 357 SER A C 1
ATOM 2834 O O . SER A 1 357 ? -29.609 -14.806 18.063 1.00 90.19 357 SER A O 1
ATOM 2836 N N . ILE A 1 358 ? -29.309 -12.576 18.032 1.00 91.00 358 ILE A N 1
ATOM 2837 C CA . ILE A 1 358 ? -28.725 -12.509 16.687 1.00 91.00 358 ILE A CA 1
ATOM 2838 C C . ILE A 1 358 ? -27.495 -11.609 16.719 1.00 91.00 358 ILE A C 1
ATOM 2840 O O . ILE A 1 358 ? -27.596 -10.402 16.931 1.00 9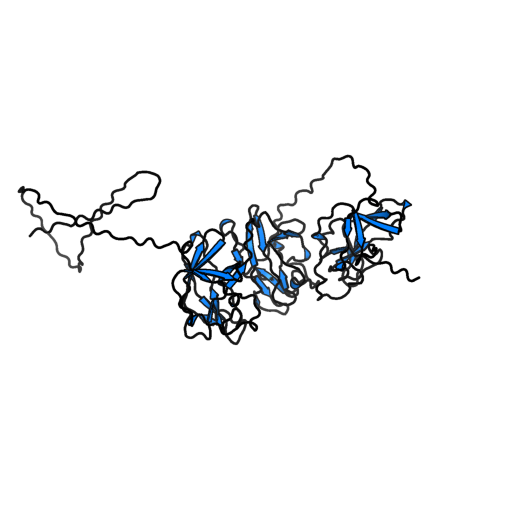1.00 358 ILE A O 1
ATOM 2844 N N . TYR A 1 359 ? -26.341 -12.220 16.480 1.00 93.88 359 TYR A N 1
ATOM 2845 C CA . TYR A 1 359 ? -25.048 -11.561 16.400 1.00 93.88 359 TYR A CA 1
ATOM 2846 C C . TYR A 1 359 ? -24.120 -12.337 15.461 1.00 93.88 359 TYR A C 1
ATOM 2848 O O . TYR A 1 359 ? -24.282 -13.539 15.248 1.00 93.88 359 TYR A O 1
ATOM 2856 N N . ASN A 1 360 ? -23.119 -11.640 14.946 1.00 95.75 360 ASN A N 1
ATOM 2857 C CA . ASN A 1 360 ? -21.979 -12.201 14.245 1.00 95.75 360 ASN A CA 1
ATOM 2858 C C . ASN A 1 360 ? -20.928 -12.678 15.256 1.00 95.75 360 ASN A C 1
ATOM 2860 O O . ASN A 1 360 ? -20.796 -12.123 16.350 1.00 95.75 360 ASN A O 1
ATOM 2864 N N . ILE A 1 361 ? -20.170 -13.709 14.897 1.00 96.06 361 ILE A N 1
ATOM 2865 C CA . ILE A 1 361 ? -19.054 -14.208 15.707 1.00 96.06 361 ILE A CA 1
ATOM 2866 C C . ILE A 1 361 ? -17.768 -13.555 15.209 1.00 96.06 361 ILE A C 1
ATOM 2868 O O . ILE A 1 361 ? -17.505 -13.562 14.009 1.00 96.06 361 ILE A O 1
ATOM 2872 N N . LEU A 1 362 ? -16.974 -13.021 16.134 1.00 96.12 362 LEU A N 1
ATOM 2873 C CA . LEU A 1 362 ? -15.623 -12.535 15.874 1.00 96.12 362 LEU A CA 1
ATOM 2874 C C . LEU A 1 362 ? -14.656 -13.341 16.749 1.00 96.12 362 LEU A C 1
ATOM 2876 O O . LEU A 1 362 ? -14.595 -13.126 17.958 1.00 96.12 362 LEU A O 1
ATOM 2880 N N . ASP A 1 363 ? -13.961 -14.303 16.142 1.00 94.44 363 ASP A N 1
ATOM 2881 C CA . ASP A 1 363 ? -13.037 -15.236 16.810 1.00 94.44 363 ASP A CA 1
ATOM 2882 C C . ASP A 1 363 ? -11.637 -15.149 16.194 1.00 94.44 363 ASP A C 1
ATOM 2884 O O . ASP A 1 363 ? -11.047 -16.116 15.715 1.00 94.44 363 ASP A O 1
ATOM 2888 N N . ASP A 1 364 ? -11.136 -13.923 16.139 1.00 92.56 364 ASP A N 1
ATOM 2889 C CA . ASP A 1 364 ? -9.826 -13.613 15.597 1.00 92.56 364 ASP A CA 1
ATOM 2890 C C . ASP A 1 364 ? -8.781 -13.713 16.711 1.00 92.56 364 ASP A C 1
ATOM 2892 O O . ASP A 1 364 ? -8.675 -12.820 17.556 1.00 92.56 364 ASP A O 1
ATOM 2896 N N . TYR A 1 365 ? -7.966 -14.774 16.703 1.00 91.31 365 TYR A N 1
ATOM 2897 C CA . TYR A 1 365 ? -6.905 -14.966 17.702 1.00 91.31 365 TYR A CA 1
ATOM 2898 C C . TYR A 1 365 ? -5.998 -13.736 17.846 1.00 91.31 365 TYR A C 1
ATOM 2900 O O . TYR A 1 365 ? -5.606 -13.399 18.964 1.00 91.31 365 TYR A O 1
ATOM 2908 N N . TRP A 1 366 ? -5.696 -13.043 16.740 1.00 90.00 366 TRP A N 1
ATOM 2909 C CA . TRP A 1 366 ? -4.819 -11.872 16.720 1.00 90.00 366 TRP A CA 1
ATOM 2910 C C . TRP A 1 366 ? -5.329 -10.720 17.605 1.00 90.00 366 TRP A C 1
ATOM 2912 O O . TRP A 1 366 ? -4.503 -10.004 18.169 1.00 90.00 366 TRP A O 1
ATOM 2922 N N . ARG A 1 367 ? -6.644 -10.619 17.856 1.00 92.75 367 ARG A N 1
ATOM 2923 C CA . ARG A 1 367 ? -7.271 -9.603 18.729 1.00 92.75 367 ARG A CA 1
ATOM 2924 C C . ARG A 1 367 ? -6.987 -9.795 20.219 1.00 92.75 367 ARG A C 1
ATOM 2926 O O . ARG A 1 367 ? -7.372 -8.947 21.025 1.00 92.75 367 ARG A O 1
ATOM 2933 N N . SER A 1 368 ? -6.355 -10.901 20.612 1.00 92.38 368 SER A N 1
ATOM 2934 C CA . SER A 1 368 ? -6.089 -11.191 22.019 1.00 92.38 368 SER A CA 1
ATOM 2935 C C . SER A 1 368 ? -5.227 -10.110 22.674 1.00 92.38 368 SER A C 1
ATOM 2937 O O . SER A 1 368 ? -4.170 -9.747 22.157 1.00 92.38 368 SER A O 1
ATOM 2939 N N . THR A 1 369 ? -5.601 -9.681 23.882 1.00 90.88 369 THR A N 1
ATOM 2940 C CA . THR A 1 369 ? -4.744 -8.836 24.739 1.00 90.88 369 THR A CA 1
ATOM 2941 C C . THR A 1 369 ? -3.435 -9.520 25.140 1.00 90.88 369 THR A C 1
ATOM 2943 O O . THR A 1 369 ? -2.530 -8.862 25.642 1.00 90.88 369 THR A O 1
ATOM 2946 N N . LEU A 1 370 ? -3.331 -10.840 24.952 1.00 88.44 370 LEU A N 1
ATOM 2947 C CA . LEU A 1 370 ? -2.109 -11.612 25.189 1.00 88.44 370 LEU A CA 1
ATOM 2948 C C . LEU A 1 370 ? -1.135 -11.560 24.006 1.00 88.44 370 LEU A C 1
ATOM 2950 O O . LEU A 1 370 ? 0.013 -11.969 24.155 1.00 88.44 370 LEU A O 1
ATOM 2954 N N . ASN A 1 371 ? -1.558 -11.043 22.852 1.00 85.44 371 ASN A N 1
ATOM 2955 C CA . ASN A 1 371 ? -0.669 -10.821 21.717 1.00 85.44 371 ASN A CA 1
ATOM 2956 C C . ASN A 1 371 ? 0.013 -9.466 21.869 1.00 85.44 371 ASN A C 1
ATOM 2958 O O . ASN A 1 371 ? -0.332 -8.520 21.165 1.00 85.44 371 ASN A O 1
ATOM 2962 N N . TYR A 1 372 ? 0.937 -9.375 22.822 1.00 75.38 372 TYR A N 1
ATOM 2963 C CA . TYR A 1 372 ? 1.745 -8.187 23.064 1.00 75.38 372 TYR A CA 1
ATOM 2964 C C . TYR A 1 372 ? 3.154 -8.369 22.484 1.00 75.38 372 TYR A C 1
ATOM 2966 O O . TYR A 1 372 ? 3.728 -9.456 22.532 1.00 75.38 372 TYR A O 1
ATOM 2974 N N . MET A 1 373 ? 3.740 -7.270 22.007 1.00 58.44 373 MET A N 1
ATOM 2975 C CA . MET A 1 373 ? 5.196 -7.107 21.901 1.00 58.44 373 MET A CA 1
ATOM 2976 C C . MET A 1 373 ? 5.922 -7.984 20.871 1.00 58.44 373 MET A C 1
ATOM 2978 O O . MET A 1 373 ? 6.973 -8.556 21.147 1.00 58.44 373 MET A O 1
ATOM 2982 N N . TYR A 1 374 ? 5.441 -7.968 19.633 1.00 55.88 374 TYR A N 1
ATOM 2983 C CA . TYR A 1 374 ? 6.327 -8.178 18.492 1.00 55.88 374 TYR A CA 1
ATOM 2984 C C . TYR A 1 374 ? 6.031 -7.126 17.435 1.00 55.88 374 TYR A C 1
ATOM 2986 O O . TYR A 1 374 ? 5.300 -7.405 16.498 1.00 55.88 374 TYR A O 1
ATOM 2994 N N . LEU A 1 375 ? 6.663 -5.949 17.549 1.00 50.59 375 LEU A N 1
ATOM 2995 C CA . LEU A 1 375 ? 6.731 -4.945 16.469 1.00 50.59 375 LEU A CA 1
ATOM 2996 C C . LEU A 1 375 ? 7.195 -5.574 15.130 1.00 50.59 375 LEU A C 1
ATOM 2998 O O . LEU A 1 375 ? 6.992 -4.988 14.080 1.00 50.59 375 LEU A O 1
ATOM 3002 N N . TYR A 1 376 ? 7.775 -6.783 15.182 1.00 51.69 376 TYR A N 1
ATOM 3003 C CA . TYR A 1 376 ? 8.332 -7.548 14.066 1.00 51.69 376 TYR A CA 1
ATOM 3004 C C . TYR A 1 376 ? 7.672 -8.921 13.834 1.00 51.69 376 TYR A C 1
ATOM 3006 O O . TYR A 1 376 ? 8.264 -9.797 13.205 1.00 51.69 376 TYR A O 1
ATOM 3014 N N . GLY A 1 377 ? 6.489 -9.160 14.403 1.00 54.00 377 GLY A N 1
ATOM 3015 C CA . GLY A 1 377 ? 5.776 -10.434 14.287 1.00 54.00 377 GLY A CA 1
ATOM 3016 C C . GLY A 1 377 ? 4.707 -10.405 13.196 1.00 54.00 377 GLY A C 1
ATOM 3017 O O . GLY A 1 377 ? 4.119 -9.369 12.921 1.00 54.00 377 GLY A O 1
ATOM 3018 N N . TYR A 1 378 ? 4.360 -11.568 12.639 1.00 55.03 378 TYR A N 1
ATOM 3019 C CA . TYR A 1 378 ? 3.300 -11.731 11.623 1.00 55.03 378 TYR A CA 1
ATOM 3020 C C . TYR A 1 378 ? 1.894 -11.248 12.047 1.00 55.03 378 TYR A C 1
ATOM 3022 O O . TYR A 1 378 ? 0.961 -11.313 11.255 1.00 55.03 378 TYR A O 1
ATOM 3030 N N . ILE A 1 379 ? 1.724 -10.812 13.298 1.00 60.06 379 ILE A N 1
ATOM 3031 C CA . ILE A 1 379 ? 0.439 -10.458 13.906 1.00 60.06 379 ILE A CA 1
ATOM 3032 C C . ILE A 1 379 ? 0.195 -8.934 13.877 1.00 60.06 379 ILE A C 1
ATOM 3034 O O . ILE A 1 379 ? -0.932 -8.525 14.095 1.00 60.06 379 ILE A O 1
ATOM 3038 N N . THR A 1 380 ? 1.181 -8.072 13.590 1.00 68.31 380 THR A N 1
ATOM 3039 C CA . THR A 1 380 ? 1.073 -6.602 13.792 1.00 68.31 380 THR A CA 1
ATOM 3040 C C . THR A 1 380 ? 0.596 -5.773 12.590 1.00 68.31 380 THR A C 1
ATOM 3042 O O . THR A 1 380 ? 0.862 -4.575 12.518 1.00 68.31 380 THR A O 1
ATOM 3045 N N . GLY A 1 381 ? -0.133 -6.376 11.650 1.00 78.88 381 GLY A N 1
ATOM 3046 C CA . GLY A 1 381 ? -0.616 -5.706 10.432 1.00 78.88 381 GLY A CA 1
ATOM 3047 C C . GLY A 1 381 ? -2.117 -5.392 10.394 1.00 78.88 381 GLY A C 1
ATOM 3048 O O . GLY A 1 381 ? -2.607 -4.931 9.357 1.00 78.88 381 GLY A O 1
ATOM 3049 N N . HIS A 1 382 ? -2.870 -5.674 11.463 1.00 88.69 382 HIS A N 1
ATOM 3050 C CA . HIS A 1 382 ? -4.330 -5.570 11.446 1.00 88.69 382 HIS A CA 1
ATOM 3051 C C . HIS A 1 382 ? -4.829 -4.144 11.684 1.00 88.69 382 HIS A C 1
ATOM 3053 O O . HIS A 1 382 ? -4.228 -3.339 12.396 1.00 88.69 382 HIS A O 1
ATOM 3059 N N . ASP A 1 383 ? -5.942 -3.828 11.029 1.00 91.38 383 ASP A N 1
ATOM 3060 C CA . ASP A 1 383 ? -6.502 -2.486 10.968 1.00 91.38 383 ASP A CA 1
ATOM 3061 C C . ASP A 1 383 ? -8.018 -2.571 10.791 1.00 91.38 383 ASP A C 1
ATOM 3063 O O . ASP A 1 383 ? -8.524 -2.865 9.704 1.00 91.38 383 ASP A O 1
ATOM 3067 N N . ASP A 1 384 ? -8.747 -2.314 11.871 1.00 94.75 384 ASP A N 1
ATOM 3068 C CA . ASP A 1 384 ? -10.204 -2.405 11.895 1.00 94.75 384 ASP A CA 1
ATOM 3069 C C . ASP A 1 384 ? -10.898 -1.261 11.138 1.00 94.75 384 ASP A C 1
ATOM 3071 O O . ASP A 1 384 ? -12.121 -1.310 10.979 1.00 94.75 384 ASP A O 1
ATOM 3075 N N . THR A 1 385 ? -10.161 -0.265 10.622 1.00 93.19 385 THR A N 1
ATOM 3076 C CA . THR A 1 385 ? -10.718 0.726 9.673 1.00 93.19 385 THR A CA 1
ATOM 3077 C C . THR A 1 385 ? -11.061 0.106 8.316 1.00 93.19 385 THR A C 1
ATOM 3079 O O . THR A 1 385 ? -11.903 0.632 7.592 1.00 93.19 385 THR A O 1
ATOM 3082 N N . ARG A 1 386 ? -10.462 -1.046 7.984 1.00 89.88 386 ARG A N 1
ATOM 3083 C CA . ARG A 1 386 ? -10.709 -1.789 6.734 1.00 89.88 386 ARG A CA 1
ATOM 3084 C C . ARG A 1 386 ? -11.912 -2.729 6.829 1.00 89.88 386 ARG A C 1
ATOM 3086 O O . ARG A 1 386 ? -12.362 -3.276 5.825 1.00 89.88 386 ARG A O 1
ATOM 3093 N N . VAL A 1 387 ? -12.441 -2.945 8.034 1.00 91.31 387 VAL A N 1
ATOM 3094 C CA . VAL A 1 387 ? -13.547 -3.876 8.268 1.00 91.31 387 VAL A CA 1
ATOM 3095 C C . VAL A 1 387 ? -14.881 -3.164 8.057 1.00 91.31 387 VAL A C 1
ATOM 3097 O O . VAL A 1 387 ? -15.182 -2.146 8.680 1.00 91.31 387 VAL A O 1
ATOM 3100 N N . LYS A 1 388 ? -15.740 -3.743 7.211 1.00 91.62 388 LYS A N 1
ATOM 3101 C CA . LYS A 1 388 ? -17.134 -3.309 7.092 1.00 91.62 388 LYS A CA 1
ATOM 3102 C C . LYS A 1 388 ? -17.949 -3.863 8.261 1.00 91.62 388 LYS A C 1
ATOM 3104 O O . LYS A 1 388 ? -18.451 -4.983 8.206 1.00 91.62 388 LYS A O 1
ATOM 3109 N N . TRP A 1 389 ? -18.078 -3.061 9.310 1.00 93.88 389 TRP A N 1
ATOM 3110 C CA . TRP A 1 389 ? -18.882 -3.395 10.482 1.00 93.88 389 TRP A CA 1
ATOM 3111 C C . TRP A 1 389 ? -20.381 -3.302 10.179 1.00 93.88 389 TRP A C 1
ATOM 3113 O O . TRP A 1 389 ? -20.875 -2.247 9.779 1.00 93.88 389 TRP A O 1
ATOM 3123 N N . ASP A 1 390 ? -21.107 -4.400 10.392 1.00 91.38 390 ASP A N 1
ATOM 3124 C CA . ASP A 1 390 ? -22.562 -4.452 10.263 1.00 91.38 390 ASP A CA 1
ATOM 3125 C C . ASP A 1 390 ? -23.181 -5.375 11.322 1.00 91.38 390 ASP A C 1
ATOM 3127 O O . ASP A 1 390 ? -22.789 -6.529 11.502 1.00 91.38 390 ASP A O 1
ATOM 3131 N N . GLY A 1 391 ? -24.174 -4.855 12.038 1.00 92.88 391 GLY A N 1
ATOM 3132 C CA . GLY A 1 391 ? -24.846 -5.571 13.117 1.00 92.88 391 GLY A CA 1
ATOM 3133 C C . GLY A 1 391 ? -24.067 -5.630 14.437 1.00 92.88 391 GLY A C 1
ATOM 3134 O O . GLY A 1 391 ? -23.298 -4.735 14.785 1.00 92.88 391 GLY A O 1
ATOM 3135 N N . TRP A 1 392 ? -24.364 -6.665 15.224 1.00 97.19 392 TRP A N 1
ATOM 3136 C CA . TRP A 1 392 ? -23.810 -6.898 16.559 1.00 97.19 392 TRP A CA 1
ATOM 3137 C C . TRP A 1 392 ? -22.831 -8.062 16.533 1.00 97.19 392 TRP A C 1
ATOM 3139 O O . TRP A 1 392 ? -23.047 -9.019 15.797 1.00 97.19 392 TRP A O 1
ATOM 3149 N N . TYR A 1 393 ? -21.798 -8.008 17.364 1.00 97.69 393 TYR A N 1
ATOM 3150 C CA . TYR A 1 393 ? -20.715 -8.982 17.393 1.00 97.69 393 TYR A CA 1
ATOM 3151 C C . TYR A 1 393 ? -20.539 -9.564 18.790 1.00 97.69 393 TYR A C 1
ATOM 3153 O O . TYR A 1 393 ? -20.573 -8.835 19.784 1.00 97.69 393 TYR A O 1
ATOM 3161 N N . ARG A 1 394 ? -20.310 -10.874 18.861 1.00 96.88 394 ARG A N 1
ATOM 3162 C CA . ARG A 1 394 ? -19.846 -11.571 20.060 1.00 96.88 394 ARG A CA 1
ATOM 3163 C C . ARG A 1 394 ? -18.388 -11.964 19.870 1.00 96.88 394 ARG A C 1
ATOM 3165 O O . ARG A 1 394 ? -18.041 -12.578 18.862 1.00 96.88 394 ARG A O 1
ATOM 3172 N N . LEU A 1 395 ? -17.567 -11.617 20.854 1.00 96.69 395 LEU A N 1
ATOM 3173 C CA . LEU A 1 395 ? -16.128 -11.839 20.813 1.00 96.69 395 LEU A CA 1
ATOM 3174 C C . LEU A 1 395 ? -15.753 -13.205 21.387 1.00 96.69 395 LEU A C 1
ATOM 3176 O O . LEU A 1 395 ? -16.272 -13.633 22.424 1.00 96.69 395 LEU A O 1
ATOM 3180 N N . PHE A 1 396 ? -14.807 -13.853 20.725 1.00 95.81 396 PHE A N 1
ATOM 3181 C CA . PHE A 1 396 ? -14.153 -15.072 21.170 1.00 95.81 396 PHE A CA 1
ATOM 3182 C C . PHE A 1 396 ? -12.648 -14.978 20.909 1.00 95.81 396 PHE A C 1
ATOM 3184 O O . PHE A 1 396 ? -12.202 -14.160 20.108 1.00 95.81 396 PHE A O 1
ATOM 3191 N N . ILE A 1 397 ? -11.876 -15.800 21.618 1.00 94.06 397 ILE A N 1
ATOM 3192 C CA . ILE A 1 397 ? -10.471 -16.077 21.313 1.00 94.06 397 ILE A CA 1
ATOM 3193 C C . ILE A 1 397 ? -10.279 -17.592 21.328 1.00 94.06 397 ILE A C 1
ATOM 3195 O O . ILE A 1 397 ? -10.402 -18.225 22.382 1.00 94.06 397 ILE A O 1
ATOM 3199 N N . ASN A 1 398 ? -9.972 -18.170 20.166 1.00 91.62 398 ASN A N 1
ATOM 3200 C CA . ASN A 1 398 ? -9.835 -19.615 19.964 1.00 91.62 398 ASN A CA 1
ATOM 3201 C C . ASN A 1 398 ? -11.049 -20.389 20.512 1.00 91.62 398 ASN A C 1
ATOM 3203 O O . ASN A 1 398 ? -10.908 -21.328 21.301 1.00 91.62 398 ASN A O 1
ATOM 3207 N N . GLY A 1 399 ? -12.256 -19.940 20.164 1.00 92.50 399 GLY A N 1
ATOM 3208 C CA . GLY A 1 399 ? -13.528 -20.525 20.598 1.00 92.50 399 GLY A CA 1
ATOM 3209 C C . GLY A 1 399 ? -13.899 -20.275 22.064 1.00 92.50 399 GLY A C 1
ATOM 3210 O O . GLY A 1 399 ? -15.000 -20.633 22.489 1.00 92.50 399 GLY A O 1
ATOM 3211 N N . SER A 1 400 ? -13.026 -19.641 22.852 1.00 93.69 400 SER A N 1
ATOM 3212 C CA . SER A 1 400 ? -13.306 -19.275 24.244 1.00 93.69 400 SER A CA 1
ATOM 3213 C C . SER A 1 400 ? -13.996 -17.919 24.310 1.00 93.69 400 SER A C 1
ATOM 3215 O O . SER A 1 400 ? -13.601 -16.993 23.608 1.00 93.69 400 SER A O 1
ATOM 3217 N N . SER A 1 401 ? -15.024 -17.785 25.156 1.00 94.12 401 SER A N 1
ATOM 3218 C CA . SER A 1 401 ? -15.752 -16.517 25.304 1.00 94.12 401 SER A CA 1
ATOM 3219 C C . SER A 1 401 ? -14.795 -15.399 25.721 1.00 94.12 401 SER A C 1
ATOM 3221 O O . SER A 1 401 ? -14.044 -15.550 26.686 1.00 94.12 401 SER A O 1
ATOM 3223 N N . ALA A 1 402 ? -14.850 -14.278 25.012 1.00 95.62 402 ALA A N 1
ATOM 3224 C CA . ALA A 1 402 ? -14.018 -13.114 25.270 1.00 95.62 402 ALA A CA 1
ATOM 3225 C C . ALA A 1 402 ? -14.876 -11.848 25.336 1.00 95.62 402 ALA A C 1
ATOM 3227 O O . ALA A 1 402 ? -16.055 -11.841 24.973 1.00 95.62 402 ALA A O 1
ATOM 3228 N N . GLN A 1 403 ? -14.279 -10.770 25.823 1.00 96.25 403 GLN A N 1
ATOM 3229 C CA . GLN A 1 403 ? -14.907 -9.456 25.886 1.00 96.25 403 GLN A CA 1
ATOM 3230 C C . GLN A 1 403 ? -13.868 -8.376 25.618 1.00 96.25 403 GLN A C 1
ATOM 3232 O O . GLN A 1 403 ? -12.674 -8.607 25.814 1.00 96.25 403 GLN A O 1
ATOM 3237 N N . MET A 1 404 ? -14.300 -7.200 25.169 1.00 96.62 404 MET A N 1
ATOM 3238 C CA . MET A 1 404 ? -13.381 -6.069 25.076 1.00 96.62 404 MET A CA 1
ATOM 3239 C C . MET A 1 404 ? -12.830 -5.755 26.470 1.00 96.62 404 MET A C 1
ATOM 3241 O O . MET A 1 404 ? -13.590 -5.796 27.430 1.00 96.62 404 MET A O 1
ATOM 3245 N N . PRO A 1 405 ? -11.539 -5.456 26.631 1.00 95.31 405 PRO A N 1
ATOM 3246 C CA . PRO A 1 405 ? -11.020 -5.006 27.914 1.00 95.31 405 PRO A CA 1
ATOM 3247 C C . PRO A 1 405 ? -11.621 -3.641 28.277 1.00 95.31 405 PRO A C 1
ATOM 3249 O O . PRO A 1 405 ? -11.733 -2.761 27.424 1.00 95.31 405 PRO A O 1
ATOM 3252 N N . ASP A 1 406 ? -11.993 -3.461 29.543 1.00 94.50 406 ASP A N 1
ATOM 3253 C CA . ASP A 1 406 ? -12.366 -2.169 30.147 1.00 94.50 406 ASP A CA 1
ATOM 3254 C C . ASP A 1 406 ? -11.227 -1.577 30.999 1.00 94.50 406 ASP A C 1
ATOM 3256 O O . ASP A 1 406 ? -11.423 -0.679 31.819 1.00 94.50 406 ASP A O 1
ATOM 3260 N N . TRP A 1 407 ? -10.010 -2.071 30.760 1.00 91.38 407 TRP A N 1
ATOM 3261 C CA . TRP A 1 407 ? -8.750 -1.575 31.297 1.00 91.38 407 TRP A CA 1
ATOM 3262 C C . TRP A 1 407 ? -7.785 -1.230 30.164 1.00 91.38 407 TRP A C 1
ATOM 3264 O O . TRP A 1 407 ? -7.933 -1.682 29.028 1.00 91.38 407 TRP A O 1
ATOM 3274 N N . CYS A 1 408 ? -6.756 -0.457 30.505 1.00 89.12 408 CYS A N 1
ATOM 3275 C CA . CYS A 1 408 ? -5.710 -0.086 29.567 1.00 89.12 408 CYS A CA 1
ATOM 3276 C C . CYS A 1 408 ? -4.990 -1.307 28.987 1.00 89.12 408 CYS A C 1
ATOM 3278 O O . CYS A 1 408 ? -4.452 -2.137 29.722 1.00 89.12 408 CYS A O 1
ATOM 3280 N N . VAL A 1 409 ? -4.913 -1.350 27.660 1.00 90.06 409 VAL A N 1
ATOM 3281 C CA . VAL A 1 409 ? -4.096 -2.310 26.917 1.00 90.06 409 VAL A CA 1
ATOM 3282 C C . VAL A 1 409 ? -2.885 -1.585 26.345 1.00 90.06 409 VAL A C 1
ATOM 3284 O O . VAL A 1 409 ? -3.020 -0.467 25.858 1.00 90.06 409 VAL A O 1
ATOM 3287 N N . SER A 1 410 ? -1.702 -2.197 26.391 1.00 88.50 410 SER A N 1
ATOM 3288 C CA . SER A 1 410 ? -0.496 -1.617 25.787 1.00 88.50 410 SER A CA 1
ATOM 3289 C C . SER A 1 410 ? -0.694 -1.358 24.295 1.00 88.50 410 SER A C 1
ATOM 3291 O O . SER A 1 410 ? -1.294 -2.186 23.616 1.00 88.50 410 SER A O 1
ATOM 3293 N N . TYR A 1 411 ? -0.117 -0.272 23.773 1.00 85.94 411 TYR A N 1
ATOM 3294 C CA . TYR A 1 411 ? 0.093 -0.121 22.329 1.00 85.94 411 TYR A CA 1
ATOM 3295 C C . TYR A 1 411 ? 0.834 -1.352 21.762 1.00 85.94 411 TYR A C 1
ATOM 3297 O O . TYR A 1 411 ? 1.581 -2.018 22.486 1.00 85.94 411 TYR A O 1
ATOM 3305 N N . ILE A 1 412 ? 0.587 -1.685 20.496 1.00 87.50 412 ILE A N 1
ATOM 3306 C CA . ILE A 1 412 ? 1.080 -2.898 19.817 1.00 87.50 412 ILE A CA 1
ATOM 3307 C C . ILE A 1 412 ? 0.628 -4.184 20.535 1.00 87.50 412 ILE A C 1
ATOM 3309 O O . ILE A 1 412 ? 1.381 -5.140 20.738 1.00 87.50 412 ILE A O 1
ATOM 3313 N N . SER A 1 413 ? -0.637 -4.192 20.948 1.00 88.00 413 SER A N 1
ATOM 3314 C CA . SER A 1 413 ? -1.353 -5.403 21.347 1.00 88.00 413 SER A CA 1
ATOM 3315 C C . SER A 1 413 ? -2.560 -5.631 20.442 1.00 88.00 413 SER A C 1
ATOM 3317 O O . SER A 1 413 ? -3.036 -4.713 19.768 1.00 88.00 413 SER A O 1
ATOM 3319 N N . CYS A 1 414 ? -3.120 -6.840 20.479 1.00 90.31 414 CYS A N 1
ATOM 3320 C CA . CYS A 1 414 ? -4.364 -7.164 19.770 1.00 90.31 414 CYS A CA 1
ATOM 3321 C C . CYS A 1 414 ? -4.256 -7.038 18.240 1.00 90.31 414 CYS A C 1
ATOM 3323 O O . CYS A 1 414 ? -5.252 -6.779 17.571 1.00 90.31 414 CYS A O 1
ATOM 3325 N N . GLY A 1 415 ? -3.043 -7.201 17.703 1.00 87.44 415 GLY A N 1
ATOM 3326 C CA . GLY A 1 415 ? -2.761 -7.294 16.271 1.00 87.44 415 GLY A CA 1
ATOM 3327 C C . GLY A 1 415 ? -2.688 -5.980 15.486 1.00 87.44 415 GLY A C 1
ATOM 3328 O O . GLY A 1 415 ? -2.348 -6.007 14.306 1.00 87.44 415 GLY A O 1
ATOM 3329 N N . GLY A 1 416 ? -2.940 -4.838 16.126 1.00 88.62 416 GLY A N 1
ATOM 3330 C CA . GLY A 1 416 ? -2.747 -3.507 15.541 1.00 88.62 416 GLY A CA 1
ATOM 3331 C C . GLY A 1 416 ? -1.645 -2.716 16.242 1.00 88.62 416 GLY A C 1
ATOM 3332 O O . GLY A 1 416 ? -1.057 -3.183 17.218 1.00 88.62 416 GLY A O 1
ATOM 3333 N N . PHE A 1 417 ? -1.391 -1.491 15.776 1.00 89.81 417 PHE A N 1
ATOM 3334 C CA . PHE A 1 417 ? -0.484 -0.557 16.458 1.00 89.81 417 PHE A CA 1
ATOM 3335 C C . PHE A 1 417 ? -1.185 0.119 17.641 1.00 89.81 417 PHE A C 1
ATOM 3337 O O . PHE A 1 417 ? -0.659 0.140 18.755 1.00 89.81 417 PHE A O 1
ATOM 3344 N N . SER A 1 418 ? -2.405 0.614 17.429 1.00 93.06 418 SER A N 1
ATOM 3345 C CA . SER A 1 418 ? -3.222 1.214 18.482 1.00 93.06 418 SER A CA 1
ATOM 3346 C C . SER A 1 418 ? -4.283 0.240 18.983 1.00 93.06 418 SER A C 1
ATOM 3348 O O . SER A 1 418 ? -5.310 -0.005 18.350 1.00 93.06 418 SER A O 1
ATOM 3350 N N . SER A 1 419 ? -4.047 -0.300 20.172 1.00 93.62 419 SER A N 1
ATOM 3351 C CA . SER A 1 419 ? -4.965 -1.214 20.847 1.00 93.62 419 SER A CA 1
ATOM 3352 C C . SER A 1 419 ? -6.175 -0.463 21.398 1.00 93.62 419 SER A C 1
ATOM 3354 O O . SER A 1 419 ? -6.014 0.446 22.215 1.00 93.62 419 SER A O 1
ATOM 3356 N N . LEU A 1 420 ? -7.375 -0.838 20.950 1.00 96.50 420 LEU A N 1
ATOM 3357 C CA . LEU A 1 420 ? -8.630 -0.205 21.345 1.00 96.50 420 LEU A CA 1
ATOM 3358 C C . LEU A 1 420 ? -9.322 -0.956 22.485 1.00 96.50 420 LEU A C 1
ATOM 3360 O O . LEU A 1 420 ? -9.514 -2.174 22.422 1.00 96.50 420 LEU A O 1
ATOM 3364 N N . TRP A 1 421 ? -9.765 -0.208 23.493 1.00 96.19 421 TRP A N 1
ATOM 3365 C CA . TRP A 1 421 ? -10.403 -0.724 24.705 1.00 96.19 421 TRP A CA 1
ATOM 3366 C C . TRP A 1 421 ? -11.562 0.176 25.169 1.00 96.19 421 TRP A C 1
ATOM 3368 O O . TRP A 1 421 ? -11.724 1.306 24.700 1.00 96.19 421 TRP A O 1
ATOM 3378 N N . LEU A 1 422 ? -12.419 -0.345 26.050 1.00 96.88 422 LEU A N 1
ATOM 3379 C CA . LEU A 1 422 ? -13.644 0.324 26.496 1.00 96.88 422 LEU A CA 1
ATOM 3380 C C . LEU A 1 422 ? -13.393 1.431 27.524 1.00 96.88 422 LEU A C 1
ATOM 3382 O O . LEU A 1 422 ? -12.837 1.199 28.594 1.00 96.88 422 LEU A O 1
ATOM 3386 N N . GLY A 1 423 ? -13.951 2.611 27.266 1.00 93.81 423 GLY A N 1
ATOM 3387 C CA . GLY A 1 423 ? -14.058 3.707 28.221 1.00 93.81 423 GLY A CA 1
ATOM 3388 C C . GLY A 1 423 ? -15.066 3.418 29.335 1.00 93.81 423 GLY A C 1
ATOM 3389 O O . GLY A 1 423 ? -16.228 3.832 29.276 1.00 93.81 423 GLY A O 1
ATOM 3390 N N . GLY A 1 424 ? -14.609 2.713 30.370 1.00 91.75 424 GLY A N 1
ATOM 3391 C CA . GLY A 1 424 ? -15.371 2.378 31.575 1.00 91.75 424 GLY A CA 1
ATOM 3392 C C . GLY A 1 424 ? -15.919 0.948 31.586 1.00 91.75 424 GLY A C 1
ATOM 3393 O O . GLY A 1 424 ? -15.890 0.247 30.583 1.00 91.75 424 GLY A O 1
ATOM 3394 N N . SER A 1 425 ? -16.458 0.533 32.737 1.00 94.69 425 SER A N 1
ATOM 3395 C CA . SER A 1 425 ? -16.868 -0.857 33.001 1.00 94.69 425 SER A CA 1
ATOM 3396 C C . SER A 1 425 ? -17.970 -1.363 32.075 1.00 94.69 425 SER A C 1
ATOM 3398 O O . SER A 1 425 ? -18.811 -0.588 31.648 1.00 94.69 425 SER A O 1
ATOM 3400 N N . HIS A 1 426 ? -18.074 -2.662 31.835 1.00 96.25 426 HIS A N 1
ATOM 3401 C CA . HIS A 1 426 ? -19.210 -3.210 31.085 1.00 96.25 426 HIS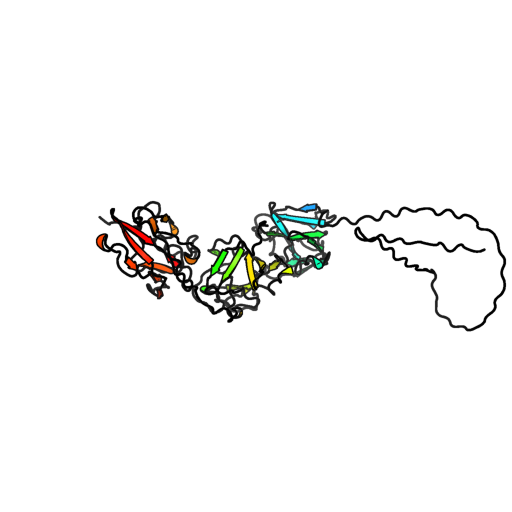 A CA 1
ATOM 3402 C C . HIS A 1 426 ? -20.581 -2.930 31.753 1.00 96.25 426 HIS A C 1
ATOM 3404 O O . HIS A 1 426 ? -20.642 -2.793 32.979 1.00 96.25 426 HIS A O 1
ATOM 3410 N N . PRO A 1 427 ? -21.687 -2.838 30.981 1.00 96.81 427 PRO A N 1
ATOM 3411 C CA . PRO A 1 427 ? -23.041 -2.713 31.536 1.00 96.81 427 PRO A CA 1
ATOM 3412 C C . PRO A 1 427 ? -23.496 -3.969 32.296 1.00 96.81 427 PRO A C 1
ATOM 3414 O O . PRO A 1 427 ? -23.012 -5.076 32.047 1.00 96.81 427 PRO A O 1
ATOM 3417 N N . GLY A 1 428 ? -24.484 -3.813 33.171 1.00 95.69 428 GLY A N 1
ATOM 3418 C CA . GLY A 1 428 ? -25.317 -4.902 33.671 1.00 95.69 428 GLY A CA 1
ATOM 3419 C C . GLY A 1 428 ? -26.415 -5.295 32.675 1.00 95.69 428 GLY A C 1
ATOM 3420 O O . GLY A 1 428 ? -26.716 -4.574 31.726 1.00 95.69 428 GLY A O 1
ATOM 3421 N N . VAL A 1 429 ? -27.054 -6.451 32.892 1.00 94.69 429 VAL A N 1
ATOM 3422 C CA . VAL A 1 429 ? -28.167 -6.931 32.038 1.00 94.69 429 VAL A CA 1
ATOM 3423 C C . VAL A 1 429 ? -29.364 -5.970 32.073 1.00 94.69 429 VAL A C 1
ATOM 3425 O O . VAL A 1 429 ? -30.068 -5.815 31.078 1.00 94.69 429 VAL A O 1
ATOM 3428 N N . GLU A 1 430 ? -29.572 -5.299 33.205 1.00 94.88 430 GLU A N 1
ATOM 3429 C CA . GLU A 1 430 ? -30.650 -4.328 33.422 1.00 94.88 430 GLU A CA 1
ATOM 3430 C C . GLU A 1 430 ? -30.427 -2.976 32.734 1.00 94.88 430 GLU A C 1
ATOM 3432 O O . GLU A 1 430 ? -31.400 -2.298 32.409 1.00 94.88 430 GLU A O 1
ATOM 3437 N N . ASP A 1 431 ? -29.174 -2.623 32.431 1.00 95.06 431 ASP A N 1
ATOM 3438 C CA . ASP A 1 431 ? -28.831 -1.366 31.752 1.00 95.06 431 ASP A CA 1
ATOM 3439 C C . ASP A 1 431 ? -29.248 -1.371 30.272 1.00 95.06 431 ASP A C 1
ATOM 3441 O O . ASP A 1 431 ? -29.330 -0.325 29.626 1.00 95.06 431 ASP A O 1
ATOM 3445 N N . GLY A 1 432 ? -29.512 -2.554 29.709 1.00 93.75 432 GLY A N 1
ATOM 3446 C CA . GLY A 1 432 ? -29.846 -2.713 28.302 1.00 93.75 432 GLY A CA 1
ATOM 3447 C C . GLY A 1 432 ? -28.678 -2.343 27.385 1.00 93.75 432 GLY A C 1
ATOM 3448 O O . GLY A 1 432 ? -27.551 -2.801 27.572 1.00 93.75 432 GLY A O 1
ATOM 3449 N N . VAL A 1 433 ? -28.966 -1.575 26.332 1.00 96.06 433 VAL A N 1
ATOM 3450 C CA . VAL A 1 433 ? -27.951 -1.106 25.381 1.00 96.06 433 VAL A CA 1
ATOM 3451 C C . VAL A 1 433 ? -27.362 0.206 25.887 1.00 96.06 433 VAL A C 1
ATOM 3453 O O . VAL A 1 433 ? -28.073 1.206 25.963 1.00 96.06 433 VAL A O 1
ATOM 3456 N N . VAL A 1 434 ? -26.057 0.220 26.155 1.00 96.94 434 VAL A N 1
ATOM 3457 C CA . VAL A 1 434 ? -25.324 1.426 26.562 1.00 96.94 434 VAL A CA 1
ATOM 3458 C C . VAL A 1 434 ? -24.321 1.835 25.495 1.00 96.94 434 VAL A C 1
ATOM 3460 O O . VAL A 1 434 ? -23.724 0.989 24.833 1.00 96.94 434 VAL A O 1
ATOM 3463 N N . THR A 1 435 ? -24.103 3.136 25.345 1.00 97.88 435 THR A N 1
ATOM 3464 C CA . THR A 1 435 ? -23.012 3.668 24.522 1.00 97.88 435 THR A CA 1
ATOM 3465 C C . THR A 1 435 ? -21.753 3.788 25.373 1.00 97.88 435 THR A C 1
ATOM 3467 O O . THR A 1 435 ? -21.826 4.230 26.521 1.00 97.88 435 THR A O 1
ATOM 3470 N N . ARG A 1 436 ? -20.606 3.390 24.823 1.00 97.38 436 ARG A N 1
ATOM 3471 C CA . ARG A 1 436 ? -19.299 3.506 25.469 1.00 97.38 436 ARG A CA 1
ATOM 3472 C C . ARG A 1 436 ? -18.308 4.197 24.559 1.00 97.38 436 ARG A C 1
ATOM 3474 O O . ARG A 1 436 ? -18.225 3.881 23.374 1.00 97.38 436 ARG A O 1
ATOM 3481 N N . GLU A 1 437 ? -17.549 5.106 25.157 1.00 97.50 437 GLU A N 1
ATOM 3482 C CA . GLU A 1 437 ? -16.349 5.648 24.538 1.00 97.50 437 GLU A CA 1
ATOM 3483 C C . GLU A 1 437 ? -15.334 4.526 24.323 1.00 97.50 437 GLU A C 1
ATOM 3485 O O . GLU A 1 437 ? -15.330 3.522 25.042 1.00 97.50 437 GLU A O 1
ATOM 3490 N N . VAL A 1 438 ? -14.474 4.698 23.327 1.00 97.94 438 VAL A N 1
ATOM 3491 C CA . VAL A 1 438 ? -13.404 3.754 23.014 1.00 97.94 438 VAL A CA 1
ATOM 3492 C C . VAL A 1 438 ? -12.099 4.524 22.950 1.00 97.94 438 VAL A C 1
ATOM 3494 O O . VAL A 1 438 ? -11.986 5.513 22.223 1.00 97.94 438 VAL A O 1
ATOM 3497 N N . TYR A 1 439 ? -11.110 4.046 23.693 1.00 97.12 439 TYR A N 1
ATOM 3498 C CA . TYR A 1 439 ? -9.794 4.666 23.771 1.00 97.12 439 TYR A CA 1
ATOM 3499 C C . TYR A 1 439 ? -8.744 3.802 23.091 1.00 97.12 439 TYR A C 1
ATOM 3501 O O . TYR A 1 439 ? -8.863 2.579 23.069 1.00 97.12 439 TYR A O 1
ATOM 3509 N N . GLY A 1 440 ? -7.727 4.457 22.538 1.00 95.19 440 GLY A N 1
ATOM 3510 C CA . GLY A 1 440 ? -6.576 3.823 21.913 1.00 95.19 440 GLY A CA 1
ATOM 3511 C C . GLY A 1 440 ? -5.268 4.230 22.580 1.00 95.19 440 GLY A C 1
ATOM 3512 O O . GLY A 1 440 ? -5.082 5.390 22.966 1.00 95.19 440 GLY A O 1
ATOM 3513 N N . SER A 1 441 ? -4.355 3.271 22.674 1.00 91.94 441 SER A N 1
ATOM 3514 C CA . SER A 1 441 ? -3.046 3.471 23.293 1.00 91.94 441 SER A CA 1
ATOM 3515 C C . SER A 1 441 ? -1.979 3.953 22.305 1.00 91.94 441 SER A C 1
ATOM 3517 O O . SER A 1 441 ? -2.012 3.616 21.119 1.00 91.94 441 SER A O 1
ATOM 3519 N N . HIS A 1 442 ? -1.012 4.714 22.818 1.00 89.75 442 HIS A N 1
ATOM 3520 C CA . HIS A 1 442 ? 0.183 5.188 22.116 1.00 89.75 442 HIS A CA 1
ATOM 3521 C C . HIS A 1 442 ? 1.376 5.176 23.076 1.00 89.75 442 HIS A C 1
ATOM 3523 O O . HIS A 1 442 ? 1.391 5.927 24.055 1.00 89.75 442 HIS A O 1
ATOM 3529 N N . TYR A 1 443 ? 2.372 4.329 22.816 1.00 85.00 443 TYR A N 1
ATOM 3530 C CA . TYR A 1 443 ? 3.459 4.066 23.764 1.00 85.00 443 TYR A CA 1
ATOM 3531 C C . TYR A 1 443 ? 2.915 3.780 25.181 1.00 85.00 443 TYR A C 1
ATOM 3533 O O . TYR A 1 443 ? 1.968 3.009 25.349 1.00 85.00 443 TYR A O 1
ATOM 3541 N N . ASP A 1 444 ? 3.450 4.450 26.200 1.00 79.19 444 ASP A N 1
ATOM 3542 C CA . ASP A 1 444 ? 3.027 4.305 27.596 1.00 79.19 444 ASP A CA 1
ATOM 3543 C C . ASP A 1 444 ? 1.692 5.015 27.919 1.00 79.19 444 ASP A C 1
ATOM 3545 O O . ASP A 1 444 ? 1.260 5.055 29.073 1.00 79.19 444 ASP A O 1
ATOM 3549 N N . GLN A 1 445 ? 1.024 5.615 26.925 1.00 87.00 445 GLN A N 1
ATOM 3550 C CA . GLN A 1 445 ? -0.198 6.399 27.110 1.00 87.00 445 GLN A CA 1
ATOM 3551 C C . GLN A 1 445 ? -1.442 5.609 26.686 1.00 87.00 445 GLN A C 1
ATOM 3553 O O . GLN A 1 445 ? -1.711 5.425 25.504 1.00 87.00 445 GLN A O 1
ATOM 3558 N N . CYS A 1 446 ? -2.245 5.201 27.668 1.00 84.31 446 CYS A N 1
ATOM 3559 C CA . CYS A 1 446 ? -3.420 4.336 27.498 1.00 84.31 446 CYS A CA 1
ATOM 3560 C C . CYS A 1 446 ? -4.620 4.954 26.761 1.00 84.31 446 CYS A C 1
ATOM 3562 O O . CYS A 1 446 ? -5.366 4.257 26.081 1.00 84.31 446 CYS A O 1
ATOM 3564 N N . SER A 1 447 ? -4.858 6.250 26.960 1.00 90.88 447 SER A N 1
ATOM 3565 C CA . SER A 1 447 ? -6.014 6.977 26.409 1.00 90.88 447 SER A CA 1
ATOM 3566 C C . SER A 1 447 ? -5.552 8.121 25.518 1.00 90.88 447 SER A C 1
ATOM 3568 O O . SER A 1 447 ? -6.091 9.223 25.578 1.00 90.88 447 SER A O 1
ATOM 3570 N N . HIS A 1 448 ? -4.488 7.879 24.754 1.00 93.56 448 HIS A N 1
ATOM 3571 C CA . HIS A 1 448 ? -3.914 8.889 23.876 1.00 93.56 448 HIS A CA 1
ATOM 3572 C C . HIS A 1 448 ? -4.857 9.220 22.718 1.00 93.56 448 HIS A C 1
ATOM 3574 O O . HIS A 1 448 ? -5.056 10.386 22.386 1.00 93.56 448 HIS A O 1
ATOM 3580 N N . TYR A 1 449 ? -5.467 8.186 22.138 1.00 95.06 449 TYR A N 1
ATOM 3581 C CA . TYR A 1 449 ? -6.428 8.315 21.056 1.00 95.06 449 TYR A CA 1
ATOM 3582 C C . TYR A 1 449 ? -7.860 8.110 21.550 1.00 95.06 449 TYR A C 1
ATOM 3584 O O . TYR A 1 449 ? -8.118 7.296 22.440 1.00 95.06 449 TYR A O 1
ATOM 3592 N N . THR A 1 450 ? -8.798 8.787 20.891 1.00 96.25 450 THR A N 1
ATOM 3593 C CA . THR A 1 450 ? -10.240 8.589 21.072 1.00 96.25 450 THR A CA 1
ATOM 3594 C C . THR A 1 450 ? -10.837 8.121 19.751 1.00 96.25 450 THR A C 1
ATOM 3596 O O . THR A 1 450 ? -10.733 8.809 18.732 1.00 96.25 450 THR A O 1
ATOM 3599 N N . SER A 1 451 ? -11.434 6.932 19.767 1.00 96.56 451 SER A N 1
ATOM 3600 C CA . SER A 1 451 ? -12.112 6.341 18.614 1.00 96.56 451 SER A CA 1
ATOM 3601 C C . SER A 1 451 ? -13.603 6.691 18.613 1.00 96.56 451 SER A C 1
ATOM 3603 O O . SER A 1 451 ? -14.103 7.350 19.523 1.00 96.56 451 SER A O 1
ATOM 3605 N N . ASN A 1 452 ? -14.327 6.239 17.590 1.00 95.50 452 ASN A N 1
ATOM 3606 C CA . ASN A 1 452 ? -15.779 6.353 17.561 1.00 95.50 452 ASN A CA 1
ATOM 3607 C C . ASN A 1 452 ? -16.398 5.503 18.686 1.00 95.50 452 ASN A C 1
ATOM 3609 O O . ASN A 1 452 ? -15.958 4.367 18.905 1.00 95.50 452 ASN A O 1
ATOM 3613 N N . PRO A 1 453 ? -17.423 6.016 19.390 1.00 97.19 453 PRO A N 1
ATOM 3614 C CA . PRO A 1 453 ? -18.088 5.253 20.431 1.00 97.19 453 PRO A CA 1
ATOM 3615 C C . PRO A 1 453 ? -18.835 4.057 19.832 1.00 97.19 453 PRO A C 1
ATOM 3617 O O . PRO A 1 453 ? -19.277 4.069 18.677 1.00 97.19 453 PRO A O 1
ATOM 3620 N N . ILE A 1 454 ? -19.011 3.027 20.652 1.00 98.12 454 ILE A N 1
ATOM 3621 C CA . ILE A 1 454 ? -19.711 1.792 20.286 1.00 98.12 454 ILE A CA 1
ATOM 3622 C C . ILE A 1 454 ? -20.900 1.557 21.211 1.00 98.12 454 ILE A C 1
ATOM 3624 O O . ILE A 1 454 ? -21.004 2.161 22.280 1.00 98.12 454 ILE A O 1
ATOM 3628 N N . GLN A 1 455 ? -21.798 0.653 20.820 1.00 97.88 455 GLN A N 1
ATOM 3629 C CA . GLN A 1 455 ? -22.864 0.194 21.713 1.00 97.88 455 GLN A CA 1
ATOM 3630 C C . GLN A 1 455 ? -22.512 -1.170 22.302 1.00 97.88 455 GLN A C 1
ATOM 3632 O O . GLN A 1 455 ? -22.025 -2.048 21.594 1.00 97.88 455 GLN A O 1
ATOM 3637 N N . VAL A 1 456 ? -22.791 -1.361 23.587 1.00 98.06 456 VAL A N 1
ATOM 3638 C CA . VAL A 1 456 ? -22.540 -2.605 24.319 1.00 98.06 456 VAL A CA 1
ATOM 3639 C C . VAL A 1 456 ? -23.825 -3.027 25.015 1.00 98.06 456 VAL A C 1
ATOM 3641 O O . VAL A 1 456 ? -24.522 -2.194 25.597 1.00 98.06 456 VAL A O 1
ATOM 3644 N N . LYS A 1 457 ? -24.142 -4.319 24.969 1.00 97.25 457 LYS A N 1
ATOM 3645 C CA . LYS A 1 457 ? -25.248 -4.905 25.729 1.00 97.25 457 LYS A CA 1
ATOM 3646 C C . LYS A 1 457 ? -24.767 -6.144 26.469 1.00 97.25 457 LYS A C 1
ATOM 3648 O O . LYS A 1 457 ? -24.096 -6.995 25.886 1.00 97.25 457 LYS A O 1
ATOM 3653 N N . ALA A 1 458 ? -25.134 -6.248 27.742 1.00 97.19 458 ALA A N 1
ATOM 3654 C CA . ALA A 1 458 ? -24.960 -7.464 28.524 1.00 97.19 458 ALA A CA 1
ATOM 3655 C C . ALA A 1 458 ? -26.110 -8.440 28.257 1.00 97.19 458 ALA A C 1
ATOM 3657 O O . ALA A 1 458 ? -27.280 -8.050 28.237 1.00 97.19 458 ALA A O 1
ATOM 3658 N N . CYS A 1 459 ? -25.779 -9.714 28.078 1.00 96.19 459 CYS A N 1
ATOM 3659 C CA . CYS A 1 459 ? -26.740 -10.753 27.742 1.00 96.19 459 CYS A CA 1
ATOM 3660 C C . CYS A 1 459 ? -26.916 -11.771 28.877 1.00 96.19 459 CYS A C 1
ATOM 3662 O O . CYS A 1 459 ? -25.967 -12.051 29.622 1.00 96.19 459 CYS A O 1
ATOM 3664 N N . PRO A 1 460 ? -28.111 -12.382 29.001 1.00 92.75 460 PRO A N 1
ATOM 3665 C CA . PRO A 1 460 ? -28.300 -13.545 29.860 1.00 92.75 460 PRO A CA 1
ATOM 3666 C C . PRO A 1 460 ? -27.298 -14.646 29.480 1.00 92.75 460 PRO A C 1
ATOM 3668 O O . PRO A 1 460 ? -27.195 -15.002 28.311 1.00 92.75 460 PRO A O 1
ATOM 3671 N N . GLY A 1 461 ? -26.552 -15.175 30.454 1.00 88.44 461 GLY A N 1
ATOM 3672 C CA . GLY A 1 461 ? -25.459 -16.126 30.198 1.00 88.44 461 GLY A CA 1
ATOM 3673 C C . GLY A 1 461 ? -24.048 -15.536 30.302 1.00 88.44 461 GLY A C 1
ATOM 3674 O O . GLY A 1 461 ? -23.101 -16.196 29.888 1.00 88.44 461 GLY A O 1
ATOM 3675 N N . HIS A 1 462 ? -23.906 -14.335 30.880 1.00 89.75 462 HIS A N 1
ATOM 3676 C CA . HIS A 1 462 ? -22.619 -13.715 31.233 1.00 89.75 462 HIS A CA 1
ATOM 3677 C C . HIS A 1 462 ? -21.693 -13.463 30.034 1.00 89.75 462 HIS A C 1
ATOM 3679 O O . HIS A 1 462 ? -20.495 -13.731 30.089 1.00 89.75 462 HIS A O 1
ATOM 3685 N N . TYR A 1 463 ? -22.251 -12.932 28.946 1.00 94.56 463 TYR A N 1
ATOM 3686 C CA . TYR A 1 463 ? -21.478 -12.452 27.803 1.00 94.56 463 TYR A CA 1
ATOM 3687 C C . TYR A 1 463 ? -21.989 -11.096 27.329 1.00 94.56 463 TYR A C 1
ATOM 3689 O O . TYR A 1 463 ? -23.097 -10.669 27.669 1.00 94.56 463 TYR A O 1
ATOM 3697 N N . TYR A 1 464 ? -21.172 -10.442 26.513 1.00 97.44 464 TYR A N 1
ATOM 3698 C CA . TYR A 1 464 ? -21.462 -9.142 25.935 1.00 97.44 464 TYR A CA 1
ATOM 3699 C C . TYR A 1 464 ? -21.556 -9.242 24.420 1.00 97.44 464 TYR A C 1
ATOM 3701 O O . TYR A 1 464 ? -20.876 -10.055 23.787 1.00 97.44 464 TYR A O 1
ATOM 3709 N N . VAL A 1 465 ? -22.406 -8.397 23.851 1.00 97.88 465 VAL A N 1
ATOM 3710 C CA . VAL A 1 465 ? -22.458 -8.146 22.413 1.00 97.88 465 VAL A CA 1
ATOM 3711 C C . VAL A 1 465 ? -22.151 -6.681 22.145 1.00 97.88 465 VAL A C 1
ATOM 3713 O O . VAL A 1 465 ? -22.548 -5.799 22.913 1.00 97.88 465 VAL A O 1
ATOM 3716 N N . TYR A 1 466 ? -21.445 -6.437 21.047 1.00 98.25 466 TYR A N 1
ATOM 3717 C CA . TYR A 1 466 ? -20.897 -5.139 20.684 1.00 98.25 466 TYR A CA 1
ATOM 3718 C C . TYR A 1 466 ? -21.405 -4.726 19.313 1.00 98.25 466 TYR A C 1
ATOM 3720 O O . TYR A 1 466 ? -21.248 -5.459 18.337 1.00 98.25 466 TYR A O 1
ATOM 3728 N N . LYS A 1 467 ? -21.985 -3.537 19.216 1.00 97.50 467 LYS A N 1
ATOM 3729 C CA . LYS A 1 467 ? -22.223 -2.886 17.934 1.00 97.50 467 LYS A CA 1
ATOM 3730 C C . LYS A 1 467 ? -20.992 -2.052 17.606 1.00 97.50 467 LYS A C 1
ATOM 3732 O O . LYS A 1 467 ? -20.931 -0.868 17.944 1.00 97.50 467 LYS A O 1
ATOM 3737 N N . LEU A 1 468 ? -19.989 -2.726 17.051 1.00 97.19 468 LEU A N 1
ATOM 3738 C CA . LEU A 1 468 ? -18.725 -2.118 16.652 1.00 97.19 468 LEU A CA 1
ATOM 3739 C C . LEU A 1 468 ? -18.947 -1.187 15.456 1.00 97.19 468 LEU A C 1
ATOM 3741 O O . LEU A 1 468 ? -19.857 -1.388 14.650 1.00 97.19 468 LEU A O 1
ATOM 3745 N N . THR A 1 469 ? -18.134 -0.144 15.373 1.00 95.69 469 THR A N 1
ATOM 3746 C CA . THR A 1 469 ? -18.155 0.846 14.295 1.00 95.69 469 THR A CA 1
ATOM 3747 C C . THR A 1 469 ? -16.750 0.964 13.718 1.00 95.69 469 THR A C 1
ATOM 3749 O O . THR A 1 469 ? -15.791 0.512 14.334 1.00 95.69 469 THR A O 1
ATOM 3752 N N . SER A 1 470 ? -16.602 1.539 12.520 1.00 95.44 470 SER A N 1
ATOM 3753 C CA . SER A 1 470 ? -15.257 1.817 12.005 1.00 95.44 470 SER A CA 1
ATOM 3754 C C . SER A 1 470 ? -14.528 2.737 12.989 1.00 95.44 470 SER A C 1
ATOM 3756 O O . SER A 1 470 ? -15.088 3.785 13.336 1.00 95.44 470 SER A O 1
ATOM 3758 N N . PRO A 1 471 ? -13.302 2.401 13.424 1.00 95.94 471 PRO A N 1
ATOM 3759 C CA . PRO A 1 471 ? -12.496 3.308 14.219 1.00 95.94 471 PRO A CA 1
ATOM 3760 C C . PRO A 1 471 ? -12.232 4.635 13.506 1.00 95.94 471 PRO A C 1
ATOM 3762 O O . PRO A 1 471 ? -12.379 4.753 12.287 1.00 95.94 471 PRO A O 1
ATOM 3765 N N . ASN A 1 472 ? -11.821 5.640 14.276 1.00 94.56 472 ASN A N 1
ATOM 3766 C CA . ASN A 1 472 ? -11.381 6.911 13.714 1.00 94.56 472 ASN A CA 1
ATOM 3767 C C . ASN A 1 472 ? -10.103 6.700 12.879 1.00 94.56 472 ASN A C 1
ATOM 3769 O O . ASN A 1 472 ? -9.102 6.223 13.407 1.00 94.56 472 ASN A O 1
ATOM 3773 N N . VAL A 1 473 ? -10.136 7.084 11.599 1.00 93.94 473 VAL A N 1
ATOM 3774 C CA . VAL A 1 473 ? -9.021 6.925 10.645 1.00 93.94 473 VAL A CA 1
ATOM 3775 C C . VAL A 1 473 ? -7.762 7.707 11.037 1.00 93.94 473 VAL A C 1
ATOM 3777 O O . VAL A 1 473 ? -6.670 7.371 10.593 1.00 93.94 473 VAL A O 1
ATOM 3780 N N . ALA A 1 474 ? -7.882 8.711 11.913 1.00 92.94 474 ALA A N 1
ATOM 3781 C CA . ALA A 1 474 ? -6.730 9.405 12.495 1.00 92.94 474 ALA A CA 1
ATOM 3782 C C . ALA A 1 474 ? -5.858 8.488 13.370 1.00 92.94 474 ALA A C 1
ATOM 3784 O O . ALA A 1 474 ? -4.694 8.793 13.620 1.00 92.94 474 ALA A O 1
ATOM 3785 N N . ILE A 1 475 ? -6.430 7.399 13.890 1.00 94.50 475 ILE A N 1
ATOM 3786 C CA . ILE A 1 475 ? -5.719 6.471 14.763 1.00 94.50 475 ILE A CA 1
ATOM 3787 C C . ILE A 1 475 ? -4.848 5.560 13.883 1.00 94.50 475 ILE A C 1
ATOM 3789 O O . ILE A 1 475 ? -5.355 4.993 12.915 1.00 94.50 475 ILE A O 1
ATOM 3793 N N . PRO A 1 476 ? -3.554 5.384 14.190 1.00 93.06 476 PRO A N 1
ATOM 3794 C CA . PRO A 1 476 ? -2.690 4.477 13.440 1.00 93.06 476 PRO A CA 1
ATOM 3795 C C . PRO A 1 476 ? -3.017 3.002 13.716 1.00 93.06 476 PRO A C 1
ATOM 3797 O O . PRO A 1 476 ? -2.916 2.543 14.851 1.00 93.06 476 PRO A O 1
ATOM 3800 N N . LEU A 1 477 ? -3.397 2.251 12.673 1.00 91.44 477 LEU A N 1
ATOM 3801 C CA . LEU A 1 477 ? -3.735 0.813 12.723 1.00 91.44 477 LEU A CA 1
ATOM 3802 C C . LEU A 1 477 ? -4.543 0.394 13.972 1.00 91.44 477 LEU A C 1
ATOM 3804 O O . LEU A 1 477 ? -4.065 -0.407 14.788 1.00 91.44 477 LEU A O 1
ATOM 3808 N N . PRO A 1 478 ? -5.741 0.960 14.178 1.00 94.56 478 PRO A N 1
ATOM 3809 C CA . PRO A 1 478 ? -6.544 0.666 15.346 1.00 94.56 478 PRO A CA 1
ATOM 3810 C C . PRO A 1 478 ? -7.091 -0.758 15.277 1.00 94.56 478 PRO A C 1
ATOM 3812 O O . PRO A 1 478 ? -7.552 -1.205 14.229 1.00 94.56 478 PRO A O 1
ATOM 3815 N N . SER A 1 479 ? -7.087 -1.459 16.407 1.00 94.75 479 SER A N 1
ATOM 3816 C CA . SER A 1 479 ? -7.684 -2.793 16.523 1.00 94.75 479 SER A CA 1
ATOM 3817 C C . SER A 1 479 ? -8.461 -2.942 17.826 1.00 94.75 479 SER A C 1
ATOM 3819 O O . SER A 1 479 ? -7.921 -2.702 18.907 1.00 94.75 479 SER A O 1
ATOM 3821 N N . TYR A 1 480 ? -9.725 -3.356 17.739 1.00 97.00 480 TYR A N 1
ATOM 3822 C CA . TYR A 1 480 ? -10.553 -3.726 18.883 1.00 97.00 480 TYR A CA 1
ATOM 3823 C C . TYR A 1 480 ? -9.988 -4.967 19.569 1.00 97.00 480 TYR A C 1
ATOM 3825 O O . TYR A 1 480 ? -9.965 -6.062 18.999 1.00 97.00 480 TYR A O 1
ATOM 3833 N N . CYS A 1 481 ? -9.549 -4.784 20.813 1.00 95.38 481 CYS A N 1
ATOM 3834 C CA . CYS A 1 481 ? -9.017 -5.852 21.641 1.00 95.38 481 CYS A CA 1
ATOM 3835 C C . CYS A 1 481 ? -10.101 -6.781 22.172 1.00 95.38 481 CYS A C 1
ATOM 3837 O O . CYS A 1 481 ? -11.219 -6.359 22.466 1.00 95.38 481 CYS A O 1
ATOM 3839 N N . ALA A 1 482 ? -9.718 -8.030 22.419 1.00 95.31 482 ALA A N 1
ATOM 3840 C CA . ALA A 1 482 ? -10.517 -8.997 23.151 1.00 95.31 482 ALA A CA 1
ATOM 3841 C C . ALA A 1 482 ? -9.658 -9.702 24.211 1.00 95.31 482 ALA A C 1
ATOM 3843 O O . ALA A 1 482 ? -8.572 -10.208 23.934 1.00 95.31 482 ALA A O 1
ATOM 3844 N N . GLY A 1 483 ? -10.147 -9.732 25.445 1.00 91.12 483 GLY A N 1
ATOM 3845 C CA . GLY A 1 483 ? -9.541 -10.441 26.564 1.00 91.12 483 GLY A CA 1
ATOM 3846 C C . GLY A 1 483 ? -10.417 -11.610 27.001 1.00 91.12 483 GLY A C 1
ATOM 3847 O O . GLY A 1 483 ? -11.635 -11.476 27.147 1.00 91.12 483 GLY A O 1
ATOM 3848 N N . THR A 1 484 ? -9.800 -12.764 27.240 1.00 81.19 484 THR A N 1
ATOM 3849 C CA . THR A 1 484 ? -10.450 -13.877 27.937 1.00 81.19 484 THR A CA 1
ATOM 3850 C C . THR A 1 484 ? -10.349 -13.636 29.436 1.00 81.19 484 THR A C 1
ATOM 3852 O O . THR A 1 484 ? -9.244 -13.539 29.971 1.00 81.19 484 THR A O 1
ATOM 3855 N N . PHE A 1 485 ? -11.481 -13.568 30.134 1.00 64.25 485 PHE A N 1
ATOM 3856 C CA . PHE A 1 485 ? -11.463 -13.601 31.593 1.00 64.25 485 PHE A CA 1
ATOM 3857 C C . PHE A 1 485 ? -11.030 -14.996 32.051 1.00 64.25 485 PHE A C 1
ATOM 3859 O O . PHE A 1 485 ? -11.803 -15.949 31.989 1.00 64.25 485 PHE A O 1
ATOM 3866 N N . ILE A 1 486 ? -9.792 -15.119 32.533 1.00 45.94 486 ILE A N 1
ATOM 3867 C CA . ILE A 1 486 ? -9.430 -16.226 33.415 1.00 45.94 486 ILE A CA 1
ATOM 3868 C C . ILE A 1 486 ? -9.990 -15.837 34.780 1.00 45.94 486 ILE A C 1
ATOM 3870 O O . ILE A 1 486 ? -9.414 -15.010 35.484 1.00 45.94 486 ILE A O 1
ATOM 3874 N N . LEU A 1 487 ? -11.140 -16.404 35.146 1.00 37.12 487 LEU A N 1
ATOM 3875 C CA . LEU A 1 487 ? -11.528 -16.478 36.550 1.00 37.12 487 LEU A CA 1
ATOM 3876 C C . LEU A 1 487 ? -10.436 -17.298 37.246 1.00 37.12 487 LEU A C 1
ATOM 3878 O O . LEU A 1 487 ? -10.445 -18.526 37.181 1.00 37.12 487 LEU A O 1
ATOM 3882 N N . LEU A 1 488 ? -9.458 -16.624 37.853 1.00 30.25 488 LEU A N 1
ATOM 3883 C CA . LEU A 1 488 ? -8.648 -17.235 38.897 1.00 30.25 488 LEU A CA 1
ATOM 3884 C C . LEU A 1 488 ? -9.627 -17.551 40.033 1.00 30.25 488 LEU A C 1
ATOM 3886 O O . LEU A 1 488 ? -10.039 -16.653 40.766 1.00 30.25 488 LEU A O 1
ATOM 3890 N N . GLN A 1 489 ? -10.096 -18.800 40.054 1.00 31.00 489 GLN A N 1
ATOM 3891 C CA . GLN A 1 489 ? -10.917 -19.368 41.121 1.00 31.00 489 GLN A CA 1
ATOM 3892 C C . GLN A 1 489 ? -10.105 -19.545 42.398 1.00 31.00 489 GLN A C 1
ATOM 3894 O O . GLN A 1 489 ? -8.922 -19.949 42.290 1.00 31.00 489 GLN A O 1
#

InterPro domains:
  IPR057774 UMOD/GP2/OIT3-like, D8C domain [PF23283] (105-196)
  IPR057774 UMOD/GP2/OIT3-like, D8C domain [PF23283] (247-328)
  IPR057774 UMOD/GP2/OIT3-like, D8C domain [PF23283] (393-481)

Foldseek 3Di:
DDDDDDQDFDFDDDDPDDDDGDGDDDDDDDDDDDDDDDDDDDDDDDDDDDDDDDDDDDDDPDPPDPPPQLLVDAAEDADQLLALPDDLPPAADAALLPPDADGKYFYHYPNFGKDFACDARFQSSRHFRWEKGWVDFADFQVVAKDKTWIATADSPDRQRTRPGTWDIWIWHADPLGGIMISDDNTDPPDGRYDGHMHGDHRDPDQLLVVAAEAQAQLQALPHFDQAQFLLLDDFDGKYFYHHQNFGWDFDCWAGAARGRHWRKEKGWVDDADDQSRAKGKTWIAIDGNVDDDGRPDTWDIWIWHAHPPGTIMIRDDNTDDRTYGRHTYPVRGDPPPPDDDPPDDDDDDDPPDQLLRDAAEDADQLLALVQADDPPDSLAHAALLSDDQDGKYFYHHPNAGWDFACDFRAQRGRRYRWEKGWVHDADDQVVAKDKTWIATHDHVRRRPDTWDIWIWHADPPGTIMIRDDNTDSNDGRYHGHIYHDPPPD

Radius of gyration: 34.18 Å; chains: 1; bounding box: 71×49×131 Å

pLDDT: mean 78.88, std 22.52, range [24.16, 98.25]

Organism: Triplophysa rosa (NCBI:txid992332)